Protein AF-0000000081019440 (afdb_homodimer)

pLDDT: mean 84.71, std 14.42, range [28.72, 98.19]

Organism: Petromyzon marinus (NCBI:txid7757)

Structure (mmCIF, N/CA/C/O backbone):
data_AF-0000000081019440-model_v1
#
loop_
_entity.id
_entity.type
_entity.pdbx_description
1 polymer 'Alkaline ceramidase'
#
loop_
_atom_site.group_PDB
_atom_site.id
_atom_site.type_symbol
_atom_site.label_atom_id
_atom_site.label_alt_id
_atom_site.label_comp_id
_atom_site.label_asym_id
_atom_site.label_entity_id
_atom_site.label_seq_id
_atom_site.pdbx_PDB_ins_code
_atom_site.Cartn_x
_atom_site.Cartn_y
_atom_site.Cartn_z
_atom_site.occupancy
_atom_site.B_iso_or_equiv
_atom_site.auth_seq_id
_atom_site.auth_comp_id
_atom_site.auth_asym_id
_atom_site.auth_atom_id
_atom_site.pdbx_PDB_model_num
ATOM 1 N N . MET A 1 1 ? 31.969 19.234 5.09 1 40.19 1 MET A N 1
ATOM 2 C CA . MET A 1 1 ? 30.984 20.172 5.625 1 40.19 1 MET A CA 1
ATOM 3 C C . MET A 1 1 ? 29.719 20.172 4.777 1 40.19 1 MET A C 1
ATOM 5 O O . MET A 1 1 ? 29.797 20.078 3.551 1 40.19 1 MET A O 1
ATOM 9 N N . ALA A 1 2 ? 28.625 19.734 5.309 1 53.28 2 ALA A N 1
ATOM 10 C CA . ALA A 1 2 ? 27.422 19.766 4.477 1 53.28 2 ALA A CA 1
ATOM 11 C C . ALA A 1 2 ? 27.312 21.078 3.711 1 53.28 2 ALA A C 1
ATOM 13 O O . ALA A 1 2 ? 27.656 22.141 4.242 1 53.28 2 ALA A O 1
ATOM 14 N N . PRO A 1 3 ? 27.281 21.047 2.369 1 61.84 3 PRO A N 1
ATOM 15 C CA . PRO A 1 3 ? 27.266 22.312 1.632 1 61.84 3 PRO A CA 1
ATOM 16 C C . PRO A 1 3 ? 26.234 23.297 2.182 1 61.84 3 PRO A C 1
ATOM 18 O O . PRO A 1 3 ? 25.188 22.875 2.688 1 61.84 3 PRO A O 1
ATOM 21 N N . LEU A 1 4 ? 26.703 24.5 2.568 1 73.56 4 LEU A N 1
ATOM 22 C CA . LEU A 1 4 ? 25.844 25.578 3.043 1 73.56 4 LEU A CA 1
ATOM 23 C C . LEU A 1 4 ? 24.938 26.078 1.932 1 73.56 4 LEU A C 1
ATOM 25 O O . LEU A 1 4 ? 25.391 26.422 0.845 1 73.56 4 LEU A O 1
ATOM 29 N N . GLY A 1 5 ? 23.688 25.75 1.957 1 80.69 5 GLY A N 1
ATOM 30 C CA . GLY A 1 5 ? 22.703 26.156 0.969 1 80.69 5 GLY A CA 1
ATOM 31 C C . GLY A 1 5 ? 22.281 27.609 1.109 1 80.69 5 GLY A C 1
ATOM 32 O O . GLY A 1 5 ? 22.859 28.359 1.9 1 80.69 5 GLY A O 1
ATOM 33 N N . TYR A 1 6 ? 21.422 28.047 0.321 1 89.69 6 TYR A N 1
ATOM 34 C CA . TYR A 1 6 ? 20.906 29.406 0.226 1 89.69 6 TYR A CA 1
ATOM 35 C C . TYR A 1 6 ? 20.297 29.844 1.552 1 89.69 6 TYR A C 1
ATOM 37 O O . TYR A 1 6 ? 20.375 31.031 1.91 1 89.69 6 TYR A O 1
ATOM 45 N N . TRP A 1 7 ? 19.844 28.906 2.357 1 91.5 7 TRP A N 1
ATOM 46 C CA . TRP A 1 7 ? 19.078 29.25 3.549 1 91.5 7 TRP A CA 1
ATOM 47 C C . TRP A 1 7 ? 19.953 29.234 4.793 1 91.5 7 TRP A C 1
ATOM 49 O O . TRP A 1 7 ? 19.469 29.422 5.91 1 91.5 7 TRP A O 1
ATOM 59 N N . GLY A 1 8 ? 21.25 29.016 4.625 1 89 8 GLY A N 1
ATOM 60 C CA . GLY A 1 8 ? 22.156 28.984 5.77 1 89 8 GLY A CA 1
ATOM 61 C C . GLY A 1 8 ? 22.25 27.625 6.422 1 89 8 GLY A C 1
ATOM 62 O O . GLY A 1 8 ? 21.719 26.641 5.887 1 89 8 GLY A O 1
ATOM 63 N N . PRO A 1 9 ? 22.906 27.562 7.551 1 89.38 9 PRO A N 1
ATOM 64 C CA . PRO A 1 9 ? 23.062 26.281 8.234 1 89.38 9 PRO A CA 1
ATOM 65 C C . PRO A 1 9 ? 21.734 25.734 8.766 1 89.38 9 PRO A C 1
ATOM 67 O O . PRO A 1 9 ? 20.891 26.516 9.227 1 89.38 9 PRO A O 1
ATOM 70 N N . PRO A 1 10 ? 21.516 24.438 8.648 1 90.44 10 PRO A N 1
ATOM 71 C CA . PRO A 1 10 ? 20.297 23.844 9.188 1 90.44 10 PRO A CA 1
ATOM 72 C C . PRO A 1 10 ? 20.141 24.062 10.688 1 90.44 10 PRO A C 1
ATOM 74 O O . PRO A 1 10 ? 21.109 23.953 11.438 1 90.44 10 PRO A O 1
ATOM 77 N N . THR A 1 11 ? 18.938 24.547 11.047 1 91.88 11 THR A N 1
ATOM 78 C CA . THR A 1 11 ? 18.641 24.734 12.469 1 91.88 11 THR A CA 1
ATOM 79 C C . THR A 1 11 ? 17.609 23.719 12.945 1 91.88 11 THR A C 1
ATOM 81 O O . THR A 1 11 ? 17.312 23.656 14.141 1 91.88 11 THR A O 1
ATOM 84 N N . ALA A 1 12 ? 17.156 22.906 12 1 91.88 12 ALA A N 1
ATOM 85 C CA . ALA A 1 12 ? 16.172 21.891 12.336 1 91.88 12 ALA A CA 1
ATOM 86 C C . ALA A 1 12 ? 16.766 20.781 13.188 1 91.88 12 ALA A C 1
ATOM 88 O O . ALA A 1 12 ? 17.984 20.594 13.18 1 91.88 12 ALA A O 1
ATOM 89 N N . THR A 1 13 ? 15.953 20.203 13.922 1 88.5 13 THR A N 1
ATOM 90 C CA . THR A 1 13 ? 16.406 19.125 14.789 1 88.5 13 THR A CA 1
ATOM 91 C C . THR A 1 13 ? 16.406 17.797 14.039 1 88.5 13 THR A C 1
ATOM 93 O O . THR A 1 13 ? 16.953 16.797 14.539 1 88.5 13 THR A O 1
ATOM 96 N N . LEU A 1 14 ? 15.812 17.781 12.922 1 83.44 14 LEU A N 1
ATOM 97 C CA . LEU A 1 14 ? 15.734 16.578 12.102 1 83.44 14 LEU A CA 1
ATOM 98 C C . LEU A 1 14 ? 16.359 16.797 10.734 1 83.44 14 LEU A C 1
ATOM 100 O O . LEU A 1 14 ? 16.234 17.875 10.148 1 83.44 14 LEU A O 1
ATOM 104 N N . ASP A 1 15 ? 17.25 15.922 10.344 1 75.5 15 ASP A N 1
ATOM 105 C CA . ASP A 1 15 ? 17.844 15.859 9.008 1 75.5 15 ASP A CA 1
ATOM 106 C C . ASP A 1 15 ? 17.688 14.461 8.414 1 75.5 15 ASP A C 1
ATOM 108 O O . ASP A 1 15 ? 18.266 13.492 8.93 1 75.5 15 ASP A O 1
ATOM 112 N N . TRP A 1 16 ? 16.984 14.43 7.414 1 70.5 16 TRP A N 1
ATOM 113 C CA . TRP A 1 16 ? 16.625 13.109 6.906 1 70.5 16 TRP A CA 1
ATOM 114 C C . TRP A 1 16 ? 17.656 12.609 5.902 1 70.5 16 TRP A C 1
ATOM 116 O O . TRP A 1 16 ? 18.641 13.305 5.617 1 70.5 16 TRP A O 1
ATOM 126 N N . CYS A 1 17 ? 17.734 11.398 5.473 1 64.06 17 CYS A N 1
ATOM 127 C CA . CYS A 1 17 ? 18.75 10.562 4.848 1 64.06 17 CYS A CA 1
ATOM 128 C C . CYS A 1 17 ? 19.141 11.109 3.48 1 64.06 17 CYS A C 1
ATOM 130 O O . CYS A 1 17 ? 20.031 10.562 2.82 1 64.06 17 CYS A O 1
ATOM 132 N N . GLU A 1 18 ? 18.609 12.266 3.145 1 75.69 18 GLU A N 1
ATOM 133 C CA . GLU A 1 18 ? 18.984 12.836 1.854 1 75.69 18 GLU A CA 1
ATOM 134 C C . GLU A 1 18 ? 20.156 13.805 1.995 1 75.69 18 GLU A C 1
ATOM 136 O O . GLU A 1 18 ? 20.234 14.555 2.969 1 75.69 18 GLU A O 1
ATOM 141 N N . ASP A 1 19 ? 21.078 13.734 1.028 1 76.69 19 ASP A N 1
ATOM 142 C CA . ASP A 1 19 ? 22.172 14.711 1.021 1 76.69 19 ASP A CA 1
ATOM 143 C C . ASP A 1 19 ? 21.641 16.125 0.756 1 76.69 19 ASP A C 1
ATOM 145 O O . ASP A 1 19 ? 20.891 16.344 -0.2 1 76.69 19 ASP A O 1
ATOM 149 N N . ASN A 1 20 ? 22.094 16.984 1.62 1 85.5 20 ASN A N 1
ATOM 150 C CA . ASN A 1 20 ? 21.594 18.344 1.537 1 85.5 20 ASN A CA 1
ATOM 151 C C . ASN A 1 20 ? 22.172 19.094 0.336 1 85.5 20 ASN A C 1
ATOM 153 O O . ASN A 1 20 ? 23.375 19 0.065 1 85.5 20 ASN A O 1
ATOM 157 N N . TYR A 1 21 ? 21.234 19.781 -0.43 1 86.69 21 TYR A N 1
ATOM 158 C CA . TYR A 1 21 ? 21.562 20.688 -1.529 1 86.69 21 TYR A CA 1
ATOM 159 C C . TYR A 1 21 ? 22.312 19.938 -2.629 1 86.69 21 TYR A C 1
ATOM 161 O O . TYR A 1 21 ? 23.234 20.5 -3.246 1 86.69 21 TYR A O 1
ATOM 169 N N . ASP A 1 22 ? 21.906 18.766 -2.762 1 79.31 22 ASP A N 1
ATOM 170 C CA . ASP A 1 22 ? 22.531 17.922 -3.777 1 79.31 22 ASP A CA 1
ATOM 171 C C . ASP A 1 22 ? 22.094 18.344 -5.18 1 79.31 22 ASP A C 1
ATOM 173 O O . ASP A 1 22 ? 22.891 18.297 -6.121 1 79.31 22 ASP A O 1
ATOM 177 N N . TYR A 1 23 ? 20.922 18.781 -5.348 1 80.25 23 TYR A N 1
ATOM 178 C CA . TYR A 1 23 ? 20.375 19.047 -6.672 1 80.25 23 TYR A CA 1
ATOM 179 C C . TYR A 1 23 ? 20.234 20.547 -6.906 1 80.25 23 TYR A C 1
ATOM 181 O O . TYR A 1 23 ? 20.25 21 -8.055 1 80.25 23 TYR A O 1
ATOM 189 N N . SER A 1 24 ? 20.016 21.266 -5.902 1 86.19 24 SER A N 1
ATOM 190 C CA . SER A 1 24 ? 19.781 22.703 -5.996 1 86.19 24 SER A CA 1
ATOM 191 C C . SER A 1 24 ? 20.25 23.422 -4.734 1 86.19 24 SER A C 1
ATOM 193 O O . SER A 1 24 ? 20.078 22.922 -3.625 1 86.19 24 SER A O 1
ATOM 195 N N . PRO A 1 25 ? 20.891 24.562 -4.918 1 90.12 25 PRO A N 1
ATOM 196 C CA . PRO A 1 25 ? 21.281 25.328 -3.729 1 90.12 25 PRO A CA 1
ATOM 197 C C . PRO A 1 25 ? 20.078 25.891 -2.977 1 90.12 25 PRO A C 1
ATOM 199 O O . PRO A 1 25 ? 20.219 26.359 -1.841 1 90.12 25 PRO A O 1
ATOM 202 N N . PHE A 1 26 ? 18.906 25.812 -3.611 1 92.31 26 PHE A N 1
ATOM 203 C CA . PHE A 1 26 ? 17.719 26.406 -3.006 1 92.31 26 PHE A CA 1
ATOM 204 C C . PHE A 1 26 ? 16.891 25.359 -2.291 1 92.31 26 PHE A C 1
ATOM 206 O O . PHE A 1 26 ? 15.961 25.688 -1.554 1 92.31 26 PHE A O 1
ATOM 213 N N . VAL A 1 27 ? 17.156 24.094 -2.553 1 92.88 27 VAL A N 1
ATOM 214 C CA . VAL A 1 27 ? 16.391 23 -1.975 1 92.88 27 VAL A CA 1
ATOM 215 C C . VAL A 1 27 ? 17.312 22.031 -1.233 1 92.88 27 VAL A C 1
ATOM 217 O O . VAL A 1 27 ? 18.125 21.359 -1.853 1 92.88 27 VAL A O 1
ATOM 220 N N . ALA A 1 28 ? 17.172 22 0.069 1 91.62 28 ALA A N 1
ATOM 221 C CA . ALA A 1 28 ? 18.047 21.188 0.902 1 91.62 28 ALA A CA 1
ATOM 222 C C . ALA A 1 28 ? 17.859 19.703 0.633 1 91.62 28 ALA A C 1
ATOM 224 O O . ALA A 1 28 ? 18.812 18.984 0.35 1 91.62 28 ALA A O 1
ATOM 225 N N . GLU A 1 29 ? 16.625 19.281 0.697 1 90.12 29 GLU A N 1
ATOM 226 C CA . GLU A 1 29 ? 16.266 17.906 0.395 1 90.12 29 GLU A CA 1
ATOM 227 C C . GLU A 1 29 ? 15.32 17.828 -0.801 1 90.12 29 GLU A C 1
ATOM 229 O O . GLU A 1 29 ? 14.109 17.953 -0.648 1 90.12 29 GLU A O 1
ATOM 234 N N . PHE A 1 30 ? 15.875 17.578 -1.823 1 87.5 30 PHE A N 1
ATOM 235 C CA . PHE A 1 30 ? 15.172 17.719 -3.094 1 87.5 30 PHE A CA 1
ATOM 236 C C . PHE A 1 30 ? 14.016 16.75 -3.186 1 87.5 30 PHE A C 1
ATOM 238 O O . PHE A 1 30 ? 12.875 17.141 -3.434 1 87.5 30 PHE A O 1
ATOM 245 N N . TRP A 1 31 ? 14.188 15.5 -2.998 1 83.81 31 TRP A N 1
ATOM 246 C CA . TRP A 1 31 ? 13.148 14.484 -3.152 1 83.81 31 TRP A CA 1
ATOM 247 C C . TRP A 1 31 ? 12.109 14.594 -2.037 1 83.81 31 TRP A C 1
ATOM 249 O O . TRP A 1 31 ? 10.914 14.445 -2.279 1 83.81 31 TRP A O 1
ATOM 259 N N . ASN A 1 32 ? 12.523 14.883 -0.889 1 89.62 32 ASN A N 1
ATOM 260 C CA . ASN A 1 32 ? 11.594 15.07 0.221 1 89.62 32 ASN A CA 1
ATOM 261 C C . ASN A 1 32 ? 10.703 16.297 0.003 1 89.62 32 ASN A C 1
ATOM 263 O O . ASN A 1 32 ? 9.539 16.297 0.406 1 89.62 32 ASN A O 1
ATOM 267 N N . THR A 1 33 ? 11.281 17.25 -0.632 1 92 33 THR A N 1
ATOM 268 C CA . THR A 1 33 ? 10.5 18.438 -0.942 1 92 33 THR A CA 1
ATOM 269 C C . THR A 1 33 ? 9.469 18.156 -2.035 1 92 33 THR A C 1
ATOM 271 O O . THR A 1 33 ? 8.273 18.391 -1.854 1 92 33 THR A O 1
ATOM 274 N N . LEU A 1 34 ? 9.922 17.484 -3.023 1 88.44 34 LEU A N 1
ATOM 275 C CA . LEU A 1 34 ? 9.078 17.25 -4.191 1 88.44 34 LEU A CA 1
ATOM 276 C C . LEU A 1 34 ? 7.973 16.25 -3.869 1 88.44 34 LEU A C 1
ATOM 278 O O . LEU A 1 34 ? 6.867 16.344 -4.402 1 88.44 34 LEU A O 1
ATOM 282 N N . SER A 1 35 ? 8.266 15.32 -3.025 1 88.44 35 SER A N 1
ATOM 283 C CA . SER A 1 35 ? 7.312 14.258 -2.719 1 88.44 35 SER A CA 1
ATOM 284 C C . SER A 1 35 ? 6.098 14.805 -1.971 1 88.44 35 SER A C 1
ATOM 286 O O . SER A 1 35 ? 5.09 14.109 -1.824 1 88.44 35 SER A O 1
ATOM 288 N N . ASN A 1 36 ? 6.117 16.078 -1.563 1 92.44 36 ASN A N 1
ATOM 289 C CA . ASN A 1 36 ? 4.996 16.703 -0.862 1 92.44 36 ASN A CA 1
ATOM 290 C C . ASN A 1 36 ? 3.945 17.219 -1.836 1 92.44 36 ASN A C 1
ATOM 292 O O . ASN A 1 36 ? 2.848 17.609 -1.426 1 92.44 36 ASN A O 1
ATOM 296 N N . LEU A 1 37 ? 4.164 17.188 -3.066 1 87.38 37 LEU A N 1
ATOM 297 C CA . LEU A 1 37 ? 3.293 17.797 -4.062 1 87.38 37 LEU A CA 1
ATOM 298 C C . LEU A 1 37 ? 1.904 17.172 -4.035 1 87.38 37 LEU A C 1
ATOM 300 O O . LEU A 1 37 ? 0.897 17.891 -4.023 1 87.38 37 LEU A O 1
ATOM 304 N N . PRO A 1 38 ? 1.784 15.859 -3.996 1 83.38 38 PRO A N 1
ATOM 305 C CA . PRO A 1 38 ? 0.435 15.289 -3.947 1 83.38 38 PRO A CA 1
ATOM 306 C C . PRO A 1 38 ? -0.332 15.695 -2.691 1 83.38 38 PRO A C 1
ATOM 308 O O . PRO A 1 38 ? -1.548 15.898 -2.746 1 83.38 38 PRO A O 1
ATOM 311 N N . MET A 1 39 ? 0.38 15.852 -1.674 1 89.56 39 MET A N 1
ATOM 312 C CA . MET A 1 39 ? -0.266 16.25 -0.425 1 89.56 39 MET A CA 1
ATOM 313 C C . MET A 1 39 ? -0.847 17.656 -0.535 1 89.56 39 MET A C 1
ATOM 315 O O . MET A 1 39 ? -1.859 17.969 0.096 1 89.56 39 MET A O 1
ATOM 319 N N . VAL A 1 40 ? -0.251 18.469 -1.327 1 90.25 40 VAL A N 1
ATOM 320 C CA . VAL A 1 40 ? -0.7 19.844 -1.495 1 90.25 40 VAL A CA 1
ATOM 321 C C . VAL A 1 40 ? -1.776 19.906 -2.574 1 90.25 40 VAL A C 1
ATOM 323 O O . VAL A 1 40 ? -2.852 20.469 -2.355 1 90.25 40 VAL A O 1
ATOM 326 N N . ALA A 1 41 ? -1.629 19.234 -3.65 1 85.44 41 ALA A N 1
ATOM 327 C CA . ALA A 1 41 ? -2.453 19.391 -4.848 1 85.44 41 ALA A CA 1
ATOM 328 C C . ALA A 1 41 ? -3.738 18.578 -4.734 1 85.44 41 ALA A C 1
ATOM 330 O O . ALA A 1 41 ? -4.812 19.047 -5.109 1 85.44 41 ALA A O 1
ATOM 331 N N . ALA A 1 42 ? -3.678 17.391 -4.195 1 82.94 42 ALA A N 1
ATOM 332 C CA . ALA A 1 42 ? -4.812 16.469 -4.211 1 82.94 42 ALA A CA 1
ATOM 333 C C . ALA A 1 42 ? -6 17.047 -3.449 1 82.94 42 ALA A C 1
ATOM 335 O O . ALA A 1 42 ? -7.105 17.141 -3.988 1 82.94 42 ALA A O 1
ATOM 336 N N . PRO A 1 43 ? -5.746 17.453 -2.268 1 85.81 43 PRO A N 1
ATOM 337 C CA . PRO A 1 43 ? -6.883 18.016 -1.536 1 85.81 43 PRO A CA 1
ATOM 338 C C . PRO A 1 43 ? -7.391 19.312 -2.148 1 85.81 43 PRO A C 1
ATOM 340 O O . PRO A 1 43 ? -8.594 19.594 -2.119 1 85.81 43 PRO A O 1
ATOM 343 N N . LEU A 1 44 ? -6.52 20.109 -2.689 1 82.69 44 LEU A N 1
ATOM 344 C CA . LEU A 1 44 ? -6.922 21.375 -3.289 1 82.69 44 LEU A CA 1
ATOM 345 C C . LEU A 1 44 ? -7.773 21.141 -4.531 1 82.69 44 LEU A C 1
ATOM 347 O O . LEU A 1 44 ? -8.703 21.906 -4.805 1 82.69 44 LEU A O 1
ATOM 351 N N . LEU A 1 45 ? -7.535 20.109 -5.211 1 79.31 45 LEU A N 1
ATOM 352 C CA . LEU A 1 45 ? -8.289 19.781 -6.414 1 79.31 45 LEU A CA 1
ATOM 353 C C . LEU A 1 45 ? -9.641 19.156 -6.055 1 79.31 45 LEU A C 1
ATOM 355 O O . LEU A 1 45 ? -10.609 19.312 -6.797 1 79.31 45 LEU A O 1
ATOM 359 N N . SER A 1 46 ? -9.68 18.562 -4.973 1 79.69 46 SER A N 1
ATOM 360 C CA . SER A 1 46 ? -10.898 17.859 -4.578 1 79.69 46 SER A CA 1
ATOM 361 C C . SER A 1 46 ? -11.828 18.766 -3.783 1 79.69 46 SER A C 1
ATOM 363 O O . SER A 1 46 ? -13.039 18.531 -3.742 1 79.69 46 SER A O 1
ATOM 365 N N . ALA A 1 47 ? -11.289 19.828 -3.199 1 80.12 47 ALA A N 1
ATOM 366 C CA . ALA A 1 47 ? -12.039 20.703 -2.289 1 80.12 47 ALA A CA 1
ATOM 367 C C . ALA A 1 47 ? -13.219 21.344 -2.998 1 80.12 47 ALA A C 1
ATOM 369 O O . ALA A 1 47 ? -14.32 21.406 -2.451 1 80.12 47 ALA A O 1
ATOM 370 N N . PRO A 1 48 ? -13.125 21.734 -4.219 1 77.38 48 PRO A N 1
ATOM 371 C CA . PRO A 1 48 ? -14.266 22.344 -4.895 1 77.38 48 PRO A CA 1
ATOM 372 C C . PRO A 1 48 ? -15.422 21.375 -5.109 1 77.38 48 PRO A C 1
ATOM 374 O O . PRO A 1 48 ? -16.594 21.766 -5.059 1 77.38 48 PRO A O 1
ATOM 377 N N . PHE A 1 49 ? -15.133 20.156 -5.32 1 75.56 49 PHE A N 1
ATOM 378 C CA . PHE A 1 49 ? -16.172 19.141 -5.492 1 75.56 49 PHE A CA 1
ATOM 379 C C . PHE A 1 49 ? -16.922 18.906 -4.184 1 75.56 49 PHE A C 1
ATOM 381 O O . PHE A 1 49 ? -18.141 18.719 -4.184 1 75.56 49 PHE A O 1
ATOM 388 N N . CYS A 1 50 ? -16.156 18.938 -3.143 1 74.69 50 CYS A N 1
ATOM 389 C CA . CYS A 1 50 ? -16.766 18.797 -1.828 1 74.69 50 CYS A CA 1
ATOM 390 C C . CYS A 1 50 ? -17.656 20 -1.519 1 74.69 50 CYS A C 1
ATOM 392 O O . CYS A 1 50 ? -18.766 19.828 -0.994 1 74.69 50 CYS A O 1
ATOM 394 N N . ALA A 1 51 ? -17.188 21.156 -1.884 1 75.75 51 ALA A N 1
ATOM 395 C CA . ALA A 1 51 ? -17.953 22.375 -1.638 1 75.75 51 ALA A CA 1
ATOM 396 C C . ALA A 1 51 ? -19.219 22.406 -2.482 1 75.75 51 ALA A C 1
ATOM 398 O O . ALA A 1 51 ? -20.281 22.797 -1.998 1 75.75 51 ALA A O 1
ATOM 399 N N . ARG A 1 52 ? -19.125 21.922 -3.688 1 73.44 52 ARG A N 1
ATOM 400 C CA . ARG A 1 52 ? -20.25 21.938 -4.609 1 73.44 52 ARG A CA 1
ATOM 401 C C . ARG A 1 52 ? -21.297 20.906 -4.207 1 73.44 52 ARG A C 1
ATOM 403 O O . ARG A 1 52 ? -22.5 21.094 -4.438 1 73.44 52 ARG A O 1
ATOM 410 N N . ALA A 1 53 ? -20.797 19.906 -3.621 1 71.75 53 ALA A N 1
ATOM 411 C CA . ALA A 1 53 ? -21.703 18.844 -3.203 1 71.75 53 ALA A CA 1
ATOM 412 C C . ALA A 1 53 ? -22.328 19.141 -1.851 1 71.75 53 ALA A C 1
ATOM 414 O O . ALA A 1 53 ? -23.047 18.312 -1.288 1 71.75 53 ALA A O 1
ATOM 415 N N . HIS A 1 54 ? -22.109 20.391 -1.384 1 73.94 54 HIS A N 1
ATOM 416 C CA . HIS A 1 54 ? -22.672 20.859 -0.118 1 73.94 54 HIS A CA 1
ATOM 417 C C . HIS A 1 54 ? -22.359 19.875 1.013 1 73.94 54 HIS A C 1
ATOM 419 O O . HIS A 1 54 ? -23.25 19.531 1.796 1 73.94 54 HIS A O 1
ATOM 425 N N . MET A 1 55 ? -21.172 19.484 0.918 1 77.69 55 MET A N 1
ATOM 426 C CA . MET A 1 55 ? -20.703 18.609 1.985 1 77.69 55 MET A CA 1
ATOM 427 C C . MET A 1 55 ? -20.469 19.391 3.271 1 77.69 55 MET A C 1
ATOM 429 O O . MET A 1 55 ? -20.375 20.609 3.248 1 77.69 55 MET A O 1
ATOM 433 N N . GLU A 1 56 ? -20.531 18.766 4.379 1 88.5 56 GLU A N 1
ATOM 434 C CA . GLU A 1 56 ? -20.328 19.391 5.684 1 88.5 56 GLU A CA 1
ATOM 435 C C . GLU A 1 56 ? -18.953 20.062 5.758 1 88.5 56 GLU A C 1
ATOM 437 O O . GLU A 1 56 ? -17.984 19.578 5.184 1 88.5 56 GLU A O 1
ATOM 442 N N . TRP A 1 57 ? -18.844 21.156 6.406 1 88.94 57 TRP A N 1
ATOM 443 C CA . TRP A 1 57 ? -17.656 22.016 6.434 1 88.94 57 TRP A CA 1
ATOM 444 C C . TRP A 1 57 ? -16.469 21.297 7.031 1 88.94 57 TRP A C 1
ATOM 446 O O . TRP A 1 57 ? -15.312 21.609 6.711 1 88.94 57 TRP A O 1
ATOM 456 N N . ARG A 1 58 ? -16.719 20.328 7.875 1 91.56 58 ARG A N 1
ATOM 457 C CA . ARG A 1 58 ? -15.617 19.609 8.516 1 91.56 58 ARG A CA 1
ATOM 458 C C . ARG A 1 58 ? -14.742 18.906 7.477 1 91.56 58 ARG A C 1
ATOM 460 O O . ARG A 1 58 ? -13.523 18.812 7.648 1 91.56 58 ARG A O 1
ATOM 467 N N . TYR A 1 59 ? -15.32 18.5 6.352 1 91.94 59 TYR A N 1
ATOM 468 C CA . TYR A 1 59 ? -14.555 17.812 5.32 1 91.94 59 TYR A CA 1
ATOM 469 C C . TYR A 1 59 ? -13.742 18.797 4.492 1 91.94 59 TYR A C 1
ATOM 471 O O . TYR A 1 59 ? -12.672 18.469 3.986 1 91.94 59 TYR A O 1
ATOM 479 N N . LEU A 1 60 ? -14.219 20.047 4.363 1 89.81 60 LEU A N 1
ATOM 480 C CA . LEU A 1 60 ? -13.438 21.094 3.723 1 89.81 60 LEU A CA 1
ATOM 481 C C . LEU A 1 60 ? -12.219 21.469 4.57 1 89.81 60 LEU A C 1
ATOM 483 O O . LEU A 1 60 ? -11.117 21.625 4.047 1 89.81 60 LEU A O 1
ATOM 487 N N . VAL A 1 61 ? -12.469 21.562 5.84 1 93.81 61 VAL A N 1
ATOM 488 C CA . VAL A 1 61 ? -11.383 21.859 6.766 1 93.81 61 VAL A CA 1
ATOM 489 C C . VAL A 1 61 ? -10.336 20.75 6.715 1 93.81 61 VAL A C 1
ATOM 491 O O . VAL A 1 61 ? -9.133 21.016 6.758 1 93.81 61 VAL A O 1
ATOM 494 N N . ALA A 1 62 ? -10.805 19.516 6.605 1 94.88 62 ALA A N 1
ATOM 495 C CA . ALA A 1 62 ? -9.898 18.375 6.508 1 94.88 62 ALA A CA 1
ATOM 496 C C . ALA A 1 62 ? -9.039 18.453 5.246 1 94.88 62 ALA A C 1
ATOM 498 O O . ALA A 1 62 ? -7.832 18.234 5.293 1 94.88 62 ALA A O 1
ATOM 499 N N . HIS A 1 63 ? -9.641 18.812 4.102 1 93.06 63 HIS A N 1
ATOM 500 C CA . HIS A 1 63 ? -8.922 18.953 2.84 1 93.06 63 HIS A CA 1
ATOM 501 C C . HIS A 1 63 ? -7.867 20.047 2.93 1 93.06 63 HIS A C 1
ATOM 503 O O . HIS A 1 63 ? -6.711 19.844 2.557 1 93.06 63 HIS A O 1
ATOM 509 N N . VAL A 1 64 ? -8.25 21.156 3.484 1 92.56 64 VAL A N 1
ATOM 510 C CA . VAL A 1 64 ? -7.336 22.297 3.615 1 92.56 64 VAL A CA 1
ATOM 511 C C . VAL A 1 64 ? -6.207 21.922 4.578 1 92.56 64 VAL A C 1
ATOM 513 O O . VAL A 1 64 ? -5.051 22.297 4.359 1 92.56 64 VAL A O 1
ATOM 516 N N . GLY A 1 65 ? -6.582 21.203 5.578 1 95.69 65 GLY A N 1
ATOM 517 C CA . GLY A 1 65 ? -5.582 20.766 6.543 1 95.69 65 GLY A CA 1
ATOM 518 C C . GLY A 1 65 ? -4.453 19.969 5.922 1 95.69 65 GLY A C 1
ATOM 519 O O . GLY A 1 65 ? -3.279 20.219 6.223 1 95.69 65 GLY A O 1
ATOM 520 N N . ILE A 1 66 ? -4.754 19.031 5.059 1 95.38 66 ILE A N 1
ATOM 521 C CA . ILE A 1 66 ? -3.742 18.219 4.398 1 95.38 66 ILE A CA 1
ATOM 522 C C . ILE A 1 66 ? -2.82 19.109 3.57 1 95.38 66 ILE A C 1
ATOM 524 O O . ILE A 1 66 ? -1.598 18.938 3.596 1 95.38 66 ILE A O 1
ATOM 528 N N . SER A 1 67 ? -3.371 20.062 2.877 1 94.5 67 SER A N 1
ATOM 529 C CA . SER A 1 67 ? -2.58 20.969 2.045 1 94.5 67 SER A CA 1
ATOM 530 C C . SER A 1 67 ? -1.638 21.812 2.891 1 94.5 67 SER A C 1
ATOM 532 O O . SER A 1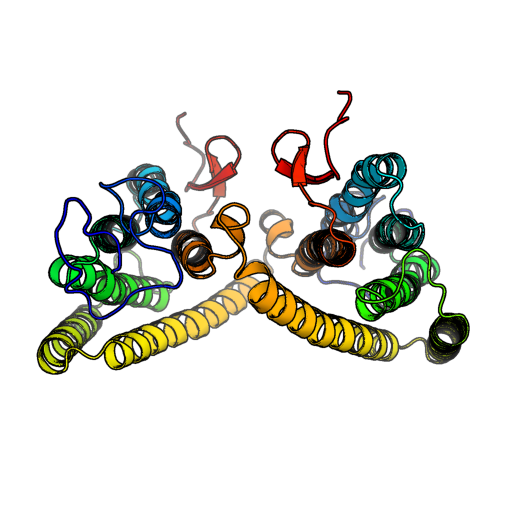 67 ? -0.492 22.062 2.504 1 94.5 67 SER A O 1
ATOM 534 N N . VAL A 1 68 ? -2.168 22.281 3.998 1 96.38 68 VAL A N 1
ATOM 535 C CA . VAL A 1 68 ? -1.352 23.094 4.902 1 96.38 68 VAL A CA 1
ATOM 536 C C . VAL A 1 68 ? -0.167 22.266 5.398 1 96.38 68 VAL A C 1
ATOM 538 O O . VAL A 1 68 ? 0.961 22.766 5.457 1 96.38 68 VAL A O 1
ATOM 541 N N . VAL A 1 69 ? -0.395 20.984 5.703 1 96.75 69 VAL A N 1
ATOM 542 C CA . VAL A 1 69 ? 0.678 20.078 6.129 1 96.75 69 VAL A CA 1
ATOM 543 C C . VAL A 1 69 ? 1.691 19.922 4.996 1 96.75 69 VAL A C 1
ATOM 545 O O . VAL A 1 69 ? 2.9 20.016 5.223 1 96.75 69 VAL A O 1
ATOM 548 N N . GLY A 1 70 ? 1.189 19.688 3.828 1 96.56 70 GLY A N 1
ATOM 549 C CA . GLY A 1 70 ? 2.061 19.531 2.674 1 96.56 70 GLY A CA 1
ATOM 550 C C . GLY A 1 70 ? 2.918 20.75 2.396 1 96.56 70 GLY A C 1
ATOM 551 O O . GLY A 1 70 ? 4.105 20.625 2.092 1 96.56 70 GLY A O 1
ATOM 552 N N . ILE A 1 71 ? 2.311 21.953 2.488 1 95.81 71 ILE A N 1
ATOM 553 C CA . ILE A 1 71 ? 3.029 23.203 2.258 1 95.81 71 ILE A CA 1
ATOM 554 C C . ILE A 1 71 ? 4.098 23.391 3.332 1 95.81 71 ILE A C 1
ATOM 556 O O . ILE A 1 71 ? 5.242 23.734 3.025 1 95.81 71 ILE A O 1
ATOM 560 N N . GLY A 1 72 ? 3.723 23.203 4.508 1 97.06 72 GLY A N 1
ATOM 561 C CA . GLY A 1 72 ? 4.699 23.266 5.582 1 97.06 72 GLY A CA 1
ATOM 562 C C . GLY A 1 72 ? 5.848 22.297 5.402 1 97.06 72 GLY A C 1
ATOM 563 O O . GLY A 1 72 ? 7.012 22.656 5.59 1 97.06 72 GLY A O 1
ATOM 564 N N . SER A 1 73 ? 5.508 21.062 5.062 1 96.81 73 SER A N 1
ATOM 565 C CA . SER A 1 73 ? 6.531 20.047 4.828 1 96.81 73 SER A CA 1
ATOM 566 C C . SER A 1 73 ? 7.434 20.422 3.662 1 96.81 73 SER A C 1
ATOM 568 O O . SER A 1 73 ? 8.648 20.219 3.715 1 96.81 73 SER A O 1
ATOM 570 N N . TRP A 1 74 ? 6.832 21 2.686 1 95.88 74 TRP A N 1
ATOM 571 C CA . TRP A 1 74 ? 7.613 21.484 1.552 1 95.88 74 TRP A CA 1
ATOM 572 C C . TRP A 1 74 ? 8.68 22.469 2.006 1 95.88 74 TRP A C 1
ATOM 574 O O . TRP A 1 74 ? 9.859 22.297 1.709 1 95.88 74 TRP A O 1
ATOM 584 N N . PHE A 1 75 ? 8.312 23.422 2.777 1 96.38 75 PHE A N 1
ATOM 585 C CA . PHE A 1 75 ? 9.242 24.453 3.219 1 96.38 75 PHE A CA 1
ATOM 586 C C . PHE A 1 75 ? 10.25 23.891 4.211 1 96.38 75 PHE A C 1
ATOM 588 O O . PHE A 1 75 ? 11.406 24.297 4.23 1 96.38 75 PHE A O 1
ATOM 595 N N . PHE A 1 76 ? 9.852 22.953 4.969 1 96.31 76 PHE A N 1
ATOM 596 C CA . PHE A 1 76 ? 10.758 22.328 5.922 1 96.31 76 PHE A CA 1
ATOM 597 C C . PHE A 1 76 ? 11.891 21.609 5.191 1 96.31 76 PHE A C 1
ATOM 599 O O . PHE A 1 76 ? 13.07 21.891 5.43 1 96.31 76 PHE A O 1
ATOM 606 N N . HIS A 1 77 ? 11.578 20.812 4.242 1 94.44 77 HIS A N 1
ATOM 607 C CA . HIS A 1 77 ? 12.578 20.016 3.551 1 94.44 77 HIS A CA 1
ATOM 608 C C . HIS A 1 77 ? 13.383 20.859 2.576 1 94.44 77 HIS A C 1
ATOM 610 O O . HIS A 1 77 ? 14.539 20.547 2.273 1 94.44 77 HIS A O 1
ATOM 616 N N . MET A 1 78 ? 12.773 21.984 2.199 1 94.81 78 MET A N 1
ATOM 617 C CA . MET A 1 78 ? 13.469 22.922 1.321 1 94.81 78 MET A CA 1
ATOM 618 C C . MET A 1 78 ? 14.523 23.719 2.088 1 94.81 78 MET A C 1
ATOM 620 O O . MET A 1 78 ? 15.609 23.969 1.567 1 94.81 78 MET A O 1
ATOM 624 N N . THR A 1 79 ? 14.297 24 3.367 1 94.31 79 THR A N 1
ATOM 625 C CA . THR A 1 79 ? 15.148 24.969 4.059 1 94.31 79 THR A CA 1
ATOM 626 C C . THR A 1 79 ? 15.891 24.297 5.219 1 94.31 79 THR A C 1
ATOM 628 O O . THR A 1 79 ? 16.969 24.75 5.621 1 94.31 79 THR A O 1
ATOM 631 N N . LEU A 1 80 ? 15.281 23.328 5.883 1 94.5 80 LEU A N 1
ATOM 632 C CA . LEU A 1 80 ? 15.773 22.641 7.074 1 94.5 80 LEU A CA 1
ATOM 633 C C . LEU A 1 80 ? 15.961 23.625 8.227 1 94.5 80 LEU A C 1
ATOM 635 O O . LEU A 1 80 ? 16.922 23.516 8.992 1 94.5 80 LEU A O 1
ATOM 639 N N . LEU A 1 81 ? 15.055 24.609 8.344 1 94.62 81 LEU A N 1
ATOM 640 C CA . LEU A 1 81 ? 14.992 25.547 9.453 1 94.62 81 LEU A CA 1
ATOM 641 C C . LEU A 1 81 ? 14.031 25.062 10.531 1 94.62 81 LEU A C 1
ATOM 643 O O . LEU A 1 81 ? 13.008 24.453 10.227 1 94.62 81 LEU A O 1
ATOM 647 N N . TYR A 1 82 ? 14.32 25.406 11.688 1 94.81 82 TYR A N 1
ATOM 648 C CA . TYR A 1 82 ? 13.516 24.938 12.805 1 94.81 82 TYR A CA 1
ATOM 649 C C . TYR A 1 82 ? 12.094 25.5 12.719 1 94.81 82 TYR A C 1
ATOM 651 O O . TYR A 1 82 ? 11.125 24.781 12.992 1 94.81 82 TYR A O 1
ATOM 659 N N . GLU A 1 83 ? 11.953 26.766 12.375 1 95 83 GLU A N 1
ATOM 660 C CA . GLU A 1 83 ? 10.633 27.359 12.234 1 95 83 GLU A CA 1
ATOM 661 C C . GLU A 1 83 ? 9.797 26.625 11.195 1 95 83 GLU A C 1
ATOM 663 O O . GLU A 1 83 ? 8.586 26.484 11.359 1 95 83 GLU A O 1
ATOM 668 N N . MET A 1 84 ? 10.445 26.188 10.156 1 96.06 84 MET A N 1
ATOM 669 C CA . MET A 1 84 ? 9.734 25.469 9.102 1 96.06 84 MET A CA 1
ATOM 670 C C . MET A 1 84 ? 9.43 24.047 9.531 1 96.06 84 MET A C 1
ATOM 672 O O . MET A 1 84 ? 8.43 23.469 9.109 1 96.06 84 MET A O 1
ATOM 676 N N . GLN A 1 85 ? 10.297 23.469 10.328 1 95.5 85 GLN A N 1
ATOM 677 C CA . GLN A 1 85 ? 10.008 22.172 10.914 1 95.5 85 GLN A CA 1
ATOM 678 C C . GLN A 1 85 ? 8.719 22.203 11.727 1 95.5 85 GLN A C 1
ATOM 680 O O . GLN A 1 85 ? 7.898 21.297 11.648 1 95.5 85 GLN A O 1
ATOM 685 N N . LEU A 1 86 ? 8.594 23.281 12.484 1 95.81 86 LEU A N 1
ATOM 686 C CA . LEU A 1 86 ? 7.379 23.469 13.273 1 95.81 86 LEU A CA 1
ATOM 687 C C . LEU A 1 86 ? 6.16 23.609 12.367 1 95.81 86 LEU A C 1
ATOM 689 O O . LEU A 1 86 ? 5.086 23.094 12.672 1 95.81 86 LEU A O 1
ATOM 693 N N . LEU A 1 87 ? 6.328 24.281 11.281 1 96.12 87 LEU A N 1
ATOM 694 C CA . LEU A 1 87 ? 5.262 24.469 10.305 1 96.12 87 LEU A CA 1
ATOM 695 C C . LEU A 1 87 ? 4.879 23.141 9.656 1 96.12 87 LEU A C 1
ATOM 697 O O . LEU A 1 87 ? 3.783 23 9.109 1 96.12 87 LEU A O 1
ATOM 701 N N . ASP A 1 88 ? 5.703 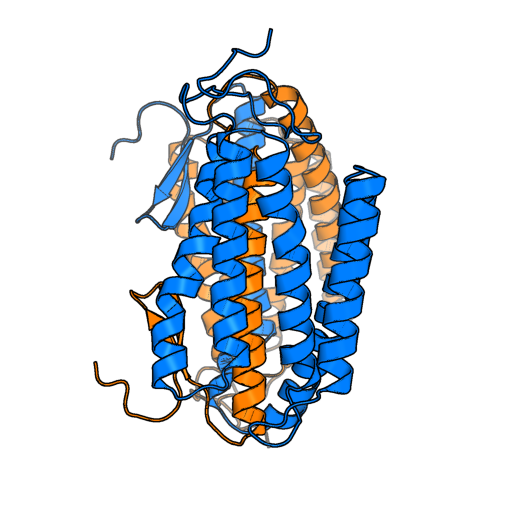22.156 9.68 1 95.81 88 ASP A N 1
ATOM 702 C CA . ASP A 1 88 ? 5.453 20.812 9.18 1 95.81 88 ASP A CA 1
ATOM 703 C C . ASP A 1 88 ? 4.773 19.953 10.242 1 95.81 88 ASP A C 1
ATOM 705 O O . ASP A 1 88 ? 3.713 19.375 9.992 1 95.81 88 ASP A O 1
ATOM 709 N N . GLU A 1 89 ? 5.281 19.969 11.43 1 96.19 89 GLU A N 1
ATOM 710 C CA . GLU A 1 89 ? 4.918 18.984 12.445 1 96.19 89 GLU A CA 1
ATOM 711 C C . GLU A 1 89 ? 3.627 19.375 13.156 1 96.19 89 GLU A C 1
ATOM 713 O O . GLU A 1 89 ? 2.764 18.516 13.391 1 96.19 89 GLU A O 1
ATOM 718 N N . LEU A 1 90 ? 3.459 20.625 13.453 1 97.25 90 LEU A N 1
ATOM 719 C CA . LEU A 1 90 ? 2.314 21.031 14.258 1 97.25 90 LEU A CA 1
ATOM 720 C C . LEU A 1 90 ? 1.014 20.875 13.477 1 97.25 90 LEU A C 1
ATOM 722 O O . LEU A 1 90 ? 0.048 20.297 13.977 1 97.25 90 LEU A O 1
ATOM 726 N N . PRO A 1 91 ? 0.958 21.312 12.258 1 97.38 91 PRO A N 1
ATOM 727 C CA . PRO A 1 91 ? -0.278 21.109 11.5 1 97.38 91 PRO A CA 1
ATOM 728 C C . PRO A 1 91 ? -0.64 19.641 11.352 1 97.38 91 PRO A C 1
ATOM 730 O O . PRO A 1 91 ? -1.814 19.297 11.188 1 97.38 91 PRO A O 1
ATOM 733 N N . MET A 1 92 ? 0.321 18.734 11.375 1 96.88 92 MET A N 1
ATOM 734 C CA . MET A 1 92 ? 0.027 17.312 11.336 1 96.88 92 MET A CA 1
ATOM 735 C C . MET A 1 92 ? -0.891 16.906 12.492 1 96.88 92 MET A C 1
ATOM 737 O O . MET A 1 92 ? -1.852 16.156 12.297 1 96.88 92 MET A O 1
ATOM 741 N N . ILE A 1 93 ? -0.583 17.453 13.602 1 97.62 93 ILE A N 1
ATOM 742 C CA . ILE A 1 93 ? -1.382 17.172 14.789 1 97.62 93 ILE A CA 1
ATOM 743 C C . ILE A 1 93 ? -2.771 17.797 14.633 1 97.62 93 ILE A C 1
ATOM 745 O O . ILE A 1 93 ? -3.781 17.125 14.875 1 97.62 93 ILE A O 1
ATOM 749 N N . TYR A 1 94 ? -2.818 19.031 14.219 1 98.19 94 TYR A N 1
ATOM 750 C CA . TYR A 1 94 ? -4.078 19.766 14.094 1 98.19 94 TYR A CA 1
ATOM 751 C C . TYR A 1 94 ? -4.992 19.094 13.07 1 98.19 94 TYR A C 1
ATOM 753 O O . TYR A 1 94 ? -6.18 18.891 13.336 1 98.19 94 TYR A O 1
ATOM 761 N N . THR A 1 95 ? -4.414 18.781 11.977 1 97.38 95 THR A N 1
ATOM 762 C CA . THR A 1 95 ? -5.199 18.172 10.914 1 97.38 95 THR A CA 1
ATOM 763 C C . THR A 1 95 ? -5.688 16.781 11.336 1 97.38 95 THR A C 1
ATOM 765 O O . THR A 1 95 ? -6.824 16.406 11.055 1 97.38 95 THR A O 1
ATOM 768 N N . CYS A 1 96 ? -4.867 16.062 11.992 1 97.75 96 CYS A N 1
ATOM 769 C CA . CYS A 1 96 ? -5.27 14.734 12.453 1 97.75 96 CYS A CA 1
ATOM 770 C C . CYS A 1 96 ? -6.43 14.828 13.438 1 97.75 96 CYS A C 1
ATOM 772 O O . CYS A 1 96 ? -7.301 13.961 13.469 1 97.75 96 CYS A O 1
ATOM 774 N N . CYS A 1 97 ? -6.402 15.82 14.242 1 97.94 97 CYS A N 1
ATOM 775 C CA . CYS A 1 97 ? -7.523 16.047 15.156 1 97.94 97 CYS A CA 1
ATOM 776 C C . CYS A 1 97 ? -8.812 16.281 14.383 1 97.94 97 CYS A C 1
ATOM 778 O O . CYS A 1 97 ? -9.875 15.797 14.781 1 97.94 97 CYS A O 1
ATOM 780 N N . VAL A 1 98 ? -8.742 17.047 13.328 1 97.25 98 VAL A N 1
ATOM 781 C CA . VAL A 1 98 ? -9.906 17.25 12.469 1 97.25 98 VAL A CA 1
ATOM 782 C C . VAL A 1 98 ? -10.383 15.914 11.906 1 97.25 98 VAL A C 1
ATOM 784 O O . VAL A 1 98 ? -11.586 15.648 11.875 1 97.25 98 VAL A O 1
ATOM 787 N N . PHE A 1 99 ? -9.422 15.062 11.5 1 97.44 99 PHE A N 1
ATOM 788 C CA . PHE A 1 99 ? -9.758 13.734 10.992 1 97.44 99 PHE A CA 1
ATOM 789 C C . PHE A 1 99 ? -10.508 12.93 12.047 1 97.44 99 PHE A C 1
ATOM 791 O O . PHE A 1 99 ? -11.5 12.273 11.75 1 97.44 99 PHE A O 1
ATOM 798 N N . VAL A 1 100 ? -9.984 12.992 13.242 1 97.38 100 VAL A N 1
ATOM 799 C CA . VAL A 1 100 ? -10.609 12.258 14.336 1 97.38 100 VAL A CA 1
ATOM 800 C C . VAL A 1 100 ? -12.047 12.734 14.531 1 97.38 100 VAL A C 1
ATOM 802 O O . VAL A 1 100 ? -12.961 11.922 14.664 1 97.38 100 VAL A O 1
ATOM 805 N N . TYR A 1 101 ? -12.273 13.984 14.477 1 97.19 101 TYR A N 1
ATOM 806 C CA . TYR A 1 101 ? -13.609 14.547 14.633 1 97.19 101 TYR A CA 1
ATOM 807 C C . TYR A 1 101 ? -14.539 14.062 13.531 1 97.19 101 TYR A C 1
ATOM 809 O O . TYR A 1 101 ? -15.656 13.609 13.797 1 97.19 101 TYR A O 1
ATOM 817 N N . CYS A 1 102 ? -14.055 14.156 12.305 1 94.69 102 CYS A N 1
ATOM 818 C CA . CYS A 1 102 ? -14.867 13.75 11.164 1 94.69 102 CYS A CA 1
ATOM 819 C C . CYS A 1 102 ? -15.25 12.281 11.266 1 94.69 102 CYS A C 1
ATOM 821 O O . CYS A 1 102 ? -16.406 11.922 11.078 1 94.69 102 CYS A O 1
ATOM 823 N N . LEU A 1 103 ? -14.281 11.5 11.602 1 95.44 103 LEU A N 1
ATOM 824 C CA . LEU A 1 103 ? -14.484 10.055 11.609 1 95.44 103 LEU A CA 1
ATOM 825 C C . LEU A 1 103 ? -15.398 9.641 12.758 1 95.44 103 LEU A C 1
ATOM 827 O O . LEU A 1 103 ? -16.281 8.797 12.586 1 95.44 103 LEU A O 1
ATOM 831 N N . PHE A 1 104 ? -15.273 10.219 13.93 1 95.69 104 PHE A N 1
ATOM 832 C CA . PHE A 1 104 ? -16.031 9.82 15.109 1 95.69 104 PHE A CA 1
ATOM 833 C C . PHE A 1 104 ? -17.453 10.352 15.039 1 95.69 104 PHE A C 1
ATOM 835 O O . PHE A 1 104 ? -18.344 9.828 15.711 1 95.69 104 PHE A O 1
ATOM 842 N N . LEU A 1 105 ? -17.703 11.328 14.203 1 94.69 105 LEU A N 1
ATOM 843 C CA . LEU A 1 105 ? -19.047 11.883 14.094 1 94.69 105 LEU A CA 1
ATOM 844 C C . LEU A 1 105 ? -19.719 11.438 12.797 1 94.69 105 LEU A C 1
ATOM 846 O O . LEU A 1 105 ? -20.703 12.031 12.367 1 94.69 105 LEU A O 1
ATOM 850 N N . SER A 1 106 ? -19.25 10.375 12.195 1 92.38 106 SER A N 1
ATOM 851 C CA . SER A 1 106 ? -19.75 9.883 10.922 1 92.38 106 SER A CA 1
ATOM 852 C C . SER A 1 106 ? -21.203 9.422 11.055 1 92.38 106 SER A C 1
ATOM 854 O O . SER A 1 106 ? -21.953 9.453 10.078 1 92.38 106 SER A O 1
ATOM 856 N N . PHE A 1 107 ? -21.641 9.008 12.273 1 93.12 107 PHE A N 1
ATOM 857 C CA . PHE A 1 107 ? -22.969 8.43 12.445 1 93.12 107 PHE A CA 1
ATOM 858 C C . PHE A 1 107 ? -23.859 9.352 13.266 1 93.12 107 PHE A C 1
ATOM 860 O O . PHE A 1 107 ? -24.797 8.891 13.938 1 93.12 107 PHE A O 1
ATOM 867 N N . GLU A 1 108 ? -23.609 10.594 13.211 1 93.75 108 GLU A N 1
ATOM 868 C CA . GLU A 1 108 ? -24.422 11.586 13.914 1 93.75 108 GLU A CA 1
ATOM 869 C C . GLU A 1 108 ? -25.406 12.266 12.961 1 93.75 108 GLU A C 1
ATOM 871 O O . GLU A 1 108 ? -25.344 12.055 11.75 1 93.75 108 GLU A O 1
ATOM 876 N N . LYS A 1 109 ? -26.406 12.945 13.43 1 92.06 109 LYS A N 1
ATOM 877 C CA . LYS A 1 109 ? -27.391 13.68 12.633 1 92.06 109 LYS A CA 1
ATOM 878 C C . LYS A 1 109 ? -26.719 14.734 11.758 1 92.06 109 LYS A C 1
ATOM 880 O O . LYS A 1 109 ? -25.578 15.141 12.031 1 92.06 109 LYS A O 1
ATOM 885 N N . PRO A 1 110 ? -27.328 15.078 10.703 1 88.94 110 PRO A N 1
ATOM 886 C CA . PRO A 1 110 ? -26.734 16.047 9.781 1 88.94 110 PRO A CA 1
ATOM 887 C C . PRO A 1 110 ? -26.375 17.359 10.477 1 88.94 110 PRO A C 1
ATOM 889 O O . PRO A 1 110 ? -27.125 17.859 11.312 1 88.94 110 PRO A O 1
ATOM 892 N N . ASN A 1 111 ? -25.203 17.922 10.242 1 85.88 111 ASN A N 1
ATOM 893 C CA . ASN A 1 111 ? -24.703 19.203 10.711 1 85.88 111 ASN A CA 1
ATOM 894 C C . ASN A 1 111 ? -24.625 19.25 12.234 1 85.88 111 ASN A C 1
ATOM 896 O O . ASN A 1 111 ? -24.766 20.328 12.828 1 85.88 111 ASN A O 1
ATOM 900 N N . PHE A 1 112 ? -24.594 18.062 12.758 1 90.19 112 PHE A N 1
ATOM 901 C CA . PHE A 1 112 ? -24.391 18 14.203 1 90.19 112 PHE A CA 1
ATOM 902 C C . PHE A 1 112 ? -23 18.469 14.586 1 90.19 112 PHE A C 1
ATOM 904 O O . PHE A 1 112 ? -22.016 18.094 13.961 1 90.19 112 PHE A O 1
ATOM 911 N N . MET A 1 113 ? -22.969 19.422 15.539 1 91.19 113 MET A N 1
ATOM 912 C CA . MET A 1 113 ? -21.688 19.906 16.062 1 91.19 113 MET A CA 1
ATOM 913 C C . MET A 1 113 ? -21.5 19.484 17.516 1 91.19 113 MET A C 1
ATOM 915 O O . MET A 1 113 ? -22.266 19.875 18.391 1 91.19 113 MET A O 1
ATOM 919 N N . ASN A 1 114 ? -20.516 18.672 17.75 1 95.44 114 ASN A N 1
ATOM 920 C CA . ASN A 1 114 ? -20.172 18.266 19.109 1 95.44 114 ASN A CA 1
ATOM 921 C C . ASN A 1 114 ? -19.125 19.203 19.719 1 95.44 114 ASN A C 1
ATOM 923 O O . ASN A 1 114 ? -17.938 18.906 19.672 1 95.44 114 ASN A O 1
ATOM 927 N N . VAL A 1 115 ? -19.594 20.266 20.375 1 96 115 VAL A N 1
ATOM 928 C CA . VAL A 1 115 ? -18.75 21.344 20.859 1 96 115 VAL A CA 1
ATOM 929 C C . VAL A 1 115 ? -17.781 20.812 21.906 1 96 115 VAL A C 1
ATOM 931 O O . VAL A 1 115 ? -16.594 21.125 21.875 1 96 115 VAL A O 1
ATOM 934 N N . PRO A 1 116 ? -18.266 20 22.922 1 97.12 116 PRO A N 1
ATOM 935 C CA . PRO A 1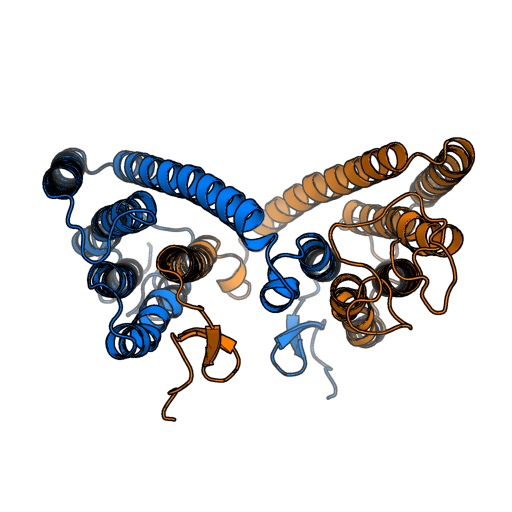 116 ? -17.312 19.469 23.891 1 97.12 116 PRO A CA 1
ATOM 936 C C . PRO A 1 116 ? -16.172 18.672 23.234 1 97.12 116 PRO A C 1
ATOM 938 O O . PRO A 1 116 ? -15.023 18.75 23.672 1 97.12 116 PRO A O 1
ATOM 941 N N . PHE A 1 117 ? -16.484 17.922 22.203 1 97.25 117 PHE A N 1
ATOM 942 C CA . PHE A 1 117 ? -15.469 17.141 21.5 1 97.25 117 PHE A CA 1
ATOM 943 C C . PHE A 1 117 ? -14.492 18.062 20.766 1 97.25 117 PHE A C 1
ATOM 945 O O . PHE A 1 117 ? -13.281 17.828 20.812 1 97.25 117 PHE A O 1
ATOM 952 N N . ILE A 1 118 ? -14.992 19.094 20.156 1 97 118 ILE A N 1
ATOM 953 C CA . ILE A 1 118 ? -14.148 20.062 19.484 1 97 118 ILE A CA 1
ATOM 954 C C . ILE A 1 118 ? -13.203 20.719 20.5 1 97 118 ILE A C 1
ATOM 956 O O . ILE A 1 118 ? -12 20.828 20.25 1 97 118 ILE A O 1
ATOM 960 N N . LEU A 1 119 ? -13.75 21.078 21.656 1 97.69 119 LEU A N 1
ATOM 961 C CA . LEU A 1 119 ? -12.953 21.734 22.688 1 97.69 119 LEU A CA 1
ATOM 962 C C . LEU A 1 119 ? -11.875 20.797 23.219 1 97.69 119 LEU A C 1
ATOM 964 O O . LEU A 1 119 ? -10.758 21.234 23.516 1 97.69 119 LEU A O 1
ATOM 968 N N . THR A 1 120 ? -12.195 19.562 23.359 1 98 120 THR A N 1
ATOM 969 C CA . THR A 1 120 ? -11.219 18.578 23.828 1 98 120 THR A CA 1
ATOM 970 C C . THR A 1 120 ? -10.07 18.438 22.828 1 98 120 THR A C 1
ATOM 972 O O . THR A 1 120 ? -8.906 18.422 23.219 1 98 120 THR A O 1
ATOM 975 N N . LEU A 1 121 ? -10.375 18.375 21.562 1 97.94 121 LEU A N 1
ATOM 976 C CA . LEU A 1 121 ? -9.352 18.234 20.531 1 97.94 121 LEU A CA 1
ATOM 977 C C . LEU A 1 121 ? -8.508 19.5 20.422 1 97.94 121 LEU A C 1
ATOM 979 O O . LEU A 1 121 ? -7.293 19.422 20.203 1 97.94 121 LEU A O 1
ATOM 983 N N . VAL A 1 122 ? -9.133 20.641 20.609 1 97.75 122 VAL A N 1
ATOM 984 C CA . VAL A 1 122 ? -8.406 21.906 20.594 1 97.75 122 VAL A CA 1
ATOM 985 C C . VAL A 1 122 ? -7.48 21.984 21.812 1 97.75 122 VAL A C 1
ATOM 987 O O . VAL A 1 122 ? -6.32 22.375 21.688 1 97.75 122 VAL A O 1
ATOM 990 N N . ALA A 1 123 ? -8.008 21.594 22.938 1 98.19 123 ALA A N 1
ATOM 991 C CA . ALA A 1 123 ? -7.188 21.578 24.141 1 98.19 123 ALA A CA 1
ATOM 992 C C . ALA A 1 123 ? -6 20.625 23.984 1 98.19 123 ALA A C 1
ATOM 994 O O . ALA A 1 123 ? -4.879 20.953 24.359 1 98.19 123 ALA A O 1
ATOM 995 N N . PHE A 1 124 ? -6.254 19.484 23.453 1 98 124 PHE A N 1
ATOM 996 C CA . PHE A 1 124 ? -5.195 18.516 23.188 1 98 124 PHE A CA 1
ATOM 997 C C . PHE A 1 124 ? -4.141 19.109 22.266 1 98 124 PHE A C 1
ATOM 999 O O . PHE A 1 124 ? -2.943 19.031 22.547 1 98 124 PHE A O 1
ATOM 1006 N N . SER A 1 125 ? -4.582 19.734 21.172 1 98.06 125 SER A N 1
ATOM 1007 C CA . SER A 1 125 ? -3.67 20.359 20.203 1 98.06 125 SER A CA 1
ATOM 1008 C C . SER A 1 125 ? -2.822 21.438 20.875 1 98.06 125 SER A C 1
ATOM 1010 O O . SER A 1 125 ? -1.614 21.516 20.641 1 98.06 125 SER A O 1
ATOM 1012 N N . CYS A 1 126 ? -3.398 22.219 21.75 1 97.88 126 CYS A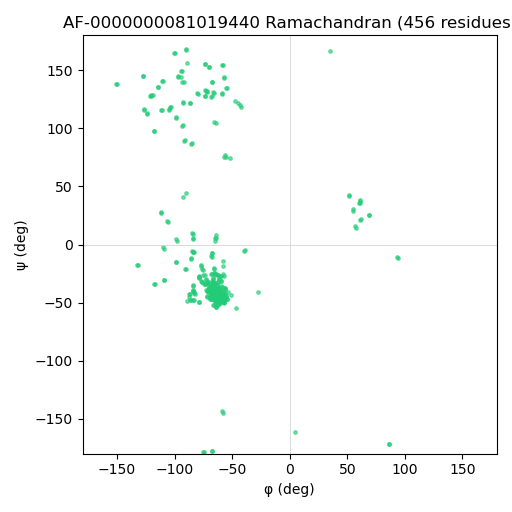 N 1
ATOM 1013 C CA . CYS A 1 126 ? -2.693 23.281 22.453 1 97.88 126 CYS A CA 1
ATOM 1014 C C . CYS A 1 126 ? -1.685 22.703 23.438 1 97.88 126 CYS A C 1
ATOM 1016 O O . CYS A 1 126 ? -0.555 23.188 23.531 1 97.88 126 CYS A O 1
ATOM 1018 N N . LEU A 1 127 ? -2.107 21.75 24.125 1 97.88 127 LEU A N 1
ATOM 1019 C CA . LEU A 1 127 ? -1.228 21.109 25.094 1 97.88 127 LEU A CA 1
ATOM 1020 C C . LEU A 1 127 ? -0.018 20.484 24.422 1 97.88 127 LEU A C 1
ATOM 1022 O O . LEU A 1 127 ? 1.119 20.688 24.844 1 97.88 127 LEU A O 1
ATOM 1026 N N . VAL A 1 128 ? -0.259 19.75 23.344 1 97.38 128 VAL A N 1
ATOM 1027 C CA . VAL A 1 128 ? 0.832 19.125 22.625 1 97.38 128 VAL A CA 1
ATOM 1028 C C . VAL A 1 128 ? 1.769 20.188 22.047 1 97.38 128 VAL A C 1
ATOM 1030 O O . VAL A 1 128 ? 2.992 20.031 22.109 1 97.38 128 VAL A O 1
ATOM 1033 N N . THR A 1 129 ? 1.183 21.266 21.516 1 97.56 129 THR A N 1
ATOM 1034 C CA . THR A 1 129 ? 1.985 22.359 20.984 1 97.56 129 THR A CA 1
ATOM 1035 C C . THR A 1 129 ? 2.873 22.953 22.062 1 97.56 129 THR A C 1
ATOM 1037 O O . THR A 1 129 ? 4.078 23.125 21.859 1 97.56 129 THR A O 1
ATOM 1040 N N . GLY A 1 130 ? 2.32 23.234 23.203 1 97.25 130 GLY A N 1
ATOM 1041 C CA . GLY A 1 130 ? 3.07 23.812 24.312 1 97.25 130 GLY A CA 1
ATOM 1042 C C . GLY A 1 130 ? 4.195 22.922 24.812 1 97.25 130 GLY A C 1
ATOM 1043 O O . GLY A 1 130 ? 5.336 23.375 24.938 1 97.25 130 GLY A O 1
ATOM 1044 N N . ILE A 1 131 ? 3.898 21.688 25.016 1 96.94 131 ILE A N 1
ATOM 1045 C CA . ILE A 1 131 ? 4.887 20.75 25.531 1 96.94 131 ILE A CA 1
ATOM 1046 C C . ILE A 1 131 ? 5.996 20.547 24.484 1 96.94 131 ILE A C 1
ATOM 1048 O O . ILE A 1 131 ? 7.176 20.484 24.844 1 96.94 131 ILE A O 1
ATOM 1052 N N . TYR A 1 132 ? 5.586 20.469 23.234 1 95.38 132 TYR A N 1
ATOM 1053 C CA . TYR A 1 132 ? 6.559 20.25 22.156 1 95.38 132 TYR A CA 1
ATOM 1054 C C . TYR A 1 132 ? 7.516 21.422 22.047 1 95.38 132 TYR A C 1
ATOM 1056 O O . TYR A 1 132 ? 8.719 21.234 21.859 1 95.38 132 TYR A O 1
ATOM 1064 N N . LEU A 1 133 ? 7.023 22.703 22.188 1 94.69 133 LEU A N 1
ATOM 1065 C CA . LEU A 1 133 ? 7.863 23.891 22.109 1 94.69 133 LEU A CA 1
ATOM 1066 C C . LEU A 1 133 ? 8.82 23.969 23.297 1 94.69 133 LEU A C 1
ATOM 1068 O O . LEU A 1 133 ? 9.922 24.5 23.172 1 94.69 133 LEU A O 1
ATOM 1072 N N . LEU A 1 134 ? 8.43 23.344 24.391 1 94.88 134 LEU A N 1
ATOM 1073 C CA . LEU A 1 134 ? 9.266 23.344 25.594 1 94.88 134 LEU A CA 1
ATOM 1074 C C . LEU A 1 134 ? 10.336 22.25 25.5 1 94.88 134 LEU A C 1
ATOM 1076 O O . LEU A 1 134 ? 11.5 22.5 25.844 1 94.88 134 LEU A O 1
ATOM 1080 N N . LEU A 1 135 ? 9.977 21.094 25.031 1 93.25 135 LEU A N 1
ATOM 1081 C CA . LEU A 1 135 ? 10.883 19.938 25.016 1 93.25 135 LEU A CA 1
ATOM 1082 C C . LEU A 1 135 ? 11.773 19.984 23.781 1 93.25 135 LEU A C 1
ATOM 1084 O O . LEU A 1 135 ? 12.922 19.531 23.828 1 93.25 135 LEU A O 1
ATOM 1088 N N . LYS A 1 136 ? 11.273 20.438 22.672 1 91 136 LYS A N 1
ATOM 1089 C CA . LYS A 1 136 ? 11.953 20.469 21.375 1 91 136 LYS A CA 1
ATOM 1090 C C . LYS A 1 136 ? 12.453 19.078 20.969 1 91 136 LYS A C 1
ATOM 1092 O O . LYS A 1 136 ? 13.555 18.938 20.438 1 91 136 LYS A O 1
ATOM 1097 N N . ASP A 1 137 ? 11.758 18.031 21.422 1 91.12 137 ASP A N 1
ATOM 1098 C CA . ASP A 1 137 ? 12.07 16.641 21.109 1 91.12 137 ASP A CA 1
ATOM 1099 C C . ASP A 1 137 ? 11.086 16.078 20.078 1 91.12 137 ASP A C 1
ATOM 1101 O O . ASP A 1 137 ? 9.898 15.922 20.375 1 91.12 137 ASP A O 1
ATOM 1105 N N . PRO A 1 138 ? 11.586 15.734 18.984 1 90.56 138 PRO A N 1
ATOM 1106 C CA . PRO A 1 138 ? 10.711 15.25 17.922 1 90.56 138 PRO A CA 1
ATOM 1107 C C . PRO A 1 138 ? 10.023 13.93 18.281 1 90.56 138 PRO A C 1
ATOM 1109 O O . PRO A 1 138 ? 8.961 13.609 17.734 1 90.56 138 PRO A O 1
ATOM 1112 N N . VAL A 1 139 ? 10.633 13.18 19.172 1 91.69 139 VAL A N 1
ATOM 1113 C CA . VAL A 1 139 ? 10.047 11.898 19.562 1 91.69 139 VAL A CA 1
ATOM 1114 C C . VAL A 1 139 ? 8.695 12.125 20.234 1 91.69 139 VAL A C 1
ATOM 1116 O O . VAL A 1 139 ? 7.758 11.352 20.047 1 91.69 139 VAL A O 1
ATOM 1119 N N . PHE A 1 140 ? 8.641 13.18 21.047 1 93.94 140 PHE A N 1
ATOM 1120 C CA . PHE A 1 140 ? 7.375 13.523 21.688 1 93.94 140 PHE A CA 1
ATOM 1121 C C . PHE A 1 140 ? 6.293 13.75 20.641 1 93.94 140 PHE A C 1
ATOM 1123 O O . PHE A 1 140 ? 5.195 13.195 20.734 1 93.94 140 PHE A O 1
ATOM 1130 N N . HIS A 1 141 ? 6.555 14.531 19.672 1 93.25 141 HIS A N 1
ATOM 1131 C CA . HIS A 1 141 ? 5.625 14.805 18.578 1 93.25 141 HIS A CA 1
ATOM 1132 C C . HIS A 1 141 ? 5.227 13.523 17.859 1 93.25 141 HIS A C 1
ATOM 1134 O O . HIS A 1 141 ? 4.047 13.305 17.578 1 93.25 141 HIS A O 1
ATOM 1140 N N . GLN A 1 142 ? 6.176 12.695 17.609 1 92.25 142 GLN A N 1
ATOM 1141 C CA . GLN A 1 142 ? 5.938 11.453 16.891 1 92.25 142 GLN A CA 1
ATOM 1142 C C . GLN A 1 142 ? 5.004 10.531 17.656 1 92.25 142 GLN A C 1
ATOM 1144 O O . GLN A 1 142 ? 4.109 9.914 17.078 1 92.25 142 GLN A O 1
ATOM 1149 N N . VAL A 1 143 ? 5.18 10.469 18.891 1 93.94 143 VAL A N 1
ATOM 1150 C CA . VAL A 1 143 ? 4.355 9.609 19.734 1 93.94 143 VAL A CA 1
ATOM 1151 C C . VAL A 1 143 ? 2.926 10.133 19.766 1 93.94 143 VAL A C 1
ATOM 1153 O O . VAL A 1 143 ? 1.97 9.367 19.625 1 93.94 143 VAL A O 1
ATOM 1156 N N . MET A 1 144 ? 2.764 11.422 19.969 1 96.25 144 MET A N 1
ATOM 1157 C CA . MET A 1 144 ? 1.433 12.023 20.031 1 96.25 144 MET A CA 1
ATOM 1158 C C . MET A 1 144 ? 0.707 11.852 18.703 1 96.25 144 MET A C 1
ATOM 1160 O O . MET A 1 144 ? -0.475 11.5 18.672 1 96.25 144 MET A O 1
ATOM 1164 N N . TYR A 1 145 ? 1.415 12.078 17.656 1 96.31 145 TYR A N 1
ATOM 1165 C CA . TYR A 1 145 ? 0.85 11.883 16.328 1 96.31 145 TYR A CA 1
ATOM 1166 C C . TYR A 1 145 ? 0.469 10.43 16.094 1 96.31 145 TYR A C 1
ATOM 1168 O O . TYR A 1 145 ? -0.614 10.133 15.594 1 96.31 145 TYR A O 1
ATOM 1176 N N . GLY A 1 146 ? 1.36 9.562 16.484 1 94.94 146 GLY A N 1
ATOM 1177 C CA . GLY A 1 146 ? 1.095 8.141 16.359 1 94.94 146 GLY A CA 1
ATOM 1178 C C . GLY A 1 146 ? -0.15 7.699 17.109 1 94.94 146 GLY A C 1
ATOM 1179 O O . GLY A 1 146 ? -0.904 6.852 16.625 1 94.94 146 GLY A O 1
ATOM 1180 N N . MET A 1 147 ? -0.324 8.195 18.234 1 95.31 147 MET A N 1
ATOM 1181 C CA . MET A 1 147 ? -1.517 7.887 19.016 1 95.31 147 MET A CA 1
ATOM 1182 C C . MET A 1 147 ? -2.779 8.312 18.281 1 95.31 147 MET A C 1
ATOM 1184 O O . MET A 1 147 ? -3.756 7.559 18.234 1 95.31 147 MET A O 1
ATOM 1188 N N . LEU A 1 148 ? -2.783 9.5 17.766 1 96.44 148 LEU A N 1
ATOM 1189 C CA . LEU A 1 148 ? -3.93 9.977 17 1 96.44 148 LEU A CA 1
ATOM 1190 C C . LEU A 1 148 ? -4.203 9.07 15.797 1 96.44 148 LEU A C 1
ATOM 1192 O O . LEU A 1 148 ? -5.355 8.719 15.531 1 96.44 148 LEU A O 1
ATOM 1196 N N . VAL A 1 149 ? -3.164 8.68 15.141 1 95.12 149 VAL A N 1
ATOM 1197 C CA . VAL A 1 149 ? -3.299 7.816 13.969 1 95.12 149 VAL A CA 1
ATOM 1198 C C . VAL A 1 149 ? -3.887 6.473 14.391 1 95.12 149 VAL A C 1
ATOM 1200 O O . VAL A 1 149 ? -4.723 5.906 13.688 1 95.12 149 VAL A O 1
ATOM 1203 N N . CYS A 1 150 ? -3.486 5.977 15.555 1 94.19 150 CYS A N 1
ATOM 1204 C CA . CYS A 1 150 ? -4.039 4.727 16.062 1 94.19 150 CYS A CA 1
ATOM 1205 C C . CYS A 1 150 ? -5.543 4.836 16.266 1 94.19 150 CYS A C 1
ATOM 1207 O O . CYS A 1 150 ? -6.293 3.928 15.898 1 94.19 150 CYS A O 1
ATOM 1209 N N . PHE A 1 151 ? -6.027 5.918 16.797 1 94.94 151 PHE A N 1
ATOM 1210 C CA . PHE A 1 151 ? -7.457 6.156 16.953 1 94.94 151 PHE A CA 1
ATOM 1211 C C . PHE A 1 151 ? -8.164 6.145 15.602 1 94.94 151 PHE A C 1
ATOM 1213 O O . PHE A 1 151 ? -9.25 5.582 15.469 1 94.94 151 PHE A O 1
ATOM 1220 N N . LEU A 1 152 ? -7.547 6.758 14.672 1 96.06 152 LEU A N 1
ATOM 1221 C CA . LEU A 1 152 ? -8.141 6.836 13.344 1 96.06 152 LEU A CA 1
ATOM 1222 C C . LEU A 1 152 ? -8.25 5.449 12.719 1 96.06 152 LEU A C 1
ATOM 1224 O O . LEU A 1 152 ? -9.273 5.117 12.109 1 96.06 152 LEU A O 1
ATOM 1228 N N . VAL A 1 153 ? -7.184 4.691 12.891 1 92 153 VAL A N 1
ATOM 1229 C CA . VAL A 1 153 ? -7.172 3.357 12.297 1 92 153 VAL A CA 1
ATOM 1230 C C . VAL A 1 153 ? -8.242 2.486 12.953 1 92 153 VAL A C 1
ATOM 1232 O O . VAL A 1 153 ? -9.016 1.821 12.266 1 92 153 VAL A O 1
ATOM 1235 N N . VAL A 1 154 ? -8.344 2.484 14.289 1 93.12 154 VAL A N 1
ATOM 1236 C CA . VAL A 1 154 ? -9.312 1.678 15.016 1 93.12 154 VAL A CA 1
ATOM 1237 C C . VAL A 1 154 ? -10.734 2.082 14.617 1 93.12 154 VAL A C 1
ATOM 1239 O O . VAL A 1 154 ? -11.562 1.226 14.297 1 93.12 154 VAL A O 1
ATOM 1242 N N . ARG A 1 155 ? -11.008 3.371 14.617 1 95.19 155 ARG A N 1
ATOM 1243 C CA . ARG A 1 155 ? -12.336 3.85 14.227 1 95.19 155 ARG A CA 1
ATOM 1244 C C . ARG A 1 155 ? -12.609 3.559 12.75 1 95.19 155 ARG A C 1
ATOM 1246 O O . ARG A 1 155 ? -13.742 3.246 12.383 1 95.19 155 ARG A O 1
ATOM 1253 N N . GLY A 1 156 ? -11.586 3.713 11.93 1 93.25 156 GLY A N 1
ATOM 1254 C CA . GLY A 1 156 ? -11.734 3.389 10.523 1 93.25 156 GLY A CA 1
ATOM 1255 C C . GLY A 1 156 ? -12.133 1.943 10.281 1 93.25 156 GLY A C 1
ATOM 1256 O O . GLY A 1 156 ? -12.984 1.66 9.438 1 93.25 156 GLY A O 1
ATOM 1257 N N . VAL A 1 157 ? -11.516 1.062 10.992 1 85.94 157 VAL A N 1
ATOM 1258 C CA . VAL A 1 157 ? -11.844 -0.356 10.883 1 85.94 157 VAL A CA 1
ATOM 1259 C C . VAL A 1 157 ? -13.289 -0.588 11.32 1 85.94 157 VAL A C 1
ATOM 1261 O O . VAL A 1 157 ? -14.031 -1.328 10.672 1 85.94 157 VAL A O 1
ATOM 1264 N N . TYR A 1 158 ? -13.711 0.022 12.414 1 90.75 158 TYR A N 1
ATOM 1265 C CA . TYR A 1 158 ? -15.094 -0.06 12.875 1 90.75 158 TYR A CA 1
ATOM 1266 C C . TYR A 1 158 ? -16.062 0.355 11.781 1 90.75 158 TYR A C 1
ATOM 1268 O O . TYR A 1 158 ? -17.062 -0.329 11.531 1 90.75 158 TYR A O 1
ATOM 1276 N N . ILE A 1 159 ? -15.789 1.418 11.164 1 90.19 159 ILE A N 1
ATOM 1277 C CA . ILE A 1 159 ? -16.656 1.948 10.117 1 90.19 159 ILE A CA 1
ATOM 1278 C C . ILE A 1 159 ? -16.641 1.015 8.914 1 90.19 159 ILE A C 1
ATOM 1280 O O . ILE A 1 159 ? -17.672 0.808 8.266 1 90.19 159 ILE A O 1
ATOM 1284 N N . ALA A 1 160 ? -15.484 0.497 8.594 1 82.81 160 ALA A N 1
ATOM 1285 C CA . ALA A 1 160 ? -15.391 -0.45 7.488 1 82.81 160 ALA A CA 1
ATOM 1286 C C . ALA A 1 160 ? -16.266 -1.671 7.73 1 82.81 160 ALA A C 1
ATOM 1288 O O . ALA A 1 160 ? -16.953 -2.139 6.82 1 82.81 160 ALA A O 1
ATOM 1289 N N . PHE A 1 161 ? -16.281 -2.162 8.914 1 78.38 161 PHE A N 1
ATOM 1290 C CA . PHE A 1 161 ? -17.141 -3.295 9.266 1 78.38 161 PHE A CA 1
ATOM 1291 C C . PHE A 1 161 ? -18.609 -2.912 9.188 1 78.38 161 PHE A C 1
ATOM 1293 O O . PHE A 1 161 ? -19.438 -3.703 8.727 1 78.38 161 PHE A O 1
ATOM 1300 N N . TRP A 1 162 ? -18.953 -1.772 9.703 1 82.62 162 TRP A N 1
ATOM 1301 C CA . TRP A 1 162 ? -20.328 -1.268 9.586 1 82.62 162 TRP A CA 1
ATOM 1302 C C . TRP A 1 162 ? -20.766 -1.21 8.125 1 82.62 162 TRP A C 1
ATOM 1304 O O . TRP A 1 162 ? -21.891 -1.596 7.797 1 82.62 162 TRP A O 1
ATOM 1314 N N . ARG A 1 163 ? -19.875 -0.716 7.312 1 77.44 163 ARG A N 1
ATOM 1315 C CA . ARG A 1 163 ? -20.172 -0.587 5.891 1 77.44 163 ARG A CA 1
ATOM 1316 C C . ARG A 1 163 ? -20.453 -1.949 5.262 1 77.44 163 ARG A C 1
ATOM 1318 O O . ARG A 1 163 ? -21.344 -2.088 4.43 1 77.44 163 ARG A O 1
ATOM 1325 N N . VAL A 1 164 ? -19.656 -2.865 5.617 1 69.38 164 VAL A N 1
ATOM 1326 C CA . VAL A 1 164 ? -19.828 -4.223 5.105 1 69.38 164 VAL A CA 1
ATOM 1327 C C . VAL A 1 164 ? -21.172 -4.777 5.566 1 69.38 164 VAL A C 1
ATOM 1329 O O . VAL A 1 164 ? -21.875 -5.438 4.797 1 69.38 164 VAL A O 1
ATOM 1332 N N . ARG A 1 165 ? -21.547 -4.523 6.73 1 68.31 165 ARG A N 1
ATOM 1333 C CA . ARG A 1 165 ? -22.812 -5.004 7.293 1 68.31 165 ARG A CA 1
ATOM 1334 C C . ARG A 1 165 ? -24 -4.355 6.602 1 68.31 165 ARG A C 1
ATOM 1336 O O . ARG A 1 165 ? -25 -5.027 6.309 1 68.31 165 ARG A O 1
ATOM 1343 N N . VAL A 1 166 ? -23.844 -3.045 6.383 1 68.62 166 VAL A N 1
ATOM 1344 C CA . VAL A 1 166 ? -24.969 -2.34 5.789 1 68.62 166 VAL A CA 1
ATOM 1345 C C . VAL A 1 166 ? -25 -2.594 4.285 1 68.62 166 VAL A C 1
ATOM 1347 O O . VAL A 1 166 ? -26.062 -2.553 3.664 1 68.62 166 VAL A O 1
ATOM 1350 N N . SER A 1 167 ? -23.859 -2.404 3.648 1 55.94 167 SER A N 1
ATOM 1351 C CA . SER A 1 167 ? -23.812 -2.664 2.213 1 55.94 167 SER A CA 1
ATOM 1352 C C . SER A 1 167 ? -24.203 -4.098 1.896 1 55.94 167 SER A C 1
ATOM 1354 O O . SER A 1 167 ? -24.219 -4.5 0.73 1 55.94 167 SER A O 1
ATOM 1356 N N . MET A 1 168 ? -24.25 -5.004 2.902 1 48.88 168 MET A N 1
ATOM 1357 C CA . MET A 1 168 ? -24.938 -6.211 2.459 1 48.88 168 MET A CA 1
ATOM 1358 C C . MET A 1 168 ? -26.141 -5.859 1.591 1 48.88 168 MET A C 1
ATOM 1360 O O . MET A 1 168 ? -27 -6.707 1.345 1 48.88 168 MET A O 1
ATOM 1364 N N . LEU A 1 169 ? -26.406 -4.594 1.493 1 41.84 169 LEU A N 1
ATOM 1365 C CA . LEU A 1 169 ? -27.328 -4.211 0.426 1 41.84 169 LEU A CA 1
ATOM 1366 C C . LEU A 1 169 ? -26.703 -4.441 -0.943 1 41.84 169 LEU A C 1
ATOM 1368 O O . LEU A 1 169 ? -25.469 -4.477 -1.068 1 41.84 169 LEU A O 1
ATOM 1372 N N . PRO A 1 170 ? -27.516 -4.039 -2.215 1 41.97 170 PRO A N 1
ATOM 1373 C CA . PRO A 1 170 ? -27.219 -4.652 -3.514 1 41.97 170 PRO A CA 1
ATOM 1374 C C . PRO A 1 170 ? -25.781 -4.434 -3.963 1 41.97 170 PRO A C 1
ATOM 1376 O O . PRO A 1 170 ? -25.031 -3.699 -3.311 1 41.97 170 PRO A O 1
ATOM 1379 N N . THR A 1 171 ? -25.484 -4.203 -5.473 1 41.72 171 THR A N 1
ATOM 1380 C CA . THR A 1 171 ? -24.703 -4.578 -6.645 1 41.72 171 THR A CA 1
ATOM 1381 C C . THR A 1 171 ? -23.422 -3.75 -6.73 1 41.72 171 THR A C 1
ATOM 1383 O O . THR A 1 171 ? -22.391 -4.238 -7.191 1 41.72 171 THR A O 1
ATOM 1386 N N . SER A 1 172 ? -23.516 -2.391 -6.578 1 42.84 172 SER A N 1
ATOM 1387 C CA . SER A 1 172 ? -22.594 -1.49 -7.27 1 42.84 172 SER A CA 1
ATOM 1388 C C . SER A 1 172 ? -21.281 -1.337 -6.504 1 42.84 172 SER A C 1
ATOM 1390 O O . SER A 1 172 ? -20.234 -1.095 -7.102 1 42.84 172 SER A O 1
ATOM 1392 N N . LEU A 1 173 ? -21.438 -1.09 -5.219 1 50.59 173 LEU A N 1
ATOM 1393 C CA . LEU A 1 173 ? -20.156 -0.922 -4.535 1 50.59 173 LEU A CA 1
ATOM 1394 C C . LEU A 1 173 ? -19.359 -2.219 -4.559 1 50.59 173 LEU A C 1
ATOM 1396 O O . LEU A 1 173 ? -18.312 -2.318 -3.908 1 50.59 173 LEU A O 1
ATOM 1400 N N . GLY A 1 174 ? -19.922 -3.152 -5.281 1 51.84 174 GLY A N 1
ATOM 1401 C CA . GLY A 1 174 ? -19.641 -4.578 -5.355 1 51.84 174 GLY A CA 1
ATOM 1402 C C . GLY A 1 174 ? -18.188 -4.879 -5.645 1 51.84 174 GLY A C 1
ATOM 1403 O O . GLY A 1 174 ? -17.562 -5.695 -4.953 1 51.84 174 GLY A O 1
ATOM 1404 N N . ALA A 1 175 ? -17.781 -4.035 -6.531 1 60.5 175 ALA A N 1
ATOM 1405 C CA . ALA A 1 175 ? -16.406 -4.363 -6.883 1 60.5 175 ALA A CA 1
ATOM 1406 C C . ALA A 1 175 ? -15.445 -4.008 -5.75 1 60.5 175 ALA A C 1
ATOM 1408 O O . ALA A 1 175 ? -14.539 -4.777 -5.426 1 60.5 175 ALA A O 1
ATOM 1409 N N . VAL A 1 176 ? -15.711 -2.779 -5.074 1 61.59 176 VAL A N 1
ATOM 1410 C CA . VAL A 1 176 ? -14.773 -2.293 -4.066 1 61.59 176 VAL A CA 1
ATOM 1411 C C . VAL A 1 176 ? -14.898 -3.135 -2.797 1 61.59 176 VAL A C 1
ATOM 1413 O O . VAL A 1 176 ? -13.93 -3.307 -2.059 1 61.59 176 VAL A O 1
ATOM 1416 N N . SER A 1 177 ? -16.062 -3.654 -2.676 1 63 177 SER A N 1
ATOM 1417 C CA . SER A 1 177 ? -16.281 -4.422 -1.454 1 63 177 SER A CA 1
ATOM 1418 C C . SER A 1 177 ? -15.766 -5.852 -1.601 1 63 177 SER A C 1
ATOM 1420 O O . SER A 1 177 ? -15.703 -6.594 -0.621 1 63 177 SER A O 1
ATOM 1422 N N . GLN A 1 178 ? -15.383 -6.074 -2.811 1 73.81 178 GLN A N 1
ATOM 1423 C CA . GLN A 1 178 ? -14.883 -7.422 -3.037 1 73.81 178 GLN A CA 1
ATOM 1424 C C . GLN A 1 178 ? -13.406 -7.531 -2.662 1 73.81 178 GLN A C 1
ATOM 1426 O O . GLN A 1 178 ? -12.531 -7.391 -3.52 1 73.81 178 GLN A O 1
ATOM 1431 N N . LEU A 1 179 ? -13.195 -7.805 -1.419 1 73.94 179 LEU A N 1
ATOM 1432 C CA . LEU A 1 179 ? -11.852 -7.801 -0.851 1 73.94 179 LEU A CA 1
ATOM 1433 C C . LEU A 1 179 ? -10.953 -8.812 -1.562 1 73.94 179 LEU A C 1
ATOM 1435 O O . LEU A 1 179 ? -9.75 -8.586 -1.705 1 73.94 179 LEU A O 1
ATOM 1439 N N . HIS A 1 180 ? -11.594 -9.914 -2.029 1 84.31 180 HIS A N 1
ATOM 1440 C CA . HIS A 1 180 ? -10.805 -10.922 -2.729 1 84.31 180 HIS A CA 1
ATOM 1441 C C . HIS A 1 180 ? -10.305 -10.391 -4.07 1 84.31 180 HIS A C 1
ATOM 1443 O O . HIS A 1 180 ? -9.188 -10.703 -4.484 1 84.31 180 HIS A O 1
ATOM 1449 N N . ALA A 1 181 ? -11.102 -9.609 -4.656 1 84.75 181 ALA A N 1
ATOM 1450 C CA . ALA A 1 181 ? -10.664 -8.961 -5.891 1 84.75 181 ALA A CA 1
ATOM 1451 C C . ALA A 1 181 ? -9.461 -8.055 -5.637 1 84.75 181 ALA A C 1
ATOM 1453 O O . ALA A 1 181 ? -8.516 -8.031 -6.426 1 84.75 181 ALA A O 1
ATOM 1454 N N . TRP A 1 182 ? -9.5 -7.414 -4.547 1 81.12 182 TRP A N 1
ATOM 1455 C CA . TRP A 1 182 ? -8.359 -6.582 -4.176 1 81.12 182 TRP A CA 1
ATOM 1456 C C . TRP A 1 182 ? -7.133 -7.438 -3.9 1 81.12 182 TRP A C 1
ATOM 1458 O O . TRP A 1 182 ? -6.012 -7.051 -4.238 1 81.12 182 TRP A O 1
ATOM 1468 N N . TRP A 1 183 ? -7.32 -8.516 -3.273 1 86.38 183 TRP A N 1
ATOM 1469 C CA . TRP A 1 183 ? -6.223 -9.438 -3.021 1 86.38 183 TRP A CA 1
ATOM 1470 C C . TRP A 1 183 ? -5.551 -9.859 -4.324 1 86.38 183 TRP A C 1
ATOM 1472 O O . TRP A 1 183 ? -4.32 -9.93 -4.398 1 86.38 183 TRP A O 1
ATOM 1482 N N . HIS A 1 184 ? -6.371 -10.039 -5.375 1 90.31 184 HIS A N 1
ATOM 1483 C CA . HIS A 1 184 ? -5.812 -10.391 -6.68 1 90.31 184 HIS A CA 1
ATOM 1484 C C . HIS A 1 184 ? -4.945 -9.258 -7.227 1 90.31 184 HIS A C 1
ATOM 1486 O O . HIS A 1 184 ? -3.818 -9.492 -7.664 1 90.31 184 HIS A O 1
ATOM 1492 N N . LEU A 1 185 ? -5.426 -8.117 -7.113 1 85.19 185 LEU A N 1
ATOM 1493 C CA . LEU A 1 185 ? -4.727 -6.965 -7.672 1 85.19 185 LEU A CA 1
ATOM 1494 C C . LEU A 1 185 ? -3.416 -6.711 -6.934 1 85.19 185 LEU A C 1
ATOM 1496 O O . LEU A 1 185 ? -2.367 -6.543 -7.559 1 85.19 185 LEU A O 1
ATOM 1500 N N . LEU A 1 186 ? -3.49 -6.734 -5.66 1 85.56 186 LEU A N 1
ATOM 1501 C CA . LEU A 1 186 ? -2.316 -6.438 -4.848 1 85.56 186 LEU A CA 1
ATOM 1502 C C . LEU A 1 186 ? -1.296 -7.57 -4.934 1 85.56 186 LEU A C 1
ATOM 1504 O O . LEU A 1 186 ? -0.091 -7.32 -5.004 1 85.56 186 LEU A O 1
ATOM 1508 N N . SER A 1 187 ? -1.778 -8.789 -4.914 1 89.62 187 SER A N 1
ATOM 1509 C CA . SER A 1 187 ? -0.866 -9.93 -5.023 1 89.62 187 SER A CA 1
ATOM 1510 C C . SER A 1 187 ? -0.213 -9.984 -6.398 1 89.62 187 SER A C 1
ATOM 1512 O O . SER A 1 187 ? 0.967 -10.32 -6.52 1 89.62 187 SER A O 1
ATOM 1514 N N . GLY A 1 188 ? -1.052 -9.664 -7.367 1 88.5 188 GLY A N 1
ATOM 1515 C CA . GLY A 1 188 ? -0.482 -9.602 -8.703 1 88.5 188 GLY A CA 1
ATOM 1516 C C . GLY A 1 188 ? 0.59 -8.539 -8.852 1 88.5 188 GLY A C 1
ATOM 1517 O O . GLY A 1 188 ? 1.685 -8.82 -9.344 1 88.5 188 GLY A O 1
ATOM 1518 N N . LEU A 1 189 ? 0.327 -7.402 -8.445 1 83.5 189 LEU A N 1
ATOM 1519 C CA . LEU A 1 189 ? 1.288 -6.305 -8.492 1 83.5 189 LEU A CA 1
ATOM 1520 C C . LEU A 1 189 ? 2.494 -6.602 -7.605 1 83.5 189 LEU A C 1
ATOM 1522 O O . LEU A 1 189 ? 3.637 -6.379 -8.008 1 83.5 189 LEU A O 1
ATOM 1526 N N . GLY A 1 190 ? 2.154 -7.047 -6.445 1 86.81 190 GLY A N 1
ATOM 1527 C CA . GLY A 1 190 ? 3.223 -7.379 -5.516 1 86.81 190 GLY A CA 1
ATOM 1528 C C . GLY A 1 190 ? 4.184 -8.414 -6.066 1 86.81 190 GLY A C 1
ATOM 1529 O O . GLY A 1 190 ? 5.402 -8.281 -5.926 1 86.81 190 GLY A O 1
ATOM 1530 N N . SER A 1 191 ? 3.664 -9.43 -6.648 1 91.69 191 SER A N 1
ATOM 1531 C CA . SER A 1 191 ? 4.504 -10.477 -7.211 1 91.69 191 SER A CA 1
ATOM 1532 C C . SER A 1 191 ? 5.336 -9.953 -8.375 1 91.69 191 SER A C 1
ATOM 1534 O O . SER A 1 191 ? 6.512 -10.312 -8.516 1 91.69 191 SER A O 1
ATOM 1536 N N . TYR A 1 192 ? 4.777 -9.164 -9.172 1 89.06 192 TYR A N 1
ATOM 1537 C CA . TYR A 1 192 ? 5.496 -8.562 -10.289 1 89.06 192 TYR A CA 1
ATOM 1538 C C . TYR A 1 192 ? 6.641 -7.688 -9.797 1 89.06 192 TYR A C 1
ATOM 1540 O O . TYR A 1 192 ? 7.773 -7.812 -10.273 1 89.06 192 TYR A O 1
ATOM 1548 N N . LEU A 1 193 ? 6.398 -6.855 -8.844 1 85.5 193 LEU A N 1
ATOM 1549 C CA . LEU A 1 193 ? 7.426 -5.98 -8.281 1 85.5 193 LEU A CA 1
ATOM 1550 C C . LEU A 1 193 ? 8.5 -6.793 -7.57 1 85.5 193 LEU A C 1
ATOM 1552 O O . LEU A 1 193 ? 9.672 -6.402 -7.555 1 85.5 193 LEU A O 1
ATOM 1556 N N . HIS A 1 194 ? 7.992 -7.859 -7.004 1 90.81 194 HIS A N 1
ATOM 1557 C CA . HIS A 1 194 ? 8.953 -8.75 -6.371 1 90.81 194 HIS A CA 1
ATOM 1558 C C . HIS A 1 194 ? 9.984 -9.25 -7.379 1 90.81 194 HIS A C 1
ATOM 1560 O O . HIS A 1 194 ? 11.18 -9.312 -7.074 1 90.81 194 HIS A O 1
ATOM 1566 N N . ILE A 1 195 ? 9.57 -9.586 -8.531 1 90.31 195 ILE A N 1
ATOM 1567 C CA . ILE A 1 195 ? 10.484 -10.055 -9.562 1 90.31 195 ILE A CA 1
ATOM 1568 C C . ILE A 1 195 ? 11.445 -8.93 -9.953 1 90.31 195 ILE A C 1
ATOM 1570 O O . ILE A 1 195 ? 12.656 -9.148 -10.062 1 90.31 195 ILE A O 1
ATOM 1574 N N . LEU A 1 196 ? 10.922 -7.758 -10.125 1 85.12 196 LEU A N 1
ATOM 1575 C CA . LEU A 1 196 ? 11.75 -6.617 -10.5 1 85.12 196 LEU A CA 1
ATOM 1576 C C . LEU A 1 196 ? 12.773 -6.312 -9.414 1 85.12 196 LEU A C 1
ATOM 1578 O O . LEU A 1 196 ? 13.93 -5.996 -9.711 1 85.12 196 LEU A O 1
ATOM 1582 N N . PHE A 1 197 ? 12.273 -6.383 -8.219 1 89.38 197 PHE A N 1
ATOM 1583 C CA . PHE A 1 197 ? 13.148 -6.152 -7.078 1 89.38 197 PHE A CA 1
ATOM 1584 C C . PHE A 1 197 ? 14.281 -7.176 -7.047 1 89.38 197 PHE A C 1
ATOM 1586 O O . PHE A 1 197 ? 15.445 -6.816 -6.898 1 89.38 197 PHE A O 1
ATOM 1593 N N . SER A 1 198 ? 13.906 -8.43 -7.164 1 90.88 198 SER A N 1
ATOM 1594 C CA . SER A 1 198 ? 14.891 -9.516 -7.168 1 90.88 198 SER A CA 1
ATOM 1595 C C . SER A 1 198 ? 15.875 -9.359 -8.328 1 90.88 198 SER A C 1
ATOM 1597 O O . SER A 1 198 ? 17.078 -9.492 -8.141 1 90.88 198 SER A O 1
ATOM 1599 N N . LEU A 1 199 ? 15.367 -9.008 -9.445 1 88.38 199 LEU A N 1
ATOM 1600 C CA . LEU A 1 199 ? 16.203 -8.836 -10.633 1 88.38 199 LEU A CA 1
ATOM 1601 C C . LEU A 1 199 ? 17.125 -7.637 -10.477 1 88.38 199 LEU A C 1
ATOM 1603 O O . LEU A 1 199 ? 18.297 -7.699 -10.852 1 88.38 199 LEU A O 1
ATOM 1607 N N . SER A 1 200 ? 16.609 -6.582 -10.016 1 84.94 200 SER A N 1
ATOM 1608 C CA . SER A 1 200 ? 17.406 -5.383 -9.797 1 84.94 200 SER A CA 1
ATOM 1609 C C . SER A 1 200 ? 18.562 -5.652 -8.844 1 84.94 200 SER A C 1
ATOM 1611 O O . SER A 1 200 ? 19.688 -5.195 -9.062 1 84.94 200 SER A O 1
ATOM 1613 N N . ALA A 1 201 ? 18.297 -6.363 -7.781 1 87.06 201 ALA A N 1
ATOM 1614 C CA . ALA A 1 201 ? 19.328 -6.719 -6.816 1 87.06 201 ALA A CA 1
ATOM 1615 C C . ALA A 1 201 ? 20.391 -7.621 -7.453 1 87.06 201 ALA A C 1
ATOM 1617 O O . ALA A 1 201 ? 21.578 -7.461 -7.203 1 87.06 201 ALA A O 1
ATOM 1618 N N . ARG A 1 202 ? 19.891 -8.477 -8.258 1 90.25 202 ARG A N 1
ATOM 1619 C CA . ARG A 1 202 ? 20.797 -9.398 -8.953 1 90.25 202 ARG A CA 1
ATOM 1620 C C . ARG A 1 202 ? 21.719 -8.641 -9.906 1 90.25 202 ARG A C 1
ATOM 1622 O O . ARG A 1 202 ? 22.922 -8.883 -9.93 1 90.25 202 ARG A O 1
ATOM 1629 N N . LEU A 1 203 ? 21.156 -7.766 -10.625 1 84.94 203 LEU A N 1
ATOM 1630 C CA . LEU A 1 203 ? 21.938 -6.977 -11.578 1 84.94 203 LEU A CA 1
ATOM 1631 C C . LEU A 1 203 ? 22.938 -6.094 -10.852 1 84.94 203 LEU A C 1
ATOM 1633 O O . LEU A 1 203 ? 24.094 -5.977 -11.273 1 84.94 203 LEU A O 1
ATOM 1637 N N . LEU A 1 204 ? 22.484 -5.539 -9.812 1 83.31 204 LEU A N 1
ATOM 1638 C CA . LEU A 1 204 ? 23.391 -4.715 -9.008 1 83.31 204 LEU A CA 1
ATOM 1639 C C . LEU A 1 204 ? 24.547 -5.539 -8.469 1 83.31 204 LEU A C 1
ATOM 1641 O O . LEU A 1 204 ? 25.688 -5.082 -8.469 1 83.31 204 LEU A O 1
ATOM 1645 N N . TYR A 1 205 ? 24.234 -6.668 -8.031 1 88 205 TYR A N 1
ATOM 1646 C CA . TYR A 1 205 ? 25.266 -7.555 -7.52 1 88 205 TYR A CA 1
ATOM 1647 C C . TYR A 1 205 ? 26.25 -7.926 -8.617 1 88 205 TYR A C 1
ATOM 1649 O O . TYR A 1 205 ? 27.453 -8.062 -8.359 1 88 205 TYR A O 1
ATOM 1657 N N . LEU A 1 206 ? 25.766 -8.07 -9.836 1 87.81 206 LEU A N 1
ATOM 1658 C CA . LEU A 1 206 ? 26.609 -8.414 -10.977 1 87.81 206 LEU A CA 1
ATOM 1659 C C . LEU A 1 206 ? 27.266 -7.176 -11.57 1 87.81 206 LEU A C 1
ATOM 1661 O O . LEU A 1 206 ? 27.844 -7.23 -12.648 1 87.81 206 LEU A O 1
ATOM 1665 N N . LYS A 1 207 ? 27.062 -5.992 -10.891 1 83.88 207 LYS A N 1
ATOM 1666 C CA . LYS A 1 207 ? 27.672 -4.723 -11.266 1 83.88 207 LYS A CA 1
ATOM 1667 C C . LYS A 1 207 ? 27.109 -4.203 -12.586 1 83.88 207 LYS A C 1
ATOM 1669 O O . LYS A 1 207 ? 27.844 -3.65 -13.406 1 83.88 207 LYS A O 1
ATOM 1674 N N . LYS A 1 208 ? 25.906 -4.637 -12.844 1 80.94 208 LYS A N 1
ATOM 1675 C CA . LYS A 1 208 ? 25.141 -4.047 -13.938 1 80.94 208 LYS A CA 1
ATOM 1676 C C . LYS A 1 208 ? 24.188 -2.975 -13.422 1 80.94 208 LYS A C 1
ATOM 1678 O O . LYS A 1 208 ? 23.75 -3.027 -12.273 1 80.94 208 LYS A O 1
ATOM 1683 N N . ARG A 1 209 ? 23.984 -1.989 -14.133 1 73.69 209 ARG A N 1
ATOM 1684 C CA . ARG A 1 209 ? 23.141 -0.89 -13.688 1 73.69 209 ARG A CA 1
ATOM 1685 C C . ARG A 1 209 ? 21.703 -1.084 -14.164 1 73.69 209 ARG A C 1
ATOM 1687 O O . ARG A 1 209 ? 21.406 -0.929 -15.352 1 73.69 209 ARG A O 1
ATOM 1694 N N . PRO A 1 210 ? 20.906 -1.521 -13.211 1 75.81 210 PRO A N 1
ATOM 1695 C CA . PRO A 1 210 ? 19.5 -1.661 -13.594 1 75.81 210 PRO A CA 1
ATOM 1696 C C . PRO A 1 210 ? 18.797 -0.316 -13.773 1 75.81 210 PRO A C 1
ATOM 1698 O O . PRO A 1 210 ? 19.078 0.632 -13.031 1 75.81 210 PRO A O 1
ATOM 1701 N N . ARG A 1 211 ? 18.094 -0.16 -14.891 1 72.06 211 ARG A N 1
ATOM 1702 C CA . ARG A 1 211 ? 17.281 1.032 -15.133 1 72.06 211 ARG A CA 1
ATOM 1703 C C . ARG A 1 211 ? 15.812 0.674 -15.297 1 72.06 211 ARG A C 1
ATOM 1705 O O . ARG A 1 211 ? 15.477 -0.274 -16.016 1 72.06 211 ARG A O 1
ATOM 1712 N N . VAL A 1 212 ? 15.031 1.355 -14.555 1 72.81 212 VAL A N 1
ATOM 1713 C CA . VAL A 1 212 ? 13.594 1.137 -14.672 1 72.81 212 VAL A CA 1
ATOM 1714 C C . VAL A 1 212 ? 13.023 2.021 -15.781 1 72.81 212 VAL A C 1
ATOM 1716 O O . VAL A 1 212 ? 13.32 3.219 -15.836 1 72.81 212 VAL A O 1
ATOM 1719 N N . THR A 1 213 ? 12.43 1.401 -16.719 1 68.31 213 THR A N 1
ATOM 1720 C CA . THR A 1 213 ? 11.719 2.113 -17.766 1 68.31 213 THR A CA 1
ATOM 1721 C C . THR A 1 213 ? 10.211 1.894 -17.641 1 68.31 213 THR A C 1
ATOM 1723 O O . THR A 1 213 ? 9.766 0.819 -17.234 1 68.31 213 THR A O 1
ATOM 1726 N N . TRP A 1 214 ? 9.492 2.91 -17.875 1 68.44 214 TRP A N 1
ATOM 1727 C CA . TRP A 1 214 ? 8.047 2.857 -17.734 1 68.44 214 TRP A CA 1
ATOM 1728 C C . TRP A 1 214 ? 7.367 2.648 -19.078 1 68.44 214 TRP A C 1
ATOM 1730 O O . TRP A 1 214 ? 7.367 3.547 -19.938 1 68.44 214 TRP A O 1
ATOM 1740 N N . LEU A 1 215 ? 6.832 1.439 -19.219 1 66.5 215 LEU A N 1
ATOM 1741 C CA . LEU A 1 215 ? 6.098 1.118 -20.438 1 66.5 215 LEU A CA 1
ATOM 1742 C C . LEU A 1 215 ? 4.746 1.822 -20.453 1 66.5 215 LEU A C 1
ATOM 1744 O O . LEU A 1 215 ? 3.979 1.731 -19.484 1 66.5 215 LEU A O 1
ATOM 1748 N N . LEU A 1 216 ? 4.457 2.486 -21.438 1 61.53 216 LEU A N 1
ATOM 1749 C CA . LEU A 1 216 ? 3.225 3.248 -21.625 1 61.53 216 LEU A CA 1
ATOM 1750 C C . LEU A 1 216 ? 3.041 4.266 -20.516 1 61.53 216 LEU A C 1
ATOM 1752 O O . LEU A 1 216 ? 1.91 4.633 -20.172 1 61.53 216 LEU A O 1
ATOM 1756 N N . GLY A 1 217 ? 4.086 4.512 -19.781 1 56.47 217 GLY A N 1
ATOM 1757 C CA . GLY A 1 217 ? 4.074 5.559 -18.766 1 56.47 217 GLY A CA 1
ATOM 1758 C C . GLY A 1 217 ? 3.715 5.055 -17.391 1 56.47 217 GLY A C 1
ATOM 1759 O O . GLY A 1 217 ? 3.896 5.766 -16.391 1 56.47 217 GLY A O 1
ATOM 1760 N N . PHE A 1 218 ? 3.213 3.748 -17.297 1 60.66 218 PHE A N 1
ATOM 1761 C CA . PHE A 1 218 ? 2.73 3.393 -15.969 1 60.66 218 PHE A CA 1
ATOM 1762 C C . PHE A 1 218 ? 3.273 2.035 -15.539 1 60.66 218 PHE A C 1
ATOM 1764 O O . PHE A 1 218 ? 3.287 1.715 -14.352 1 60.66 218 PHE A O 1
ATOM 1771 N N . TRP A 1 219 ? 3.723 1.299 -16.484 1 70.38 219 TRP A N 1
ATOM 1772 C CA . TRP A 1 219 ? 4.152 -0.05 -16.125 1 70.38 219 TRP A CA 1
ATOM 1773 C C . TRP A 1 219 ? 5.672 -0.141 -16.062 1 70.38 219 TRP A C 1
ATOM 1775 O O . TRP A 1 219 ? 6.352 0.038 -17.078 1 70.38 219 TRP A O 1
ATOM 1785 N N . PRO A 1 220 ? 6.242 -0.466 -14.898 1 75 220 PRO A N 1
ATOM 1786 C CA . PRO A 1 220 ? 7.703 -0.489 -14.766 1 75 220 PRO A CA 1
ATOM 1787 C C . PRO A 1 220 ? 8.328 -1.766 -15.32 1 75 220 PRO A C 1
ATOM 1789 O O . PRO A 1 220 ? 7.785 -2.857 -15.133 1 75 220 PRO A O 1
ATOM 1792 N N . VAL A 1 221 ? 9.305 -1.605 -16.125 1 78.69 221 VAL A N 1
ATOM 1793 C CA . VAL A 1 221 ? 10.109 -2.717 -16.625 1 78.69 221 VAL A CA 1
ATOM 1794 C C . VAL A 1 221 ? 11.594 -2.436 -16.391 1 78.69 221 VAL A C 1
ATOM 1796 O O . VAL A 1 221 ? 12.008 -1.276 -16.328 1 78.69 221 VAL A O 1
ATOM 1799 N N . LEU A 1 222 ? 12.367 -3.453 -16.094 1 76.56 222 LEU A N 1
ATOM 1800 C CA . LEU A 1 222 ? 13.797 -3.301 -15.844 1 76.56 222 LEU A CA 1
ATOM 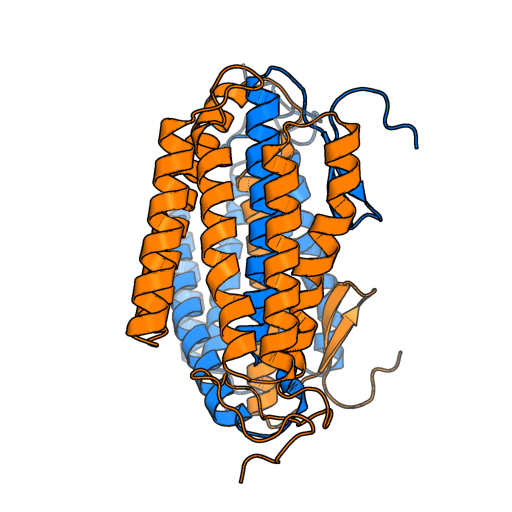1801 C C . LEU A 1 222 ? 14.594 -3.506 -17.125 1 76.56 222 LEU A C 1
ATOM 1803 O O . LEU A 1 222 ? 14.352 -4.457 -17.875 1 76.56 222 LEU A O 1
ATOM 1807 N N . CYS A 1 223 ? 15.336 -2.502 -17.469 1 70.81 223 CYS A N 1
ATOM 1808 C CA . CYS A 1 223 ? 16.25 -2.572 -18.609 1 70.81 223 CYS A CA 1
ATOM 1809 C C . CYS A 1 223 ? 17.703 -2.477 -18.141 1 70.81 223 CYS A C 1
ATOM 1811 O O . CYS A 1 223 ? 17.984 -1.964 -17.062 1 70.81 223 CYS A O 1
ATOM 1813 N N . VAL A 1 224 ? 18.484 -3.291 -18.672 1 67.94 224 VAL A N 1
ATOM 1814 C CA . VAL A 1 224 ? 19.922 -3.195 -18.391 1 67.94 224 VAL A CA 1
ATOM 1815 C C . VAL A 1 224 ? 20.578 -2.268 -19.406 1 67.94 224 VAL A C 1
ATOM 1817 O O . VAL A 1 224 ? 20.125 -2.141 -20.531 1 67.94 224 VAL A O 1
ATOM 1820 N N . ASP A 1 225 ? 21.734 -1.556 -19.281 1 58.69 225 ASP A N 1
ATOM 1821 C CA . ASP A 1 225 ? 22.547 -0.606 -20.047 1 58.69 225 ASP A CA 1
ATOM 1822 C C . ASP A 1 225 ? 21.859 -0.226 -21.359 1 58.69 225 ASP A C 1
ATOM 1824 O O . ASP A 1 225 ? 20.844 -0.833 -21.734 1 58.69 225 ASP A O 1
ATOM 1828 N N . GLY A 1 226 ? 22.609 0.406 -22.562 1 49 226 GLY A N 1
ATOM 1829 C CA . GLY A 1 226 ? 22.531 1.229 -23.75 1 49 226 GLY A CA 1
ATOM 1830 C C . GLY A 1 226 ? 21.359 0.858 -24.656 1 49 226 GLY A C 1
ATOM 1831 O O . GLY A 1 226 ? 21 1.613 -25.562 1 49 226 GLY A O 1
ATOM 1832 N N . LYS A 1 227 ? 21.125 -0.403 -25.156 1 39.59 227 LYS A N 1
ATOM 1833 C CA . LYS A 1 227 ? 20.438 -0.579 -26.438 1 39.59 227 LYS A CA 1
ATOM 1834 C C . LYS A 1 227 ? 18.922 -0.739 -26.219 1 39.59 227 LYS A C 1
ATOM 1836 O O . LYS A 1 227 ? 18.453 -1.823 -25.875 1 39.59 227 LYS A O 1
ATOM 1841 N N . ILE A 1 228 ? 18.359 -0.047 -25.391 1 40.62 228 ILE A N 1
ATOM 1842 C CA . ILE A 1 228 ? 16.938 -0.151 -25.672 1 40.62 228 ILE A CA 1
ATOM 1843 C C . ILE A 1 228 ? 16.672 0.235 -27.125 1 40.62 228 ILE A C 1
ATOM 1845 O O . ILE A 1 228 ? 16.859 1.389 -27.516 1 40.62 228 ILE A O 1
ATOM 1849 N N . ASP A 1 229 ? 16.953 -0.533 -28.125 1 33.91 229 ASP A N 1
ATOM 1850 C CA . ASP A 1 229 ? 16.438 -0.19 -29.438 1 33.91 229 ASP A CA 1
ATOM 1851 C C . ASP A 1 229 ? 14.914 -0.072 -29.406 1 33.91 229 ASP A C 1
ATOM 1853 O O . ASP A 1 229 ? 14.211 -1.066 -29.219 1 33.91 229 ASP A O 1
ATOM 1857 N N . ALA A 1 230 ? 14.531 0.888 -28.906 1 28.72 230 ALA A N 1
ATOM 1858 C CA . ALA A 1 230 ? 13.203 1.196 -29.422 1 28.72 230 ALA A CA 1
ATOM 1859 C C . ALA A 1 230 ? 13.273 1.706 -30.859 1 28.72 230 ALA A C 1
ATOM 1861 O O . ALA A 1 230 ? 14.117 2.549 -31.188 1 28.72 230 ALA A O 1
ATOM 1862 N N . MET B 1 1 ? -31.578 -20.594 -4.184 1 39.59 1 MET B N 1
ATOM 1863 C CA . MET B 1 1 ? -30.625 -21.5 -4.812 1 39.59 1 MET B CA 1
ATOM 1864 C C . MET B 1 1 ? -29.609 -20.719 -5.641 1 39.59 1 MET B C 1
ATOM 1866 O O . MET B 1 1 ? -29.953 -19.734 -6.305 1 39.59 1 MET B O 1
ATOM 1870 N N . ALA B 1 2 ? -28.359 -20.688 -5.227 1 53.69 2 ALA B N 1
ATOM 1871 C CA . ALA B 1 2 ? -27.406 -19.922 -6.039 1 53.69 2 ALA B CA 1
ATOM 1872 C C . ALA B 1 2 ? -27.625 -20.172 -7.527 1 53.69 2 ALA B C 1
ATOM 1874 O O . ALA B 1 2 ? -27.938 -21.297 -7.934 1 53.69 2 ALA B O 1
ATOM 1875 N N . PRO B 1 3 ? -27.953 -19.172 -8.266 1 61.88 3 PRO B N 1
ATOM 1876 C CA . PRO B 1 3 ? -28.266 -19.406 -9.68 1 61.88 3 PRO B CA 1
ATOM 1877 C C . PRO B 1 3 ? -27.266 -20.328 -10.359 1 61.88 3 PRO B C 1
ATOM 1879 O O . PRO B 1 3 ? -26.078 -20.328 -10 1 61.88 3 PRO B O 1
ATOM 1882 N N . LEU B 1 4 ? -27.75 -21.453 -10.914 1 73.38 4 LEU B N 1
ATOM 1883 C CA . LEU B 1 4 ? -26.953 -22.406 -11.664 1 73.38 4 LEU B CA 1
ATOM 1884 C C . LEU B 1 4 ? -26.391 -21.781 -12.938 1 73.38 4 LEU B C 1
ATOM 1886 O O . LEU B 1 4 ? -27.141 -21.219 -13.742 1 73.38 4 LEU B O 1
ATOM 1890 N N . GLY B 1 5 ? -25.156 -21.453 -12.984 1 80.25 5 GLY B N 1
ATOM 1891 C CA . GLY B 1 5 ? -24.484 -20.859 -14.133 1 80.25 5 GLY B CA 1
ATOM 1892 C C . GLY B 1 5 ? -24.203 -21.859 -15.234 1 80.25 5 GLY B C 1
ATOM 1893 O O . GLY B 1 5 ? -24.656 -23 -15.18 1 80.25 5 GLY B O 1
ATOM 1894 N N . TYR B 1 6 ? -23.609 -21.422 -16.234 1 89.25 6 TYR B N 1
ATOM 1895 C CA . TYR B 1 6 ? -23.281 -22.172 -17.438 1 89.25 6 TYR B CA 1
ATOM 1896 C C . TYR B 1 6 ? -22.438 -23.406 -17.109 1 89.25 6 TYR B C 1
ATOM 1898 O O . TYR B 1 6 ? -22.547 -24.438 -17.766 1 89.25 6 TYR B O 1
ATOM 1906 N N . TRP B 1 7 ? -21.688 -23.359 -16.016 1 91.25 7 TRP B N 1
ATOM 1907 C CA . TRP B 1 7 ? -20.703 -24.375 -15.719 1 91.25 7 TRP B CA 1
ATOM 1908 C C . TRP B 1 7 ? -21.266 -25.406 -14.742 1 91.25 7 TRP B C 1
ATOM 1910 O O . TRP B 1 7 ? -20.547 -26.312 -14.312 1 91.25 7 TRP B O 1
ATOM 1920 N N . GLY B 1 8 ? -22.516 -25.297 -14.367 1 88.69 8 GLY B N 1
ATOM 1921 C CA . GLY B 1 8 ? -23.109 -26.234 -13.43 1 88.69 8 GLY B CA 1
ATOM 1922 C C . GLY B 1 8 ? -22.891 -25.844 -11.977 1 88.69 8 GLY B C 1
ATOM 1923 O O . GLY B 1 8 ? -22.422 -24.75 -11.688 1 88.69 8 GLY B O 1
ATOM 1924 N N . PRO B 1 9 ? -23.266 -26.75 -11.094 1 89.06 9 PRO B N 1
ATOM 1925 C CA . PRO B 1 9 ? -23.109 -26.438 -9.664 1 89.06 9 PRO B CA 1
ATOM 1926 C C . PRO B 1 9 ? -21.641 -26.344 -9.25 1 89.06 9 PRO B C 1
ATOM 1928 O O . PRO B 1 9 ? -20.797 -27.109 -9.75 1 89.06 9 PRO B O 1
ATOM 1931 N N . PRO B 1 10 ? -21.297 -25.391 -8.398 1 90.38 10 PRO B N 1
ATOM 1932 C CA . PRO B 1 10 ? -19.922 -25.281 -7.91 1 90.38 10 PRO B CA 1
ATOM 1933 C C . PRO B 1 10 ? -19.453 -26.547 -7.195 1 90.38 10 PRO B C 1
ATOM 1935 O O . PRO B 1 10 ? -20.188 -27.141 -6.414 1 90.38 10 PRO B O 1
ATOM 1938 N N . THR B 1 11 ? -18.266 -27 -7.617 1 91.81 11 THR B N 1
ATOM 1939 C CA . THR B 1 11 ? -17.656 -28.156 -6.965 1 91.81 11 THR B CA 1
ATOM 1940 C C . THR B 1 11 ? -16.453 -27.734 -6.141 1 91.81 11 THR B C 1
ATOM 1942 O O . THR B 1 11 ? -15.859 -28.562 -5.438 1 91.81 11 THR B O 1
ATOM 1945 N N . ALA B 1 12 ? -16.141 -26.469 -6.223 1 91.88 12 ALA B N 1
ATOM 1946 C CA . ALA B 1 12 ? -14.984 -25.953 -5.492 1 91.88 12 ALA B CA 1
ATOM 1947 C C . ALA B 1 12 ? -15.25 -25.938 -3.988 1 91.88 12 ALA B C 1
ATOM 1949 O O . ALA B 1 12 ? -16.406 -25.938 -3.553 1 91.88 12 ALA B O 1
ATOM 1950 N N . THR B 1 13 ? -14.219 -26.031 -3.285 1 88.44 13 THR B N 1
ATOM 1951 C CA . THR B 1 13 ? -14.328 -26.031 -1.831 1 88.44 13 THR B CA 1
ATOM 1952 C C . THR B 1 13 ? -14.359 -24.609 -1.288 1 88.44 13 THR B C 1
ATOM 1954 O O . THR B 1 13 ? -14.633 -24.391 -0.105 1 88.44 13 THR B O 1
ATOM 1957 N N . LEU B 1 14 ? -14.055 -23.688 -2.127 1 83.25 14 LEU B N 1
ATOM 1958 C CA . LEU B 1 14 ? -14.031 -22.281 -1.736 1 83.25 14 LEU B CA 1
ATOM 1959 C C . LEU B 1 14 ? -14.992 -21.453 -2.59 1 83.25 14 LEU B C 1
ATOM 1961 O O . LEU B 1 14 ? -15.117 -21.703 -3.793 1 83.25 14 LEU B O 1
ATOM 1965 N N . ASP B 1 15 ? -15.844 -20.703 -1.958 1 75.44 15 ASP B N 1
ATOM 1966 C CA . ASP B 1 15 ? -16.719 -19.703 -2.592 1 75.44 15 ASP B CA 1
ATOM 1967 C C . ASP B 1 15 ? -16.562 -18.344 -1.932 1 75.44 15 ASP B C 1
ATOM 1969 O O . ASP B 1 15 ? -16.891 -18.172 -0.753 1 75.44 15 ASP B O 1
ATOM 1973 N N . TRP B 1 16 ? -16.125 -17.484 -2.676 1 70.25 16 TRP B N 1
ATOM 1974 C CA . TRP B 1 16 ? -15.742 -16.219 -2.074 1 70.25 16 TRP B CA 1
ATOM 1975 C C . TRP B 1 16 ? -16.922 -15.25 -2.061 1 70.25 16 TRP B C 1
ATOM 1977 O O . TRP B 1 16 ? -18.016 -15.594 -2.512 1 70.25 16 TRP B O 1
ATOM 1987 N N . CYS B 1 17 ? -16.969 -14.141 -1.415 1 63.81 17 CYS B N 1
ATOM 1988 C CA . CYS B 1 17 ? -18 -13.242 -0.923 1 63.81 17 CYS B CA 1
ATOM 1989 C C . CYS B 1 17 ? -18.781 -12.617 -2.078 1 63.81 17 CYS B C 1
ATOM 1991 O O . CYS B 1 17 ? -19.75 -11.891 -1.861 1 63.81 17 CYS B O 1
ATOM 1993 N N . GLU B 1 18 ? -18.453 -13.031 -3.283 1 75.56 18 GLU B N 1
ATOM 1994 C CA . GLU B 1 18 ? -19.172 -12.469 -4.414 1 75.56 18 GLU B CA 1
ATOM 1995 C C . GLU B 1 18 ? -20.391 -13.328 -4.773 1 75.56 18 GLU B C 1
ATOM 1997 O O . GLU B 1 18 ? -20.328 -14.555 -4.723 1 75.56 18 GLU B O 1
ATOM 2002 N N . ASP B 1 19 ? -21.484 -12.656 -5.098 1 76.56 19 ASP B N 1
ATOM 2003 C CA . ASP B 1 19 ? -22.656 -13.398 -5.582 1 76.56 19 ASP B CA 1
ATOM 2004 C C . ASP B 1 19 ? -22.359 -14.047 -6.93 1 76.56 19 ASP B C 1
ATOM 2006 O O . ASP B 1 19 ? -21.891 -13.391 -7.855 1 76.56 19 ASP B O 1
ATOM 2010 N N . ASN B 1 20 ? -22.703 -15.305 -6.945 1 85.19 20 ASN B N 1
ATOM 2011 C CA . ASN B 1 20 ? -22.391 -16.078 -8.148 1 85.19 20 ASN B CA 1
ATOM 2012 C C . ASN B 1 20 ? -23.312 -15.711 -9.305 1 85.19 20 ASN B C 1
ATOM 2014 O O . ASN B 1 20 ? -24.531 -15.578 -9.109 1 85.19 20 ASN B O 1
ATOM 2018 N N . TYR B 1 21 ? -22.672 -15.477 -10.523 1 86.5 21 TYR B N 1
ATOM 2019 C CA . TYR B 1 21 ? -23.344 -15.258 -11.789 1 86.5 21 TYR B CA 1
ATOM 2020 C C . TYR B 1 21 ? -24.25 -14.031 -11.727 1 86.5 21 TYR B C 1
ATOM 2022 O O . TYR B 1 21 ? -25.328 -14.016 -12.312 1 86.5 21 TYR B O 1
ATOM 2030 N N . ASP B 1 22 ? -23.75 -13.133 -11.023 1 78.94 22 ASP B N 1
ATOM 2031 C CA . ASP B 1 22 ? -24.5 -11.883 -10.859 1 78.94 22 ASP B CA 1
ATOM 2032 C C . ASP B 1 22 ? -24.453 -11.055 -12.141 1 78.94 22 ASP B C 1
ATOM 2034 O O . ASP B 1 22 ? -25.438 -10.406 -12.508 1 78.94 22 ASP B O 1
ATOM 2038 N N . TYR B 1 23 ? -23.406 -11.094 -12.859 1 80.06 23 TYR B N 1
ATOM 2039 C CA . TYR B 1 23 ? -23.219 -10.211 -14.008 1 80.06 23 TYR B CA 1
ATOM 2040 C C . TYR B 1 23 ? -23.312 -10.984 -15.312 1 80.06 23 TYR B C 1
ATOM 2042 O O . TYR B 1 23 ? -23.641 -10.43 -16.359 1 80.06 23 TYR B O 1
ATOM 2050 N N . SER B 1 24 ? -22.938 -12.195 -15.281 1 86.06 24 SER B N 1
ATOM 2051 C CA . SER B 1 24 ? -22.906 -13.031 -16.484 1 86.06 24 SER B CA 1
ATOM 2052 C C . SER B 1 24 ? -23.141 -14.492 -16.141 1 86.06 24 SER B C 1
ATOM 2054 O O . SER B 1 24 ? -22.656 -14.984 -15.109 1 86.06 24 SER B O 1
ATOM 2056 N N . PRO B 1 25 ? -23.922 -15.156 -16.953 1 90 25 PRO B N 1
ATOM 2057 C CA . PRO B 1 25 ? -24.109 -16.594 -16.703 1 90 25 PRO B CA 1
ATOM 2058 C C . PRO B 1 25 ? -22.844 -17.406 -16.969 1 90 25 PRO B C 1
ATOM 2060 O O . PRO B 1 25 ? -22.766 -18.562 -16.578 1 90 25 PRO B O 1
ATOM 2063 N N . PHE B 1 26 ? -21.844 -16.75 -17.562 1 92.25 26 PHE B N 1
ATOM 2064 C CA . PHE B 1 26 ? -20.625 -17.453 -17.922 1 92.25 26 PHE B CA 1
ATOM 2065 C C . PHE B 1 26 ? -19.531 -17.219 -16.875 1 92.25 26 PHE B C 1
ATOM 2067 O O . PHE B 1 26 ? -18.5 -17.891 -16.891 1 92.25 26 PHE B O 1
ATOM 2074 N N . VAL B 1 27 ? -19.719 -16.234 -16.031 1 92.69 27 VAL B N 1
ATOM 2075 C CA . VAL B 1 27 ? -18.703 -15.883 -15.031 1 92.69 27 VAL B CA 1
ATOM 2076 C C . VAL B 1 27 ? -19.328 -15.922 -13.633 1 92.69 27 VAL B C 1
ATOM 2078 O O . VAL B 1 27 ? -20.188 -15.102 -13.305 1 92.69 27 VAL B O 1
ATOM 2081 N N . ALA B 1 28 ? -18.875 -16.859 -12.852 1 91.5 28 ALA B N 1
ATOM 2082 C CA . ALA B 1 28 ? -19.438 -17.047 -11.516 1 91.5 28 ALA B CA 1
ATOM 2083 C C . ALA B 1 28 ? -19.141 -15.867 -10.609 1 91.5 28 ALA B C 1
ATOM 2085 O O . ALA B 1 28 ? -20.047 -15.281 -10.023 1 91.5 28 ALA B O 1
ATOM 2086 N N . GLU B 1 29 ? -17.891 -15.523 -10.547 1 90.06 29 GLU B N 1
ATOM 2087 C CA . GLU B 1 29 ? -17.453 -14.359 -9.773 1 90.06 29 GLU B CA 1
ATOM 2088 C C . GLU B 1 29 ? -16.812 -13.305 -10.68 1 90.06 29 GLU B C 1
ATOM 2090 O O . GLU B 1 29 ? -15.625 -13.375 -10.977 1 90.06 29 GLU B O 1
ATOM 2095 N N . PHE B 1 30 ? -17.562 -12.43 -10.984 1 87.38 30 PHE B N 1
ATOM 2096 C CA . PHE B 1 30 ? -17.203 -11.484 -12.039 1 87.38 30 PHE B CA 1
ATOM 2097 C C . PHE B 1 30 ? -15.992 -10.656 -11.633 1 87.38 30 PHE B C 1
ATOM 2099 O O . PHE B 1 30 ? -14.992 -10.609 -12.352 1 87.38 30 PHE B O 1
ATOM 2106 N N . TRP B 1 31 ? -15.969 -10.016 -10.539 1 83.69 31 TRP B N 1
ATOM 2107 C CA . TRP B 1 31 ? -14.891 -9.125 -10.117 1 83.69 31 TRP B CA 1
ATOM 2108 C C . TRP B 1 31 ? -13.641 -9.922 -9.758 1 83.69 31 TRP B C 1
ATOM 2110 O O . TRP B 1 31 ? -12.523 -9.516 -10.086 1 83.69 31 TRP B O 1
ATOM 2120 N N . ASN B 1 32 ? -13.805 -11.016 -9.164 1 89.38 32 ASN B N 1
ATOM 2121 C CA . ASN B 1 32 ? -12.672 -11.875 -8.844 1 89.38 32 ASN B CA 1
ATOM 2122 C C . ASN B 1 32 ? -11.992 -12.406 -10.109 1 89.38 32 ASN B C 1
ATOM 2124 O O . ASN B 1 32 ? -10.781 -12.594 -10.133 1 89.38 32 ASN B O 1
ATOM 2128 N N . THR B 1 33 ? -12.805 -12.609 -11.086 1 92 33 THR B N 1
ATOM 2129 C CA . THR B 1 33 ? -12.258 -13.07 -12.359 1 92 33 THR B CA 1
ATOM 2130 C C . THR B 1 33 ? -11.492 -11.945 -13.055 1 92 33 THR B C 1
ATOM 2132 O O . THR B 1 33 ? -10.328 -12.117 -13.414 1 92 33 THR B O 1
ATOM 2135 N N . LEU B 1 34 ? -12.086 -10.812 -13.062 1 88.38 34 LEU B N 1
ATOM 2136 C CA . LEU B 1 34 ? -11.523 -9.688 -13.797 1 88.38 34 LEU B CA 1
ATOM 2137 C C . LEU B 1 34 ? -10.266 -9.164 -13.109 1 88.38 34 LEU B C 1
ATOM 2139 O O . LEU B 1 34 ? -9.336 -8.703 -13.773 1 88.38 34 LEU B O 1
ATOM 2143 N N . SER B 1 35 ? -10.25 -9.242 -11.828 1 88.25 35 SER B N 1
ATOM 2144 C CA . SER B 1 35 ? -9.141 -8.68 -11.062 1 88.25 35 SER B CA 1
ATOM 2145 C C . SER B 1 35 ? -7.852 -9.461 -11.305 1 88.25 35 SER B C 1
ATOM 2147 O O . SER B 1 35 ? -6.766 -9.008 -10.938 1 88.25 35 SER B O 1
ATOM 2149 N N . ASN B 1 36 ? -7.914 -10.594 -12.016 1 92.44 36 ASN B N 1
ATOM 2150 C CA . ASN B 1 36 ? -6.734 -11.391 -12.32 1 92.44 36 ASN B CA 1
ATOM 2151 C C . ASN B 1 36 ? -6.012 -10.883 -13.562 1 92.44 36 ASN B C 1
ATOM 2153 O O . ASN B 1 36 ? -4.902 -11.32 -13.859 1 92.44 36 ASN B O 1
ATOM 2157 N N . LEU B 1 37 ? -6.516 -9.961 -14.234 1 87.19 37 LEU B N 1
ATOM 2158 C CA . LEU B 1 37 ? -5.984 -9.508 -15.516 1 87.19 37 LEU B CA 1
ATOM 2159 C C . LEU B 1 37 ? -4.566 -8.969 -15.352 1 87.19 37 LEU B C 1
ATOM 2161 O O . LEU B 1 37 ? -3.672 -9.328 -16.125 1 87.19 37 LEU B O 1
ATOM 2165 N N . PRO B 1 38 ? -4.285 -8.133 -14.367 1 83.12 38 PRO B N 1
ATOM 2166 C CA . PRO B 1 38 ? -2.908 -7.652 -14.227 1 83.12 38 PRO B CA 1
ATOM 2167 C C . PRO B 1 38 ? -1.917 -8.781 -13.945 1 83.12 38 PRO B C 1
ATOM 2169 O O . PRO B 1 38 ? -0.777 -8.734 -14.414 1 83.12 38 PRO B O 1
ATOM 2172 N N . MET B 1 39 ? -2.387 -9.742 -13.266 1 89.5 39 MET B N 1
ATOM 2173 C CA . MET B 1 39 ? -1.515 -10.867 -12.945 1 89.5 39 MET B CA 1
ATOM 2174 C C . MET B 1 39 ? -1.138 -11.641 -14.211 1 89.5 39 MET B C 1
ATOM 2176 O O . MET B 1 39 ? -0.048 -12.211 -14.289 1 89.5 39 MET B O 1
ATOM 2180 N N . VAL B 1 40 ? -1.983 -11.617 -15.164 1 90.19 40 VAL B N 1
ATOM 2181 C CA . VAL B 1 40 ? -1.743 -12.336 -16.406 1 90.19 40 VAL B CA 1
ATOM 2182 C C . VAL B 1 40 ? -0.964 -11.453 -17.375 1 90.19 40 VAL B C 1
ATOM 2184 O O . VAL B 1 40 ? 0.063 -11.867 -17.922 1 90.19 40 VAL B O 1
ATOM 2187 N N . ALA B 1 41 ? -1.281 -10.219 -17.5 1 85.31 41 ALA B N 1
ATOM 2188 C CA . ALA B 1 41 ? -0.786 -9.328 -18.547 1 85.31 41 ALA B CA 1
ATOM 2189 C C . ALA B 1 41 ? 0.571 -8.742 -18.172 1 85.31 41 ALA B C 1
ATOM 2191 O O . ALA B 1 41 ? 1.47 -8.648 -19 1 85.31 41 ALA B O 1
ATOM 2192 N N . ALA B 1 42 ? 0.773 -8.391 -16.922 1 82.69 42 ALA B N 1
ATOM 2193 C CA . ALA B 1 42 ? 1.969 -7.656 -16.516 1 82.69 42 ALA B CA 1
ATOM 2194 C C . ALA B 1 42 ? 3.229 -8.477 -16.766 1 82.69 42 ALA B C 1
ATOM 2196 O O . ALA B 1 42 ? 4.16 -8.008 -17.422 1 82.69 42 ALA B O 1
ATOM 2197 N N . PRO B 1 43 ? 3.219 -9.656 -16.281 1 85.69 43 PRO B N 1
ATOM 2198 C CA . PRO B 1 43 ? 4.426 -10.453 -16.531 1 85.69 43 PRO B CA 1
ATOM 2199 C C . PRO B 1 43 ? 4.629 -10.773 -18 1 85.69 43 PRO B C 1
ATOM 2201 O O . PRO B 1 43 ? 5.766 -10.844 -18.469 1 85.69 43 PRO B O 1
ATOM 2204 N N . LEU B 1 44 ? 3.568 -10.977 -18.734 1 82.25 44 LEU B N 1
ATOM 2205 C CA . LEU B 1 44 ? 3.672 -11.305 -20.156 1 82.25 44 LEU B CA 1
ATOM 2206 C C . LEU B 1 44 ? 4.223 -10.117 -20.938 1 82.25 44 LEU B C 1
ATOM 2208 O O . LEU B 1 44 ? 4.969 -10.305 -21.906 1 82.25 44 LEU B O 1
ATOM 2212 N N . LEU B 1 45 ? 3.951 -8.969 -20.516 1 79 45 LEU B N 1
ATOM 2213 C CA . LEU B 1 45 ? 4.438 -7.762 -21.188 1 79 45 LEU B CA 1
ATOM 2214 C C . LEU B 1 45 ? 5.895 -7.492 -20.828 1 79 45 LEU B C 1
ATOM 2216 O O . LEU B 1 45 ? 6.641 -6.922 -21.625 1 79 45 LEU B O 1
ATOM 2220 N N . SER B 1 46 ? 6.258 -7.914 -19.719 1 79.31 46 SER B N 1
ATOM 2221 C CA . SER B 1 46 ? 7.605 -7.621 -19.234 1 79.31 46 SER B CA 1
ATOM 2222 C C . SER B 1 46 ? 8.594 -8.711 -19.656 1 79.31 46 SER B C 1
ATOM 2224 O O . SER B 1 46 ? 9.797 -8.461 -19.75 1 79.31 46 SER B O 1
ATOM 2226 N N . ALA B 1 47 ? 8.086 -9.898 -19.969 1 79.81 47 ALA B N 1
ATOM 2227 C CA . ALA B 1 47 ? 8.922 -11.062 -20.25 1 79.81 47 ALA B CA 1
ATOM 2228 C C . ALA B 1 47 ? 9.82 -10.82 -21.453 1 79.81 47 ALA B C 1
ATOM 2230 O O . ALA B 1 47 ? 11.016 -11.148 -21.422 1 79.81 47 ALA B O 1
ATOM 2231 N N . PRO B 1 48 ? 9.391 -10.156 -22.453 1 77.25 48 PRO B N 1
ATOM 2232 C CA . PRO B 1 48 ? 10.266 -9.914 -23.609 1 77.25 48 PRO B CA 1
ATOM 2233 C C . PRO B 1 48 ? 11.438 -9 -23.281 1 77.25 48 PRO B C 1
ATOM 2235 O O . PRO B 1 48 ? 12.539 -9.164 -23.812 1 77.25 48 PRO B O 1
ATOM 2238 N N . PHE B 1 49 ? 11.258 -8.094 -22.422 1 75.12 49 PHE B N 1
ATOM 2239 C CA . PHE B 1 49 ? 12.336 -7.191 -22.016 1 75.12 49 PHE B CA 1
ATOM 2240 C C . PHE B 1 49 ? 13.383 -7.941 -21.203 1 75.12 49 PHE B C 1
ATOM 2242 O O . PHE B 1 49 ? 14.586 -7.691 -21.359 1 75.12 49 PHE B O 1
ATOM 2249 N N . CYS B 1 50 ? 12.891 -8.844 -20.422 1 74.56 50 CYS B N 1
ATOM 2250 C CA . CYS B 1 50 ? 13.805 -9.68 -19.656 1 74.56 50 CYS B CA 1
ATOM 2251 C C . CYS B 1 50 ? 14.609 -10.586 -20.578 1 74.56 50 CYS B C 1
ATOM 2253 O O . CYS B 1 50 ? 15.812 -10.758 -20.391 1 74.56 50 CYS B O 1
ATOM 2255 N N . ALA B 1 51 ? 13.93 -11.109 -21.562 1 75.75 51 ALA B N 1
ATOM 2256 C CA . ALA B 1 51 ? 14.594 -12 -22.5 1 75.75 51 ALA B CA 1
ATOM 2257 C C . ALA B 1 51 ? 15.617 -11.242 -23.344 1 75.75 51 ALA B C 1
ATOM 2259 O O . ALA B 1 51 ? 16.719 -11.742 -23.594 1 75.75 51 ALA B O 1
ATOM 2260 N N . ARG B 1 52 ? 15.305 -10.031 -23.688 1 73.12 52 ARG B N 1
ATOM 2261 C CA . ARG B 1 52 ? 16.172 -9.211 -24.531 1 73.12 52 ARG B CA 1
ATOM 2262 C C . ARG B 1 52 ? 17.406 -8.742 -23.75 1 73.12 52 ARG B C 1
ATOM 2264 O O . ARG B 1 52 ? 18.484 -8.562 -24.312 1 73.12 52 ARG B O 1
ATOM 2271 N N . ALA B 1 53 ? 17.172 -8.594 -22.516 1 71.75 53 ALA B N 1
ATOM 2272 C CA . ALA B 1 53 ? 18.25 -8.125 -21.672 1 71.75 53 ALA B CA 1
ATOM 2273 C C . ALA B 1 53 ? 19.156 -9.273 -21.219 1 71.75 53 ALA B C 1
ATOM 2275 O O . ALA B 1 53 ? 20.062 -9.086 -20.422 1 71.75 53 ALA B O 1
ATOM 2276 N N . HIS B 1 54 ? 18.906 -10.461 -21.828 1 73.56 54 HIS B N 1
ATOM 2277 C CA . HIS B 1 54 ? 19.688 -11.656 -21.531 1 73.56 54 HIS B CA 1
ATOM 2278 C C . HIS B 1 54 ? 19.75 -11.914 -20.031 1 73.56 54 HIS B C 1
ATOM 2280 O O . HIS B 1 54 ? 20.828 -12.18 -19.5 1 73.56 54 HIS B O 1
ATOM 2286 N N . MET B 1 55 ? 18.641 -11.719 -19.531 1 77.5 55 MET B N 1
ATOM 2287 C CA . MET B 1 55 ? 18.531 -12 -18.094 1 77.5 55 MET B CA 1
ATOM 2288 C C . MET B 1 55 ? 18.516 -13.508 -17.844 1 77.5 55 MET B C 1
ATOM 2290 O O . MET B 1 55 ? 18.281 -14.289 -18.75 1 77.5 55 MET B O 1
ATOM 2294 N N . GLU B 1 56 ? 18.906 -13.922 -16.703 1 88.31 56 GLU B N 1
ATOM 2295 C CA . GLU B 1 56 ? 18.938 -15.336 -16.328 1 88.31 56 GLU B CA 1
ATOM 2296 C C . GLU B 1 56 ? 17.562 -15.977 -16.469 1 88.31 56 GLU B C 1
ATOM 2298 O O . GLU B 1 56 ? 16.547 -15.328 -16.219 1 88.31 56 GLU B O 1
ATOM 2303 N N . TRP B 1 57 ? 17.484 -17.188 -16.875 1 88.88 57 TRP B N 1
ATOM 2304 C CA . TRP B 1 57 ? 16.266 -17.891 -17.234 1 88.88 57 TRP B CA 1
ATOM 2305 C C . TRP B 1 57 ? 15.328 -18 -16.031 1 88.88 57 TRP B C 1
ATOM 2307 O O . TRP B 1 57 ? 14.109 -18.094 -16.188 1 88.88 57 TRP B O 1
ATOM 2317 N N . ARG B 1 58 ? 15.867 -17.984 -14.836 1 91.56 58 ARG B N 1
ATOM 2318 C CA . ARG B 1 58 ? 15.039 -18.125 -13.648 1 91.56 58 ARG B CA 1
ATOM 2319 C C . ARG B 1 58 ? 14.031 -16.984 -13.547 1 91.56 58 ARG B C 1
ATOM 2321 O O . ARG B 1 58 ? 12.906 -17.188 -13.078 1 91.56 58 ARG B O 1
ATOM 2328 N N . TYR B 1 59 ? 14.375 -15.812 -14.062 1 91.75 59 TYR B N 1
ATOM 2329 C CA . TYR B 1 59 ? 13.461 -14.672 -13.992 1 91.75 59 TYR B CA 1
ATOM 2330 C C . TYR B 1 59 ? 12.383 -14.773 -15.055 1 91.75 59 TYR B C 1
ATOM 2332 O O . TYR B 1 59 ? 11.258 -14.297 -14.859 1 91.75 59 TYR B O 1
ATOM 2340 N N . LEU B 1 60 ? 12.664 -15.43 -16.172 1 89.69 60 LEU B N 1
ATOM 2341 C CA . LEU B 1 60 ? 11.641 -15.711 -17.172 1 89.69 60 LEU B CA 1
ATOM 2342 C C . LEU B 1 60 ? 10.625 -16.719 -16.656 1 89.69 60 LEU B C 1
ATOM 2344 O O . LEU B 1 60 ? 9.422 -16.547 -16.828 1 89.69 60 LEU B O 1
ATOM 2348 N N . VAL B 1 61 ? 11.156 -17.719 -16 1 93.75 61 VAL B N 1
ATOM 2349 C CA . VAL B 1 61 ? 10.289 -18.719 -15.398 1 93.75 61 VAL B CA 1
ATOM 2350 C C . VAL B 1 61 ? 9.391 -18.078 -14.344 1 93.75 61 VAL B C 1
ATOM 2352 O O . VAL B 1 61 ? 8.211 -18.422 -14.234 1 93.75 61 VAL B O 1
ATOM 2355 N N . ALA B 1 62 ? 9.961 -17.141 -13.594 1 94.75 62 ALA B N 1
ATOM 2356 C CA . ALA B 1 62 ? 9.188 -16.438 -12.578 1 94.75 62 ALA B CA 1
ATOM 2357 C C . ALA B 1 62 ? 8.055 -15.633 -13.219 1 94.75 62 ALA B C 1
ATOM 2359 O O . ALA B 1 62 ? 6.926 -15.656 -12.734 1 94.75 62 ALA B O 1
ATOM 2360 N N . HIS B 1 63 ? 8.336 -14.938 -14.336 1 92.88 63 HIS B N 1
ATOM 2361 C CA . HIS B 1 63 ? 7.324 -14.156 -15.039 1 92.88 63 HIS B CA 1
ATOM 2362 C C . HIS B 1 63 ? 6.203 -15.047 -15.562 1 92.88 63 HIS B C 1
ATOM 2364 O O . HIS B 1 63 ? 5.023 -14.75 -15.359 1 92.88 63 HIS B O 1
ATOM 2370 N N . VAL B 1 64 ? 6.574 -16.141 -16.141 1 92.44 64 VAL B N 1
ATOM 2371 C CA . VAL B 1 64 ? 5.59 -17.062 -16.703 1 92.44 64 VAL B CA 1
ATOM 2372 C C . VAL B 1 64 ? 4.77 -17.688 -15.562 1 92.44 64 VAL B C 1
ATOM 2374 O O . VAL B 1 64 ? 3.561 -17.891 -15.703 1 92.44 64 VAL B O 1
ATOM 2377 N N . GLY B 1 65 ? 5.449 -17.922 -14.5 1 95.62 65 GLY B N 1
ATOM 2378 C CA . GLY B 1 65 ? 4.762 -18.484 -13.344 1 95.62 65 GLY B CA 1
ATOM 2379 C C . GLY B 1 65 ? 3.613 -17.625 -12.859 1 95.62 65 GLY B C 1
ATOM 2380 O O . GLY B 1 65 ? 2.525 -18.125 -12.57 1 95.62 65 GLY B O 1
ATOM 2381 N N . ILE B 1 66 ? 3.814 -16.312 -12.75 1 95.25 66 ILE B N 1
ATOM 2382 C CA . ILE B 1 66 ? 2.771 -15.406 -12.297 1 95.25 66 ILE B CA 1
ATOM 2383 C C . ILE B 1 66 ? 1.588 -15.461 -13.258 1 95.25 66 ILE B C 1
ATOM 2385 O O . ILE B 1 66 ? 0.433 -15.508 -12.828 1 95.25 66 ILE B O 1
ATOM 2389 N N . SER B 1 67 ? 1.846 -15.5 -14.539 1 94.31 67 SER B N 1
ATOM 2390 C CA . SER B 1 67 ? 0.784 -15.547 -15.539 1 94.31 67 SER B CA 1
ATOM 2391 C C . SER B 1 67 ? -0.021 -16.844 -15.438 1 94.31 67 SER B C 1
ATOM 2393 O O . SER B 1 67 ? -1.245 -16.828 -15.578 1 94.31 67 SER B O 1
ATOM 2395 N N . VAL B 1 68 ? 0.693 -17.906 -15.227 1 96.31 68 VAL B N 1
ATOM 2396 C CA . VAL B 1 68 ? 0.028 -19.203 -15.086 1 96.31 68 VAL B CA 1
ATOM 2397 C C . VAL B 1 68 ? -0.907 -19.172 -13.883 1 96.31 68 VAL B C 1
ATOM 2399 O O . VAL B 1 68 ? -2.037 -19.656 -13.953 1 96.31 68 VAL B O 1
ATOM 2402 N N . VAL B 1 69 ? -0.466 -18.547 -12.781 1 96.75 69 VAL B N 1
ATOM 2403 C CA . VAL B 1 69 ? -1.303 -18.406 -11.594 1 96.75 69 VAL B CA 1
ATOM 2404 C C . VAL B 1 69 ? -2.529 -17.562 -11.93 1 96.75 69 VAL B C 1
ATOM 2406 O O . VAL B 1 69 ? -3.654 -17.922 -11.578 1 96.75 69 VAL B O 1
ATOM 2409 N N . GLY B 1 70 ? -2.295 -16.469 -12.594 1 96.5 70 GLY B N 1
ATOM 2410 C CA . GLY B 1 70 ? -3.389 -15.586 -12.969 1 96.5 70 GLY B CA 1
ATOM 2411 C C . GLY B 1 70 ? -4.418 -16.266 -13.859 1 96.5 70 GLY B C 1
ATOM 2412 O O . GLY B 1 70 ? -5.625 -16.078 -13.672 1 96.5 70 GLY B O 1
ATOM 2413 N N . ILE B 1 71 ? -3.949 -17.047 -14.852 1 95.75 71 ILE B N 1
ATOM 2414 C CA . ILE B 1 71 ? -4.836 -17.75 -15.766 1 95.75 71 ILE B CA 1
ATOM 2415 C C . ILE B 1 71 ? -5.637 -18.797 -14.992 1 95.75 71 ILE B C 1
ATOM 2417 O O . ILE B 1 71 ? -6.852 -18.922 -15.164 1 95.75 71 ILE B O 1
ATOM 2421 N N . GLY B 1 72 ? -4.984 -19.531 -14.219 1 97 72 GLY B N 1
ATOM 2422 C CA . GLY B 1 72 ? -5.68 -20.484 -13.375 1 97 72 GLY B CA 1
ATOM 2423 C C . GLY B 1 72 ? -6.723 -19.844 -12.484 1 97 72 GLY B C 1
ATOM 2424 O O . GLY B 1 72 ? -7.844 -20.344 -12.367 1 97 72 GLY B O 1
ATOM 2425 N N . SER B 1 73 ? -6.328 -18.75 -11.844 1 96.75 73 SER B N 1
ATOM 2426 C CA . SER B 1 73 ? -7.254 -18.031 -10.984 1 96.75 73 SER B CA 1
ATOM 2427 C C . SER B 1 73 ? -8.445 -17.5 -11.773 1 96.75 73 SER B C 1
ATOM 2429 O O . SER B 1 73 ? -9.578 -17.531 -11.289 1 96.75 73 SER B O 1
ATOM 2431 N N . TRP B 1 74 ? -8.156 -17.062 -12.945 1 95.88 74 TRP B N 1
ATOM 2432 C CA . TRP B 1 74 ? -9.234 -16.609 -13.82 1 95.88 74 TRP B CA 1
ATOM 2433 C C . TRP B 1 74 ? -10.266 -17.703 -14.039 1 95.88 74 TRP B C 1
ATOM 2435 O O . TRP B 1 74 ? -11.461 -17.5 -13.812 1 95.88 74 TRP B O 1
ATOM 2445 N N . PHE B 1 75 ? -9.828 -18.859 -14.359 1 96.31 75 PHE B N 1
ATOM 2446 C CA . PHE B 1 75 ? -10.734 -19.969 -14.648 1 96.31 75 PHE B CA 1
ATOM 2447 C C . PHE B 1 75 ? -11.414 -20.453 -13.375 1 96.31 75 PHE B C 1
ATOM 2449 O O . PHE B 1 75 ? -12.578 -20.875 -13.398 1 96.31 75 PHE B O 1
ATOM 2456 N N . PHE B 1 76 ? -10.75 -20.375 -12.297 1 96.25 76 PHE B N 1
ATOM 2457 C CA . PHE B 1 76 ? -11.344 -20.797 -11.031 1 96.25 76 PHE B CA 1
ATOM 2458 C C . PHE B 1 76 ? -12.523 -19.906 -10.672 1 96.25 76 PHE B C 1
ATOM 2460 O O . PHE B 1 76 ? -13.633 -20.391 -10.469 1 96.25 76 PHE B O 1
ATOM 2467 N N . HIS B 1 77 ? -12.344 -18.641 -10.719 1 94.38 77 HIS B N 1
ATOM 2468 C CA . HIS B 1 77 ? -13.391 -17.703 -10.305 1 94.38 77 HIS B CA 1
ATOM 2469 C C . HIS B 1 77 ? -14.492 -17.609 -11.352 1 94.38 77 HIS B C 1
ATOM 2471 O O . HIS B 1 77 ? -15.641 -17.297 -11.023 1 94.38 77 HIS B O 1
ATOM 2477 N N . MET B 1 78 ? -14.117 -17.984 -12.57 1 94.69 78 MET B N 1
ATOM 2478 C CA . MET B 1 78 ? -15.102 -18.016 -13.656 1 94.69 78 MET B CA 1
ATOM 2479 C C . MET B 1 78 ? -16.031 -19.203 -13.523 1 94.69 78 MET B C 1
ATOM 2481 O O . MET B 1 78 ? -17.234 -19.109 -13.781 1 94.69 78 MET B O 1
ATOM 2485 N N . THR B 1 79 ? -15.547 -20.344 -13.016 1 94.19 79 THR B N 1
ATOM 2486 C CA . THR B 1 79 ? -16.312 -21.578 -13.109 1 94.19 79 THR B CA 1
ATOM 2487 C C . THR B 1 79 ? -16.672 -22.094 -11.727 1 94.19 79 THR B C 1
ATOM 2489 O O . THR B 1 79 ? -17.672 -22.812 -11.562 1 94.19 79 THR B O 1
ATOM 2492 N N . LEU B 1 80 ? -15.82 -21.906 -10.742 1 94.44 80 LEU B N 1
ATOM 2493 C CA . LEU B 1 80 ? -15.938 -22.422 -9.375 1 94.44 80 LEU B CA 1
ATOM 2494 C C . LEU B 1 80 ? -15.953 -23.953 -9.375 1 94.44 80 LEU B C 1
ATOM 2496 O O . LEU B 1 80 ? -16.688 -24.562 -8.594 1 94.44 80 LEU B O 1
ATOM 2500 N N . LEU B 1 81 ? -15.156 -24.562 -10.242 1 94.44 81 LEU B N 1
ATOM 2501 C CA . LEU B 1 81 ? -14.945 -26 -10.289 1 94.44 81 LEU B CA 1
ATOM 2502 C C . LEU B 1 81 ? -13.711 -26.406 -9.492 1 94.44 81 LEU B C 1
ATOM 2504 O O . LEU B 1 81 ? -12.727 -25.656 -9.453 1 94.44 81 LEU B O 1
ATOM 2508 N N . TYR B 1 82 ? -13.766 -27.531 -8.977 1 94.69 82 TYR B N 1
ATOM 2509 C CA . TYR B 1 82 ? -12.664 -28 -8.133 1 94.69 82 TYR B CA 1
ATOM 2510 C C . TYR B 1 82 ? -11.383 -28.141 -8.938 1 94.69 82 TYR B C 1
ATOM 2512 O O . TYR B 1 82 ? -10.297 -27.766 -8.469 1 94.69 82 TYR B O 1
ATOM 2520 N N . GLU B 1 83 ? -11.477 -28.672 -10.141 1 94.94 83 GLU B N 1
ATOM 2521 C CA . GLU B 1 83 ? -10.297 -28.812 -10.992 1 94.94 83 GLU B CA 1
ATOM 2522 C C . GLU B 1 83 ? -9.656 -27.469 -11.281 1 94.94 83 GLU B C 1
ATOM 2524 O O . GLU B 1 83 ? -8.43 -27.359 -11.352 1 94.94 83 GLU B O 1
ATOM 2529 N N . MET B 1 84 ? -10.469 -26.453 -11.43 1 96 84 MET B N 1
ATOM 2530 C CA . MET B 1 84 ? -9.953 -25.125 -11.703 1 96 84 MET B CA 1
ATOM 2531 C C . MET B 1 84 ? -9.398 -24.484 -10.43 1 96 84 MET B C 1
ATOM 2533 O O . MET B 1 84 ? -8.461 -23.688 -10.492 1 96 84 MET B O 1
ATOM 2537 N N . GLN B 1 85 ? -9.977 -24.828 -9.312 1 95.5 85 GLN B N 1
ATOM 2538 C CA . GLN B 1 85 ? -9.414 -24.391 -8.039 1 95.5 85 GLN B CA 1
ATOM 2539 C C . GLN B 1 85 ? -7.98 -24.891 -7.879 1 95.5 85 GLN B C 1
ATOM 2541 O O . GLN B 1 85 ? -7.105 -24.141 -7.43 1 95.5 85 GLN B O 1
ATOM 2546 N N . LEU B 1 86 ? -7.809 -26.141 -8.258 1 95.81 86 LEU B N 1
ATOM 2547 C CA . LEU B 1 86 ? -6.469 -26.719 -8.195 1 95.81 86 LEU B CA 1
ATOM 2548 C C . LEU B 1 86 ? -5.523 -25.984 -9.148 1 95.81 86 LEU B C 1
ATOM 2550 O O . LEU B 1 86 ? -4.352 -25.766 -8.828 1 95.81 86 LEU B O 1
ATOM 2554 N N . LEU B 1 87 ? -6.02 -25.625 -10.281 1 96.06 87 LEU B N 1
ATOM 2555 C CA . LEU B 1 87 ? -5.242 -24.891 -11.273 1 96.06 87 LEU B CA 1
ATOM 2556 C C . LEU B 1 87 ? -4.875 -23.5 -10.758 1 96.06 87 LEU B C 1
ATOM 2558 O O . LEU B 1 87 ? -3.926 -22.875 -11.25 1 96.06 87 LEU B O 1
ATOM 2562 N N . ASP B 1 88 ? -5.555 -22.984 -9.805 1 95.75 88 ASP B N 1
ATOM 2563 C CA . ASP B 1 88 ? -5.281 -21.703 -9.156 1 95.75 88 ASP B CA 1
ATOM 2564 C C . ASP B 1 88 ? -4.277 -21.875 -8.016 1 95.75 88 ASP B C 1
ATOM 2566 O O . ASP B 1 88 ? -3.244 -21.203 -7.988 1 95.75 88 ASP B O 1
ATOM 2570 N N . GLU B 1 89 ? -4.488 -22.828 -7.184 1 96.12 89 GLU B N 1
ATOM 2571 C CA . GLU B 1 89 ? -3.787 -22.906 -5.902 1 96.12 89 GLU B CA 1
ATOM 2572 C C . GLU B 1 89 ? -2.418 -23.562 -6.066 1 96.12 89 GLU B C 1
ATOM 2574 O O . GLU B 1 89 ? -1.432 -23.094 -5.488 1 96.12 89 GLU B O 1
ATOM 2579 N N . LEU B 1 90 ? -2.324 -24.578 -6.867 1 97.19 90 LEU B N 1
ATOM 2580 C CA . LEU B 1 90 ? -1.076 -25.328 -6.953 1 97.19 90 LEU B CA 1
ATOM 2581 C C . LEU B 1 90 ? 0.013 -24.5 -7.625 1 97.19 90 LEU B C 1
ATOM 2583 O O . LEU B 1 90 ? 1.13 -24.406 -7.109 1 97.19 90 LEU B O 1
ATOM 2587 N N . PRO B 1 91 ? -0.272 -23.859 -8.711 1 97.38 91 PRO B N 1
ATOM 2588 C CA . PRO B 1 91 ? 0.767 -23.031 -9.32 1 97.38 91 PRO B CA 1
ATOM 2589 C C . PRO B 1 91 ? 1.248 -21.922 -8.383 1 97.38 91 PRO B C 1
ATOM 2591 O O . PRO B 1 91 ? 2.379 -21.438 -8.516 1 97.38 91 PRO B O 1
ATOM 2594 N N . MET B 1 92 ? 0.424 -21.453 -7.461 1 96.81 92 MET B N 1
ATOM 2595 C CA . MET B 1 92 ? 0.861 -20.469 -6.477 1 96.81 92 MET B CA 1
ATOM 2596 C C . MET B 1 92 ? 2.062 -20.969 -5.688 1 96.81 92 MET B C 1
ATOM 2598 O O . MET B 1 92 ? 3.027 -20.234 -5.473 1 96.81 92 MET B O 1
ATOM 2602 N N . ILE B 1 93 ? 1.977 -22.203 -5.344 1 97.62 93 ILE B N 1
ATOM 2603 C CA . ILE B 1 93 ? 3.059 -22.828 -4.594 1 97.62 93 ILE B CA 1
ATOM 2604 C C . ILE B 1 93 ? 4.293 -22.969 -5.48 1 97.62 93 ILE B C 1
ATOM 2606 O O . ILE B 1 93 ? 5.402 -22.609 -5.074 1 97.62 93 ILE B O 1
ATOM 2610 N N . TYR B 1 94 ? 4.098 -23.453 -6.684 1 98.19 94 TYR B N 1
ATOM 2611 C CA . TYR B 1 94 ? 5.199 -23.688 -7.605 1 98.19 94 TYR B CA 1
ATOM 2612 C C . TYR B 1 94 ? 5.918 -22.391 -7.945 1 98.19 94 TYR B C 1
ATOM 2614 O O . TYR B 1 94 ? 7.148 -22.328 -7.914 1 98.19 94 TYR B O 1
ATOM 2622 N N . THR B 1 95 ? 5.141 -21.422 -8.242 1 97.38 95 THR B N 1
ATOM 2623 C CA . THR B 1 95 ? 5.719 -20.141 -8.617 1 97.38 95 THR B CA 1
ATOM 2624 C C . THR B 1 95 ? 6.441 -19.5 -7.43 1 97.38 95 THR B C 1
ATOM 2626 O O . THR B 1 95 ? 7.516 -18.922 -7.59 1 97.38 95 THR B O 1
ATOM 2629 N N . CYS B 1 96 ? 5.887 -19.625 -6.293 1 97.69 96 CYS B N 1
ATOM 2630 C CA . CYS B 1 96 ? 6.531 -19.078 -5.105 1 97.69 96 CYS B CA 1
ATOM 2631 C C . CYS B 1 96 ? 7.871 -19.75 -4.848 1 97.69 96 CYS B C 1
ATOM 2633 O O . CYS B 1 96 ? 8.82 -19.125 -4.383 1 97.69 96 CYS B O 1
ATOM 2635 N N . CYS B 1 97 ? 7.926 -21 -5.098 1 97.94 97 CYS B N 1
ATOM 2636 C CA . CYS B 1 97 ? 9.195 -21.703 -4.973 1 97.94 97 CYS B CA 1
ATOM 2637 C C . CYS B 1 97 ? 10.234 -21.141 -5.93 1 97.94 97 CYS B C 1
ATOM 2639 O O . CYS B 1 97 ? 11.406 -21.016 -5.574 1 97.94 97 CYS B O 1
ATOM 2641 N N . VAL B 1 98 ? 9.828 -20.844 -7.125 1 97.19 98 VAL B N 1
ATOM 2642 C CA . VAL B 1 98 ? 10.719 -20.203 -8.086 1 97.19 98 VAL B CA 1
ATOM 2643 C C . VAL B 1 98 ? 11.203 -18.875 -7.539 1 97.19 98 VAL B C 1
ATOM 2645 O O . VAL B 1 98 ? 12.391 -18.547 -7.641 1 97.19 98 VAL B O 1
ATOM 2648 N N . PHE B 1 99 ? 10.281 -18.109 -6.918 1 97.38 99 PHE B N 1
ATOM 2649 C CA . PHE B 1 99 ? 10.641 -16.844 -6.309 1 97.38 99 PHE B CA 1
ATOM 2650 C C . PHE B 1 99 ? 11.695 -17.031 -5.23 1 97.38 99 PHE B C 1
ATOM 2652 O O . PHE B 1 99 ? 12.664 -16.266 -5.156 1 97.38 99 PHE B O 1
ATOM 2659 N N . VAL B 1 100 ? 11.469 -18.016 -4.426 1 97.38 100 VAL B N 1
ATOM 2660 C CA . VAL B 1 100 ? 12.406 -18.312 -3.346 1 97.38 100 VAL B CA 1
ATOM 2661 C C . VAL B 1 100 ? 13.781 -18.609 -3.928 1 97.38 100 VAL B C 1
ATOM 2663 O O . VAL B 1 100 ? 14.797 -18.094 -3.451 1 97.38 100 VAL B O 1
ATOM 2666 N N . TYR B 1 101 ? 13.852 -19.359 -4.953 1 97.19 101 TYR B N 1
ATOM 2667 C CA . TYR B 1 101 ? 15.117 -19.688 -5.598 1 97.19 101 TYR B CA 1
ATOM 2668 C C . TYR B 1 101 ? 15.805 -18.438 -6.129 1 97.19 101 TYR B C 1
ATOM 2670 O O . TYR B 1 101 ? 17 -18.234 -5.891 1 97.19 101 TYR B O 1
ATOM 2678 N N . CYS B 1 102 ? 15.039 -17.641 -6.828 1 94.62 102 CYS B N 1
ATOM 2679 C CA . CYS B 1 102 ? 15.609 -16.422 -7.414 1 94.62 102 CYS B CA 1
ATOM 2680 C C . CYS B 1 102 ? 16.172 -15.508 -6.332 1 94.62 102 CYS B C 1
ATOM 2682 O O . CYS B 1 102 ? 17.281 -15 -6.457 1 94.62 102 CYS B O 1
ATOM 2684 N N . LEU B 1 103 ? 15.406 -15.359 -5.312 1 95.38 103 LEU B N 1
ATOM 2685 C CA . LEU B 1 103 ? 15.773 -14.406 -4.27 1 95.38 103 LEU B CA 1
ATOM 2686 C C . LEU B 1 103 ? 16.969 -14.914 -3.467 1 95.38 103 LEU B C 1
ATOM 2688 O O . LEU B 1 103 ? 17.875 -14.141 -3.148 1 95.38 103 LEU B O 1
ATOM 2692 N N . PHE B 1 104 ? 17.047 -16.188 -3.168 1 95.62 104 PHE B N 1
ATOM 2693 C CA . PHE B 1 104 ? 18.109 -16.734 -2.324 1 95.62 104 PHE B CA 1
ATOM 2694 C C . PHE B 1 104 ? 19.406 -16.859 -3.104 1 95.62 104 PHE B C 1
ATOM 2696 O O . PHE B 1 104 ? 20.484 -16.953 -2.512 1 95.62 104 PHE B O 1
ATOM 2703 N N . LEU B 1 105 ? 19.344 -16.844 -4.414 1 94.62 105 LEU B N 1
ATOM 2704 C CA . LEU B 1 105 ? 20.547 -16.984 -5.219 1 94.62 105 LEU B CA 1
ATOM 2705 C C . LEU B 1 105 ? 20.938 -15.641 -5.832 1 94.62 105 LEU B C 1
ATOM 2707 O O . LEU B 1 105 ? 21.719 -15.594 -6.781 1 94.62 105 LEU B O 1
ATOM 2711 N N . SER B 1 106 ? 20.453 -14.555 -5.285 1 92.25 106 SER B N 1
ATOM 2712 C CA . SER B 1 106 ? 20.719 -13.219 -5.812 1 92.25 106 SER B CA 1
ATOM 2713 C C . SER B 1 106 ? 22.188 -12.859 -5.727 1 92.25 106 SER B C 1
ATOM 2715 O O . SER B 1 106 ? 22.688 -12.062 -6.523 1 92.25 106 SER B O 1
ATOM 2717 N N . PHE B 1 107 ? 22.953 -13.469 -4.773 1 93 107 PHE B N 1
ATOM 2718 C CA . PHE B 1 107 ? 24.328 -13.078 -4.543 1 93 107 PHE B CA 1
ATOM 2719 C C . PHE B 1 107 ? 25.281 -14.188 -4.957 1 93 107 PHE B C 1
ATOM 2721 O O . PHE B 1 107 ? 26.406 -14.289 -4.438 1 93 107 PHE B O 1
ATOM 2728 N N . GLU B 1 108 ? 24.875 -14.984 -5.871 1 93.69 108 GLU B N 1
ATOM 2729 C CA . GLU B 1 108 ? 25.719 -16.062 -6.387 1 93.69 108 GLU B CA 1
ATOM 2730 C C . GLU B 1 108 ? 26.375 -15.672 -7.711 1 93.69 108 GLU B C 1
ATOM 2732 O O . GLU B 1 108 ? 26.047 -14.633 -8.281 1 93.69 108 GLU B O 1
ATOM 2737 N N . LYS B 1 109 ? 27.375 -16.359 -8.188 1 92.12 109 LYS B N 1
ATOM 2738 C CA . LYS B 1 109 ? 28.047 -16.125 -9.461 1 92.12 109 LYS B CA 1
ATOM 2739 C C . LYS B 1 109 ? 27.078 -16.219 -10.625 1 92.12 109 LYS B C 1
ATOM 2741 O O . LYS B 1 109 ? 26 -16.812 -10.5 1 92.12 109 LYS B O 1
ATOM 2746 N N . PRO B 1 110 ? 27.375 -15.57 -11.688 1 88.75 110 PRO B N 1
ATOM 2747 C CA . PRO B 1 110 ? 26.469 -15.57 -12.844 1 88.75 110 PRO B CA 1
ATOM 2748 C C . PRO B 1 110 ? 26.125 -16.984 -13.32 1 88.75 110 PRO B C 1
ATOM 2750 O O . PRO B 1 110 ? 27 -17.844 -13.375 1 88.75 110 PRO B O 1
ATOM 2753 N N . ASN B 1 111 ? 24.891 -17.297 -13.594 1 85.88 111 ASN B N 1
ATOM 2754 C CA . ASN B 1 111 ? 24.359 -18.547 -14.156 1 85.88 111 ASN B CA 1
ATOM 2755 C C . ASN B 1 111 ? 24.641 -19.734 -13.242 1 85.88 111 ASN B C 1
ATOM 2757 O O . ASN B 1 111 ? 24.781 -20.859 -13.719 1 85.88 111 ASN B O 1
ATOM 2761 N N . PHE B 1 112 ? 24.859 -19.359 -12.016 1 90.25 112 PHE B N 1
ATOM 2762 C CA . PHE B 1 112 ? 25.031 -20.422 -11.039 1 90.25 112 PHE B CA 1
ATOM 2763 C C . PHE B 1 112 ? 23.719 -21.172 -10.828 1 90.25 112 PHE B C 1
ATOM 2765 O O . PHE B 1 112 ? 22.656 -20.562 -10.695 1 90.25 112 PHE B O 1
ATOM 2772 N N . MET B 1 113 ? 23.797 -22.516 -10.969 1 91.25 113 MET B N 1
ATOM 2773 C CA . MET B 1 113 ? 22.641 -23.359 -10.711 1 91.25 113 MET B CA 1
ATOM 2774 C C . MET B 1 113 ? 22.844 -24.203 -9.453 1 91.25 113 MET B C 1
ATOM 2776 O O . MET B 1 113 ? 23.75 -25.031 -9.398 1 91.25 113 MET B O 1
ATOM 2780 N N . ASN B 1 114 ? 22.047 -23.969 -8.461 1 95.38 114 ASN B N 1
ATOM 2781 C CA . ASN B 1 114 ? 22.078 -24.766 -7.242 1 95.38 114 ASN B CA 1
ATOM 2782 C C . ASN B 1 114 ? 21.094 -25.953 -7.32 1 95.38 114 ASN B C 1
ATOM 2784 O O . ASN B 1 114 ? 19.969 -25.859 -6.855 1 95.38 114 ASN B O 1
ATOM 2788 N N . VAL B 1 115 ? 21.578 -27.078 -7.828 1 95.94 115 VAL B N 1
ATOM 2789 C CA . VAL B 1 115 ? 20.766 -28.234 -8.148 1 95.94 115 VAL B CA 1
ATOM 2790 C C . VAL B 1 115 ? 20.125 -28.797 -6.871 1 95.94 115 VAL B C 1
ATOM 2792 O O . VAL B 1 115 ? 18.938 -29.094 -6.836 1 95.94 115 VAL B O 1
ATOM 2795 N N . PRO B 1 116 ? 20.938 -28.969 -5.742 1 97.06 116 PRO B N 1
ATOM 2796 C CA . PRO B 1 116 ? 20.297 -29.469 -4.52 1 97.06 116 PRO B CA 1
ATOM 2797 C C . PRO B 1 116 ? 19.141 -28.578 -4.059 1 97.06 116 PRO B C 1
ATOM 2799 O O . PRO B 1 116 ? 18.125 -29.078 -3.588 1 97.06 116 PRO B O 1
ATOM 2802 N N . PHE B 1 117 ? 19.281 -27.281 -4.207 1 97.19 117 PHE B N 1
ATOM 2803 C CA . PHE B 1 117 ? 18.234 -26.359 -3.812 1 97.19 117 PHE B CA 1
ATOM 2804 C C . PHE B 1 117 ? 17.016 -26.516 -4.715 1 97.19 117 PHE B C 1
ATOM 2806 O O . PHE B 1 117 ? 15.875 -26.516 -4.234 1 97.19 117 PHE B O 1
ATOM 2813 N N . ILE B 1 118 ? 17.219 -26.656 -5.973 1 96.94 118 ILE B N 1
ATOM 2814 C CA . ILE B 1 118 ? 16.141 -26.875 -6.93 1 96.94 118 ILE B CA 1
ATOM 2815 C C . ILE B 1 118 ? 15.391 -28.156 -6.574 1 96.94 118 ILE B C 1
ATOM 2817 O O . ILE B 1 118 ? 14.156 -28.172 -6.527 1 96.94 118 ILE B O 1
ATOM 2821 N N . LEU B 1 119 ? 16.156 -29.203 -6.266 1 97.62 119 LEU B N 1
ATOM 2822 C CA . LEU B 1 119 ? 15.547 -30.484 -5.938 1 97.62 119 LEU B CA 1
ATOM 2823 C C . LEU B 1 119 ? 14.734 -30.391 -4.648 1 97.62 119 LEU B C 1
ATOM 2825 O O . LEU B 1 119 ? 13.68 -31.016 -4.535 1 97.62 119 LEU B O 1
ATOM 2829 N N . THR B 1 120 ? 15.227 -29.672 -3.701 1 97.94 120 THR B N 1
ATOM 2830 C CA . THR B 1 120 ? 14.5 -29.5 -2.445 1 97.94 120 THR B CA 1
ATOM 2831 C C . THR B 1 120 ? 13.18 -28.781 -2.684 1 97.94 120 THR B C 1
ATOM 2833 O O . THR B 1 120 ? 12.141 -29.188 -2.154 1 97.94 120 THR B O 1
ATOM 2836 N N . LEU B 1 121 ? 13.18 -27.75 -3.482 1 97.94 121 LEU B N 1
ATOM 2837 C CA . LEU B 1 121 ? 11.969 -26.984 -3.76 1 97.94 121 LEU B CA 1
ATOM 2838 C C . LEU B 1 121 ? 10.984 -27.812 -4.586 1 97.94 121 LEU B C 1
ATOM 2840 O O . LEU B 1 121 ? 9.766 -27.734 -4.371 1 97.94 121 LEU B O 1
ATOM 2844 N N . VAL B 1 122 ? 11.5 -28.625 -5.484 1 97.69 122 VAL B N 1
ATOM 2845 C CA . VAL B 1 122 ? 10.648 -29.516 -6.27 1 97.69 122 VAL B CA 1
ATOM 2846 C C . VAL B 1 122 ? 10.031 -30.578 -5.363 1 97.69 122 VAL B C 1
ATOM 2848 O O . VAL B 1 122 ? 8.844 -30.875 -5.465 1 97.69 122 VAL B O 1
ATOM 2851 N N . ALA B 1 123 ? 10.852 -31.125 -4.516 1 98.12 123 ALA B N 1
ATOM 2852 C CA . ALA B 1 123 ? 10.344 -32.094 -3.561 1 98.12 123 ALA B CA 1
ATOM 2853 C C . ALA B 1 123 ? 9.273 -31.5 -2.664 1 98.12 123 ALA B C 1
ATOM 2855 O O . ALA B 1 123 ? 8.242 -32.125 -2.408 1 98.12 123 ALA B O 1
ATOM 2856 N N . PHE B 1 124 ? 9.523 -30.344 -2.176 1 97.94 124 PHE B N 1
ATOM 2857 C CA . PHE B 1 124 ? 8.539 -29.641 -1.364 1 97.94 124 PHE B CA 1
ATOM 2858 C C . PHE B 1 124 ? 7.238 -29.438 -2.131 1 97.94 124 PHE B C 1
ATOM 2860 O O . PHE B 1 124 ? 6.16 -29.734 -1.612 1 97.94 124 PHE B O 1
ATOM 2867 N N . SER B 1 125 ? 7.336 -28.969 -3.381 1 98.06 125 SER B N 1
ATOM 2868 C CA . SER B 1 125 ? 6.16 -28.75 -4.219 1 98.06 125 SER B CA 1
ATOM 2869 C C . SER B 1 125 ? 5.379 -30.031 -4.422 1 98.06 125 SER B C 1
ATOM 2871 O O . SER B 1 125 ? 4.148 -30.047 -4.34 1 98.06 125 SER B O 1
ATOM 2873 N N . CYS B 1 126 ? 6.051 -31.141 -4.617 1 97.88 126 CYS B N 1
ATOM 2874 C CA . CYS B 1 126 ? 5.418 -32.438 -4.82 1 97.88 126 CYS B CA 1
ATOM 2875 C C . CYS B 1 126 ? 4.742 -32.906 -3.545 1 97.88 126 CYS B C 1
ATOM 2877 O O . CYS B 1 126 ? 3.617 -33.406 -3.584 1 97.88 126 CYS B O 1
ATOM 2879 N N . LEU B 1 127 ? 5.414 -32.781 -2.496 1 97.88 127 LEU B N 1
ATOM 2880 C CA . LEU B 1 127 ? 4.867 -33.188 -1.21 1 97.88 127 LEU B CA 1
ATOM 2881 C C . LEU B 1 127 ? 3.605 -32.406 -0.871 1 97.88 127 LEU B C 1
ATOM 2883 O O . LEU B 1 127 ? 2.588 -33 -0.49 1 97.88 127 LEU B O 1
ATOM 2887 N N . VAL B 1 128 ? 3.676 -31.094 -1.035 1 97.31 128 VAL B N 1
ATOM 2888 C CA . VAL B 1 128 ? 2.523 -30.25 -0.742 1 97.31 128 VAL B CA 1
ATOM 2889 C C . VAL B 1 128 ? 1.366 -30.609 -1.671 1 97.31 128 VAL B C 1
ATOM 2891 O O . VAL B 1 128 ? 0.214 -30.688 -1.237 1 97.31 128 VAL B O 1
ATOM 2894 N N . THR B 1 129 ? 1.686 -30.844 -2.953 1 97.5 129 THR B N 1
ATOM 2895 C CA . THR B 1 129 ? 0.662 -31.234 -3.914 1 97.5 129 THR B CA 1
ATOM 2896 C C . THR B 1 129 ? -0.008 -32.531 -3.488 1 97.5 129 THR B C 1
ATOM 2898 O O . THR B 1 129 ? -1.236 -32.625 -3.445 1 97.5 129 THR B O 1
ATOM 2901 N N . GLY B 1 130 ? 0.763 -33.5 -3.129 1 97.31 130 GLY B N 1
ATOM 2902 C CA . GLY B 1 130 ? 0.232 -34.812 -2.715 1 97.31 130 GLY B CA 1
ATOM 2903 C C . GLY B 1 130 ? -0.638 -34.719 -1.475 1 97.31 130 GLY B C 1
ATOM 2904 O O . GLY B 1 130 ? -1.758 -35.219 -1.461 1 97.31 130 GLY B O 1
ATOM 2905 N N . ILE B 1 131 ? -0.169 -34.062 -0.485 1 96.88 131 ILE B N 1
ATOM 2906 C CA . ILE B 1 131 ? -0.899 -33.938 0.771 1 96.88 131 ILE B CA 1
ATOM 2907 C C . ILE B 1 131 ? -2.191 -33.156 0.543 1 96.88 131 ILE B C 1
ATOM 2909 O O . ILE B 1 131 ? -3.24 -33.5 1.087 1 96.88 131 ILE B O 1
ATOM 2913 N N . TYR B 1 132 ? -2.084 -32.094 -0.254 1 95.38 132 TYR B N 1
ATOM 2914 C CA . TYR B 1 132 ? -3.248 -31.266 -0.516 1 95.38 132 TYR B CA 1
ATOM 2915 C C . TYR B 1 132 ? -4.332 -32.031 -1.246 1 95.38 132 TYR B C 1
ATOM 2917 O O . TYR B 1 132 ? -5.52 -31.906 -0.944 1 95.38 132 TYR B O 1
ATOM 2925 N N . LEU B 1 133 ? -3.965 -32.906 -2.23 1 94.69 133 LEU B N 1
ATOM 2926 C CA . LEU B 1 133 ? -4.93 -33.719 -2.982 1 94.69 133 LEU B CA 1
ATOM 2927 C C . LEU B 1 133 ? -5.578 -34.781 -2.088 1 94.69 133 LEU B C 1
ATOM 2929 O O . LEU B 1 133 ? -6.734 -35.156 -2.301 1 94.69 133 LEU B O 1
ATOM 2933 N N . LEU B 1 134 ? -4.867 -35.156 -1.049 1 94.88 134 LEU B N 1
ATOM 2934 C CA . LEU B 1 134 ? -5.387 -36.156 -0.115 1 94.88 134 LEU B CA 1
ATOM 2935 C C . LEU B 1 134 ? -6.32 -35.5 0.904 1 94.88 134 LEU B C 1
ATOM 2937 O O . LEU B 1 134 ? -7.391 -36.031 1.199 1 94.88 134 LEU B O 1
ATOM 2941 N N . LEU B 1 135 ? -5.953 -34.344 1.412 1 93.19 135 LEU B N 1
ATOM 2942 C CA . LEU B 1 135 ? -6.703 -33.688 2.477 1 93.19 135 LEU B CA 1
ATOM 2943 C C . LEU B 1 135 ? -7.859 -32.875 1.905 1 93.19 135 LEU B C 1
ATOM 2945 O O . LEU B 1 135 ? -8.906 -32.75 2.543 1 93.19 135 LEU B O 1
ATOM 2949 N N . LYS B 1 136 ? -7.691 -32.281 0.765 1 91.12 136 LYS B N 1
ATOM 2950 C CA . LYS B 1 136 ? -8.656 -31.406 0.109 1 91.12 136 LYS B CA 1
ATOM 2951 C C . LYS B 1 136 ? -9.078 -30.266 1.031 1 91.12 136 LYS B C 1
ATOM 2953 O O . LYS B 1 136 ? -10.25 -29.891 1.069 1 91.12 136 LYS B O 1
ATOM 2958 N N . ASP B 1 137 ? -8.172 -29.844 1.923 1 91.12 137 ASP B N 1
ATOM 2959 C CA . ASP B 1 137 ? -8.383 -28.734 2.859 1 91.12 137 ASP B CA 1
ATOM 2960 C C . ASP B 1 137 ? -7.617 -27.484 2.422 1 91.12 137 ASP B C 1
ATOM 2962 O O . ASP B 1 137 ? -6.383 -27.484 2.434 1 91.12 137 ASP B O 1
ATOM 2966 N N . PRO B 1 138 ? -8.32 -26.5 2.123 1 90.62 138 PRO B N 1
ATOM 2967 C CA . PRO B 1 138 ? -7.66 -25.281 1.632 1 90.62 138 PRO B CA 1
ATOM 2968 C C . PRO B 1 138 ? -6.77 -24.625 2.686 1 90.62 138 PRO B C 1
ATOM 2970 O O . PRO B 1 138 ? -5.84 -23.891 2.344 1 90.62 138 PRO B O 1
ATOM 2973 N N . VAL B 1 139 ? -7.062 -24.875 3.939 1 91.69 139 VAL B N 1
ATOM 2974 C CA . VAL B 1 139 ? -6.266 -24.281 5.008 1 91.69 139 VAL B CA 1
ATOM 2975 C C . VAL B 1 139 ? -4.828 -24.797 4.93 1 91.69 139 VAL B C 1
ATOM 2977 O O . VAL B 1 139 ? -3.883 -24.031 5.172 1 91.69 139 VAL B O 1
ATOM 2980 N N . PHE B 1 140 ? -4.703 -26.078 4.617 1 93.94 140 PHE B N 1
ATOM 2981 C CA . PHE B 1 140 ? -3.367 -26.641 4.445 1 93.94 140 PHE B CA 1
ATOM 2982 C C . PHE B 1 140 ? -2.596 -25.875 3.375 1 93.94 140 PHE B C 1
ATOM 2984 O O . PHE B 1 140 ? -1.454 -25.469 3.594 1 93.94 140 PHE B O 1
ATOM 2991 N N . HIS B 1 141 ? -3.162 -25.672 2.26 1 93.25 141 HIS B N 1
ATOM 2992 C CA . HIS B 1 141 ? -2.549 -24.938 1.168 1 93.25 141 HIS B CA 1
ATOM 2993 C C . HIS B 1 141 ? -2.191 -23.516 1.601 1 93.25 141 HIS B C 1
ATOM 2995 O O . HIS B 1 141 ? -1.094 -23.031 1.314 1 93.25 141 HIS B O 1
ATOM 3001 N N . GLN B 1 142 ? -3.072 -22.906 2.305 1 92.19 142 GLN B N 1
ATOM 3002 C CA . GLN B 1 142 ? -2.873 -21.531 2.742 1 92.19 142 GLN B CA 1
ATOM 3003 C C . GLN B 1 142 ? -1.685 -21.422 3.691 1 92.19 142 GLN B C 1
ATOM 3005 O O . GLN B 1 142 ? -0.891 -20.484 3.598 1 92.19 142 GLN B O 1
ATOM 3010 N N . VAL B 1 143 ? -1.563 -22.328 4.535 1 93.94 143 VAL B N 1
ATOM 3011 C CA . VAL B 1 143 ? -0.473 -22.312 5.504 1 93.94 143 VAL B CA 1
ATOM 3012 C C . VAL B 1 143 ? 0.858 -22.516 4.789 1 93.94 143 VAL B C 1
ATOM 3014 O O . VAL B 1 143 ? 1.831 -21.812 5.047 1 93.94 143 VAL B O 1
ATOM 3017 N N . MET B 1 144 ? 0.91 -23.484 3.902 1 96.31 144 MET B N 1
ATOM 3018 C CA . MET B 1 144 ? 2.141 -23.766 3.168 1 96.31 144 MET B CA 1
ATOM 3019 C C . MET B 1 144 ? 2.549 -22.578 2.311 1 96.31 144 MET B C 1
ATOM 3021 O O . MET B 1 144 ? 3.723 -22.203 2.273 1 96.31 144 MET B O 1
ATOM 3025 N N . TYR B 1 145 ? 1.6 -22.016 1.673 1 96.38 145 TYR B N 1
ATOM 3026 C CA . TYR B 1 145 ? 1.855 -20.828 0.869 1 96.38 145 TYR B CA 1
ATOM 3027 C C . TYR B 1 145 ? 2.334 -19.672 1.74 1 96.38 145 TYR B C 1
ATOM 3029 O O . TYR B 1 145 ? 3.295 -18.984 1.394 1 96.38 145 TYR B O 1
ATOM 3037 N N . GLY B 1 146 ? 1.652 -19.5 2.836 1 94.94 146 GLY B N 1
ATOM 3038 C CA . GLY B 1 146 ? 2.041 -18.453 3.773 1 94.94 146 GLY B CA 1
ATOM 3039 C C . GLY B 1 146 ? 3.469 -18.594 4.266 1 94.94 146 GLY B C 1
ATOM 3040 O O . GLY B 1 146 ? 4.18 -17.609 4.426 1 94.94 146 GLY B O 1
ATOM 3041 N N . MET B 1 147 ? 3.854 -19.75 4.543 1 95.31 147 MET B N 1
ATOM 3042 C CA . MET B 1 147 ? 5.223 -20.016 4.973 1 95.31 147 MET B CA 1
ATOM 3043 C C . MET B 1 147 ? 6.223 -19.594 3.9 1 95.31 147 MET B C 1
ATOM 3045 O O . MET B 1 147 ? 7.238 -18.969 4.203 1 95.31 147 MET B O 1
ATOM 3049 N N . LEU B 1 148 ? 5.969 -19.969 2.689 1 96.44 148 LEU B N 1
ATOM 3050 C CA . LEU B 1 148 ? 6.844 -19.578 1.589 1 96.44 148 LEU B CA 1
ATOM 3051 C C . LEU B 1 148 ? 6.93 -18.062 1.475 1 96.44 148 LEU B C 1
ATOM 3053 O O . LEU B 1 148 ? 8.016 -17.516 1.297 1 96.44 148 LEU B O 1
ATOM 3057 N N . VAL B 1 149 ? 5.812 -17.422 1.612 1 95.12 149 VAL B N 1
ATOM 3058 C CA . VAL B 1 149 ? 5.77 -15.969 1.52 1 95.12 149 VAL B CA 1
ATOM 3059 C C . VAL B 1 149 ? 6.586 -15.352 2.652 1 95.12 149 VAL B C 1
ATOM 3061 O O . VAL B 1 149 ? 7.293 -14.367 2.449 1 95.12 149 VAL B O 1
ATOM 3064 N N . CYS B 1 150 ? 6.531 -15.945 3.828 1 94.25 150 CYS B N 1
ATOM 3065 C CA . CYS B 1 150 ? 7.324 -15.469 4.953 1 94.25 150 CYS B CA 1
ATOM 3066 C C . CYS B 1 150 ? 8.812 -15.523 4.633 1 94.25 150 CYS B C 1
ATOM 3068 O O . CYS B 1 150 ? 9.547 -14.578 4.914 1 94.25 150 CYS B O 1
ATOM 3070 N N . PHE B 1 151 ? 9.281 -16.578 4.027 1 94.88 151 PHE B N 1
ATOM 3071 C CA . PHE B 1 151 ? 10.672 -16.688 3.604 1 94.88 151 PHE B CA 1
ATOM 3072 C C . PHE B 1 151 ? 11.031 -15.586 2.617 1 94.88 151 PHE B C 1
ATOM 3074 O O . PHE B 1 151 ? 12.117 -15 2.697 1 94.88 151 PHE B O 1
ATOM 3081 N N . LEU B 1 152 ? 10.156 -15.344 1.736 1 96.06 152 LEU B N 1
ATOM 3082 C CA . LEU B 1 152 ? 10.398 -14.328 0.724 1 96.06 152 LEU B CA 1
ATOM 3083 C C . LEU B 1 152 ? 10.516 -12.945 1.362 1 96.06 152 LEU B C 1
ATOM 3085 O O . LEU B 1 152 ? 11.398 -12.156 1 1 96.06 152 LEU B O 1
ATOM 3089 N N . VAL B 1 153 ? 9.617 -12.703 2.289 1 91.88 153 VAL B N 1
ATOM 3090 C CA . VAL B 1 153 ? 9.609 -11.391 2.936 1 91.88 153 VAL B CA 1
ATOM 3091 C C . VAL B 1 153 ? 10.898 -11.211 3.742 1 91.88 153 VAL B C 1
ATOM 3093 O O . VAL B 1 153 ? 11.555 -10.18 3.639 1 91.88 153 VAL B O 1
ATOM 3096 N N . VAL B 1 154 ? 11.312 -12.203 4.527 1 93.19 154 VAL B N 1
ATOM 3097 C CA . VAL B 1 154 ? 12.516 -12.125 5.355 1 93.19 154 VAL B CA 1
ATOM 3098 C C . VAL B 1 154 ? 13.742 -11.93 4.465 1 93.19 154 VAL B C 1
ATOM 3100 O O . VAL B 1 154 ? 14.57 -11.047 4.723 1 93.19 154 VAL B O 1
ATOM 3103 N N . ARG B 1 155 ? 13.867 -12.734 3.428 1 95.19 155 ARG B N 1
ATOM 3104 C CA . ARG B 1 155 ? 15 -12.609 2.512 1 95.19 155 ARG B CA 1
ATOM 3105 C C . ARG B 1 155 ? 14.953 -11.273 1.767 1 95.19 155 ARG B C 1
ATOM 3107 O O . ARG B 1 155 ? 15.992 -10.672 1.503 1 95.19 155 ARG B O 1
ATOM 3114 N N . GLY B 1 156 ? 13.75 -10.867 1.402 1 93.25 156 GLY B N 1
ATOM 3115 C CA . GLY B 1 156 ? 13.594 -9.578 0.75 1 93.25 156 GLY B CA 1
ATOM 3116 C C . GLY B 1 156 ? 14.086 -8.422 1.598 1 93.25 156 GLY B C 1
ATOM 3117 O O . GLY B 1 156 ? 14.75 -7.508 1.093 1 93.25 156 GLY B O 1
ATOM 3118 N N . VAL B 1 157 ? 13.766 -8.445 2.838 1 86 157 VAL B N 1
ATOM 3119 C CA . VAL B 1 157 ? 14.219 -7.414 3.762 1 86 157 VAL B CA 1
ATOM 3120 C C . VAL B 1 157 ? 15.742 -7.441 3.861 1 86 157 VAL B C 1
ATOM 3122 O O . VAL B 1 157 ? 16.391 -6.395 3.848 1 86 157 VAL B O 1
ATOM 3125 N N . TYR B 1 158 ? 16.328 -8.609 3.969 1 90.81 158 TYR B N 1
ATOM 3126 C CA . TYR B 1 158 ? 17.781 -8.758 3.988 1 90.81 158 TYR B CA 1
ATOM 3127 C C . TYR B 1 158 ? 18.422 -8.094 2.773 1 90.81 158 TYR B C 1
ATOM 3129 O O . TYR B 1 158 ? 19.406 -7.355 2.902 1 90.81 158 TYR B O 1
ATOM 3137 N N . ILE B 1 159 ? 17.891 -8.336 1.664 1 90.12 159 ILE B N 1
ATOM 3138 C CA . ILE B 1 159 ? 18.422 -7.797 0.42 1 90.12 159 ILE B CA 1
ATOM 3139 C C . ILE B 1 159 ? 18.234 -6.281 0.39 1 90.12 159 ILE B C 1
ATOM 3141 O O . ILE B 1 159 ? 19.094 -5.547 -0.092 1 90.12 159 ILE B O 1
ATOM 3145 N N . ALA B 1 160 ? 17.094 -5.844 0.856 1 82.81 160 ALA B N 1
ATOM 3146 C CA . ALA B 1 160 ? 16.844 -4.406 0.919 1 82.81 160 ALA B CA 1
ATOM 3147 C C . ALA B 1 160 ? 17.891 -3.707 1.781 1 82.81 160 ALA B C 1
ATOM 3149 O O . ALA B 1 160 ? 18.406 -2.643 1.416 1 82.81 160 ALA B O 1
ATOM 3150 N N . PHE B 1 161 ? 18.234 -4.281 2.875 1 78.31 161 PHE B N 1
ATOM 3151 C CA . PHE B 1 161 ? 19.266 -3.723 3.744 1 78.31 161 PHE B CA 1
ATOM 3152 C C . PHE B 1 161 ? 20.625 -3.742 3.059 1 78.31 161 PHE B C 1
ATOM 3154 O O . PHE B 1 161 ? 21.406 -2.793 3.18 1 78.31 161 PHE B O 1
ATOM 3161 N N . TRP B 1 162 ? 20.953 -4.832 2.426 1 82.75 162 TRP B N 1
ATOM 3162 C CA . TRP B 1 162 ? 22.188 -4.922 1.652 1 82.75 162 TRP B CA 1
ATOM 3163 C C . TRP B 1 162 ? 22.266 -3.809 0.613 1 82.75 162 TRP B C 1
ATOM 3165 O O . TRP B 1 162 ? 23.312 -3.186 0.435 1 82.75 162 TRP B O 1
ATOM 3175 N N . ARG B 1 163 ? 21.172 -3.607 -0.045 1 77.69 163 ARG B N 1
ATOM 3176 C CA . ARG B 1 163 ? 21.109 -2.584 -1.083 1 77.69 163 ARG B CA 1
ATOM 3177 C C . ARG B 1 163 ? 21.375 -1.199 -0.501 1 77.69 163 ARG B C 1
ATOM 3179 O O . ARG B 1 163 ? 22.062 -0.383 -1.119 1 77.69 163 ARG B O 1
ATOM 3186 N N . VAL B 1 164 ? 20.797 -0.962 0.6 1 69.5 164 VAL B N 1
ATOM 3187 C CA . VAL B 1 164 ? 21 0.319 1.27 1 69.5 164 VAL B CA 1
ATOM 3188 C C . VAL B 1 164 ? 22.469 0.478 1.65 1 69.5 164 VAL B C 1
ATOM 3190 O O . VAL B 1 164 ? 23.047 1.563 1.516 1 69.5 164 VAL B O 1
ATOM 3193 N N . ARG B 1 165 ? 23.078 -0.525 2.086 1 68.62 165 ARG B N 1
ATOM 3194 C CA . ARG B 1 165 ? 24.469 -0.504 2.498 1 68.62 165 ARG B CA 1
ATOM 3195 C C . ARG B 1 165 ? 25.391 -0.27 1.304 1 68.62 165 ARG B C 1
ATOM 3197 O O . ARG B 1 165 ? 26.359 0.494 1.396 1 68.62 165 ARG B O 1
ATOM 3204 N N . VAL B 1 166 ? 25.031 -0.973 0.225 1 68.94 166 VAL B N 1
ATOM 3205 C CA . VAL B 1 166 ? 25.891 -0.853 -0.94 1 68.94 166 VAL B CA 1
ATOM 3206 C C . VAL B 1 166 ? 25.609 0.453 -1.674 1 68.94 166 VAL B C 1
ATOM 3208 O O . VAL B 1 166 ? 26.484 1.014 -2.336 1 68.94 166 VAL B O 1
ATOM 3211 N N . SER B 1 167 ? 24.328 0.673 -1.923 1 56.03 167 SER B N 1
ATOM 3212 C CA . SER B 1 167 ? 23.969 1.921 -2.586 1 56.03 167 SER B CA 1
ATOM 3213 C C . SER B 1 167 ? 24.438 3.131 -1.786 1 56.03 167 SER B C 1
ATOM 3215 O O . SER B 1 167 ? 24.25 4.273 -2.211 1 56.03 167 SER B O 1
ATOM 3217 N N . MET B 1 168 ? 24.75 2.953 -0.475 1 49 168 MET B N 1
ATOM 3218 C CA . MET B 1 168 ? 25.453 4.137 0.016 1 49 168 MET B CA 1
ATOM 3219 C C . MET B 1 168 ? 26.422 4.676 -1.039 1 49 168 MET B C 1
ATOM 3221 O O . MET B 1 168 ? 27.297 5.488 -0.732 1 49 168 MET B O 1
ATOM 3225 N N . LEU B 1 169 ? 26.516 3.953 -2.104 1 41.88 169 LEU B N 1
ATOM 3226 C CA . LEU B 1 169 ? 27.141 4.613 -3.246 1 41.88 169 LEU B CA 1
ATOM 3227 C C . LEU B 1 169 ? 26.266 5.742 -3.768 1 41.88 169 LEU B C 1
ATOM 3229 O O . LEU B 1 169 ? 25.047 5.738 -3.551 1 41.88 169 LEU B O 1
ATOM 3233 N N . PRO B 1 170 ? 26.719 6.531 -5.016 1 41.72 170 PRO B N 1
ATOM 3234 C CA . PRO B 1 170 ? 26.203 7.875 -5.285 1 41.72 170 PRO B CA 1
ATOM 3235 C C . PRO B 1 170 ? 24.688 7.918 -5.398 1 41.72 170 PRO B C 1
ATOM 3237 O O . PRO B 1 170 ? 24.031 6.867 -5.398 1 41.72 170 PRO B O 1
ATOM 3240 N N . THR B 1 171 ? 24.031 8.891 -6.398 1 41.69 171 THR B N 1
ATOM 3241 C CA . THR B 1 171 ? 23.031 9.922 -6.66 1 41.69 171 THR B CA 1
ATOM 3242 C C . THR B 1 171 ? 21.703 9.297 -7.066 1 41.69 171 THR B C 1
ATOM 3244 O O . THR B 1 171 ? 20.641 9.859 -6.816 1 41.69 171 THR B O 1
ATOM 3247 N N . SER B 1 172 ? 21.703 8.273 -7.992 1 42.53 172 SER B N 1
ATOM 3248 C CA . SER B 1 172 ? 20.578 8.102 -8.922 1 42.53 172 SER B CA 1
ATOM 3249 C C . SER B 1 172 ? 19.453 7.312 -8.281 1 42.53 172 SER B C 1
ATOM 3251 O O . SER B 1 172 ? 18.281 7.473 -8.656 1 42.53 172 SER B O 1
ATOM 3253 N N . LEU B 1 173 ? 19.828 6.215 -7.664 1 50.91 173 LEU B N 1
ATOM 3254 C CA . LEU B 1 173 ? 18.688 5.496 -7.117 1 50.91 173 LEU B CA 1
ATOM 3255 C C . LEU B 1 173 ? 18 6.32 -6.035 1 50.91 173 LEU B C 1
ATOM 3257 O O . LEU B 1 173 ? 17.109 5.82 -5.34 1 50.91 173 LEU B O 1
ATOM 3261 N N . GLY B 1 174 ? 18.469 7.551 -5.949 1 52 174 GLY B N 1
ATOM 3262 C CA . GLY B 1 174 ? 18.328 8.555 -4.906 1 52 174 GLY B CA 1
ATOM 3263 C C . GLY B 1 174 ? 16.891 8.781 -4.488 1 52 174 GLY B C 1
ATOM 3264 O O . GLY B 1 174 ? 16.562 8.734 -3.301 1 52 174 GLY B O 1
ATOM 3265 N N . ALA B 1 175 ? 16.172 8.836 -5.555 1 60.91 175 ALA B N 1
ATOM 3266 C CA . ALA B 1 175 ? 14.789 9.156 -5.184 1 60.91 175 ALA B CA 1
ATOM 3267 C C . ALA B 1 175 ? 14.109 7.965 -4.52 1 60.91 175 ALA B C 1
ATOM 3269 O O . ALA B 1 175 ? 13.406 8.117 -3.52 1 60.91 175 ALA B O 1
ATOM 3270 N N . VAL B 1 176 ? 14.406 6.688 -5.062 1 61.94 176 VAL B N 1
ATOM 3271 C CA . VAL B 1 176 ? 13.695 5.504 -4.582 1 61.94 176 VAL B CA 1
ATOM 3272 C C . VAL B 1 176 ? 14.227 5.109 -3.203 1 61.94 176 VAL B C 1
ATOM 3274 O O . VAL B 1 176 ? 13.492 4.555 -2.383 1 61.94 176 VAL B O 1
ATOM 3277 N N . SER B 1 177 ? 15.445 5.488 -3.021 1 63.31 177 SER B N 1
ATOM 3278 C CA . SER B 1 177 ? 16.047 5.094 -1.749 1 63.31 177 SER B CA 1
ATOM 3279 C C . SER B 1 177 ? 15.664 6.07 -0.638 1 63.31 177 SER B C 1
ATOM 3281 O O . SER B 1 177 ? 15.93 5.809 0.538 1 63.31 177 SER B O 1
ATOM 3283 N N . GLN B 1 178 ? 15.023 7.078 -1.112 1 74 178 GLN B N 1
ATOM 3284 C CA . GLN B 1 178 ? 14.641 8.062 -0.111 1 74 178 GLN B CA 1
ATOM 3285 C C . GLN B 1 178 ? 13.312 7.688 0.55 1 74 178 GLN B C 1
ATOM 3287 O O . GLN B 1 178 ? 12.25 8.141 0.127 1 74 178 GLN B O 1
ATOM 3292 N N . LEU B 1 179 ? 13.438 6.891 1.564 1 74.25 179 LEU B N 1
ATOM 3293 C CA . LEU B 1 179 ? 12.273 6.305 2.225 1 74.25 179 LEU B CA 1
ATOM 3294 C C . LEU B 1 179 ? 11.352 7.391 2.764 1 74.25 179 LEU B C 1
ATOM 3296 O O . LEU B 1 179 ? 10.133 7.219 2.793 1 74.25 179 LEU B O 1
ATOM 3300 N N . HIS B 1 180 ? 11.977 8.531 3.166 1 84.62 180 HIS B N 1
ATOM 3301 C CA . HIS B 1 180 ? 11.156 9.617 3.688 1 84.62 180 HIS B CA 1
ATOM 3302 C C . HIS B 1 180 ? 10.297 10.234 2.588 1 84.62 180 HIS B C 1
ATOM 3304 O O . HIS B 1 180 ? 9.156 10.625 2.832 1 84.62 180 HIS B O 1
ATOM 3310 N N . ALA B 1 181 ? 10.836 10.266 1.449 1 85 181 ALA B N 1
ATOM 3311 C CA . ALA B 1 181 ? 10.055 10.734 0.31 1 85 181 ALA B CA 1
ATOM 3312 C C . ALA B 1 181 ? 8.852 9.82 0.063 1 85 181 ALA B C 1
ATOM 3314 O O . ALA B 1 181 ? 7.75 10.297 -0.215 1 85 181 ALA B O 1
ATOM 3315 N N . TRP B 1 182 ? 9.086 8.586 0.23 1 81.25 182 TRP B N 1
ATOM 3316 C CA . TRP B 1 182 ? 7.984 7.637 0.099 1 81.25 182 TRP B CA 1
ATOM 3317 C C . TRP B 1 182 ? 6.953 7.844 1.203 1 81.25 182 TRP B C 1
ATOM 3319 O O . TRP B 1 182 ? 5.746 7.727 0.968 1 81.25 182 TRP B O 1
ATOM 3329 N N . TRP B 1 183 ? 7.395 8.078 2.359 1 86.5 183 TRP B N 1
ATOM 3330 C CA . TRP B 1 183 ? 6.496 8.359 3.473 1 86.5 183 TRP B CA 1
ATOM 3331 C C . TRP B 1 183 ? 5.582 9.539 3.145 1 86.5 183 TRP B C 1
ATOM 3333 O O . TRP B 1 183 ? 4.387 9.508 3.447 1 86.5 183 TRP B O 1
ATOM 3343 N N . HIS B 1 184 ? 6.148 10.555 2.449 1 90.44 184 HIS B N 1
ATOM 3344 C CA . HIS B 1 184 ? 5.34 11.695 2.043 1 90.44 184 HIS B CA 1
ATOM 3345 C C . HIS B 1 184 ? 4.25 11.281 1.059 1 90.44 184 HIS B C 1
ATOM 3347 O O . HIS B 1 184 ? 3.082 11.641 1.232 1 90.44 184 HIS B O 1
ATOM 3353 N N . LEU B 1 185 ? 4.613 10.523 0.151 1 85.25 185 LEU B N 1
ATOM 3354 C CA . LEU B 1 185 ? 3.682 10.125 -0.897 1 85.25 185 LEU B CA 1
ATOM 3355 C C . LEU B 1 185 ? 2.564 9.258 -0.329 1 85.25 185 LEU B C 1
ATOM 3357 O O . LEU B 1 185 ? 1.386 9.5 -0.594 1 85.25 185 LEU B O 1
ATOM 3361 N N . LEU B 1 186 ? 2.947 8.32 0.448 1 85.75 186 LEU B N 1
ATOM 3362 C CA . LEU B 1 186 ? 1.974 7.379 0.994 1 85.75 186 LEU B CA 1
ATOM 3363 C C . LEU B 1 186 ? 1.091 8.055 2.037 1 85.75 186 LEU B C 1
ATOM 3365 O O . LEU B 1 186 ? -0.116 7.812 2.088 1 85.75 186 LEU B O 1
ATOM 3369 N N . SER B 1 187 ? 1.695 8.891 2.854 1 89.81 187 SER B N 1
ATOM 3370 C CA . SER B 1 187 ? 0.911 9.609 3.857 1 89.81 187 SER B CA 1
ATOM 3371 C C . SER B 1 187 ? -0.039 10.609 3.209 1 89.81 187 SER B C 1
ATOM 3373 O O . SER B 1 187 ? -1.172 10.781 3.664 1 89.81 187 SER B O 1
ATOM 3375 N N . GLY B 1 188 ? 0.501 11.227 2.18 1 88.75 188 GLY B N 1
ATOM 3376 C CA . GLY B 1 188 ? -0.37 12.133 1.449 1 88.75 188 GLY B CA 1
ATOM 3377 C C . GLY B 1 188 ? -1.555 11.438 0.807 1 88.75 188 GLY B C 1
ATOM 3378 O O . GLY B 1 188 ? -2.699 11.867 0.973 1 88.75 188 GLY B O 1
ATOM 3379 N N . LEU B 1 189 ? -1.325 10.414 0.141 1 83.81 189 LEU B N 1
ATOM 3380 C CA . LEU B 1 189 ? -2.383 9.633 -0.489 1 83.81 189 LEU B CA 1
ATOM 3381 C C . LEU B 1 189 ? -3.305 9.023 0.561 1 83.81 189 LEU B C 1
ATOM 3383 O O . LEU B 1 189 ? -4.527 9.055 0.413 1 83.81 189 LEU B O 1
ATOM 3387 N N . GLY B 1 190 ? -2.652 8.469 1.527 1 86.94 190 GLY B N 1
ATOM 3388 C CA . GLY B 1 190 ? -3.43 7.863 2.6 1 86.94 190 GLY B CA 1
ATOM 3389 C C . GLY B 1 190 ? -4.375 8.836 3.273 1 86.94 190 GLY B C 1
ATOM 3390 O O . GLY B 1 190 ? -5.531 8.508 3.537 1 86.94 190 GLY B O 1
ATOM 3391 N N . SER B 1 191 ? -3.898 10 3.553 1 91.88 191 SER B N 1
ATOM 3392 C CA . SER B 1 191 ? -4.727 11.008 4.199 1 91.88 191 SER B CA 1
ATOM 3393 C C . SER B 1 191 ? -5.867 11.453 3.289 1 91.88 191 SER B C 1
ATOM 3395 O O . SER B 1 191 ? -6.992 11.656 3.748 1 91.88 191 SER B O 1
ATOM 3397 N N . TYR B 1 192 ? -5.609 11.602 2.064 1 89.12 192 TYR B N 1
ATOM 3398 C CA . TYR B 1 192 ? -6.637 11.977 1.096 1 89.12 192 TYR B CA 1
ATOM 3399 C C . TYR B 1 192 ? -7.719 10.906 1.011 1 89.12 192 TYR B C 1
ATOM 3401 O O . TYR B 1 192 ? -8.914 11.219 1.078 1 89.12 192 TYR B O 1
ATOM 3409 N N . LEU B 1 193 ? -7.344 9.672 0.903 1 85.69 193 LEU B N 1
ATOM 3410 C CA . LEU B 1 193 ? -8.297 8.57 0.825 1 85.69 193 LEU B CA 1
ATOM 3411 C C . LEU B 1 193 ? -9.078 8.438 2.129 1 85.69 193 LEU B C 1
ATOM 3413 O O . LEU B 1 193 ? -10.242 8.039 2.119 1 85.69 193 LEU B O 1
ATOM 3417 N N . HIS B 1 194 ? -8.336 8.758 3.166 1 90.88 194 HIS B N 1
ATOM 3418 C CA . HIS B 1 194 ? -9.016 8.75 4.453 1 90.88 194 HIS B CA 1
ATOM 3419 C C . HIS B 1 194 ? -10.203 9.719 4.457 1 90.88 194 HIS B C 1
ATOM 3421 O O . HIS B 1 194 ? -11.273 9.391 4.961 1 90.88 194 HIS B O 1
ATOM 3427 N N . ILE B 1 195 ? -10.031 10.859 3.912 1 90.5 195 ILE B N 1
ATOM 3428 C CA . ILE B 1 195 ? -11.117 11.836 3.852 1 90.5 195 ILE B CA 1
ATOM 3429 C C . ILE B 1 195 ? -12.258 11.297 2.99 1 90.5 195 ILE B C 1
ATOM 3431 O O . ILE B 1 195 ? -13.422 11.383 3.373 1 90.5 195 ILE B O 1
ATOM 3435 N N . LEU B 1 196 ? -11.914 10.727 1.863 1 85.25 196 LEU B N 1
ATOM 3436 C CA . LEU B 1 196 ? -12.93 10.18 0.969 1 85.25 196 LEU B CA 1
ATOM 3437 C C . LEU B 1 196 ? -13.695 9.047 1.644 1 85.25 196 LEU B C 1
ATOM 3439 O O . LEU B 1 196 ? -14.914 8.938 1.491 1 85.25 196 LEU B O 1
ATOM 3443 N N . PHE B 1 197 ? -12.922 8.242 2.311 1 89.44 197 PHE B N 1
ATOM 3444 C CA . PHE B 1 197 ? -13.516 7.129 3.041 1 89.44 197 PHE B CA 1
ATOM 3445 C C . PHE B 1 197 ? -14.492 7.641 4.098 1 89.44 197 PHE B C 1
ATOM 3447 O O . PHE B 1 197 ? -15.625 7.16 4.191 1 89.44 197 PHE B O 1
ATOM 3454 N N . SER B 1 198 ? -14.023 8.586 4.895 1 90.94 198 SER B N 1
ATOM 3455 C CA . SER B 1 198 ? -14.852 9.18 5.941 1 90.94 198 SER B CA 1
ATOM 3456 C C . SER B 1 198 ? -16.094 9.844 5.352 1 90.94 198 SER B C 1
ATOM 3458 O O . SER B 1 198 ? -17.203 9.648 5.852 1 90.94 198 SER B O 1
ATOM 3460 N N . LEU B 1 199 ? -15.906 10.523 4.281 1 88.5 199 LEU B N 1
ATOM 3461 C CA . LEU B 1 199 ? -17.016 11.211 3.619 1 88.5 199 LEU B CA 1
ATOM 3462 C C . LEU B 1 199 ? -18 10.211 3.025 1 88.5 199 LEU B C 1
ATOM 3464 O O . LEU B 1 199 ? -19.219 10.406 3.121 1 88.5 199 LEU B O 1
ATOM 3468 N N . SER B 1 200 ? -17.5 9.242 2.387 1 84.94 200 SER B N 1
ATOM 3469 C CA . SER B 1 200 ? -18.359 8.211 1.799 1 84.94 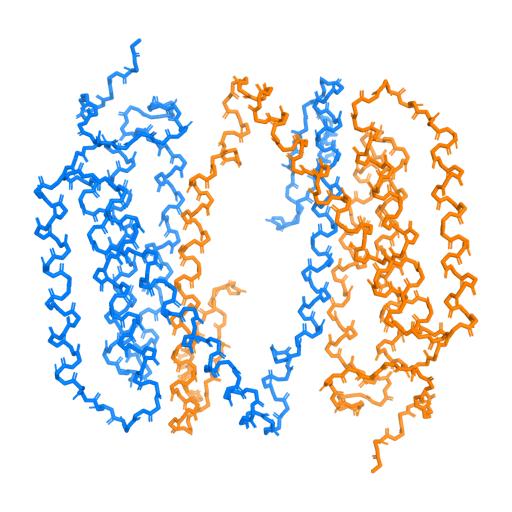200 SER B CA 1
ATOM 3470 C C . SER B 1 200 ? -19.219 7.531 2.861 1 84.94 200 SER B C 1
ATOM 3472 O O 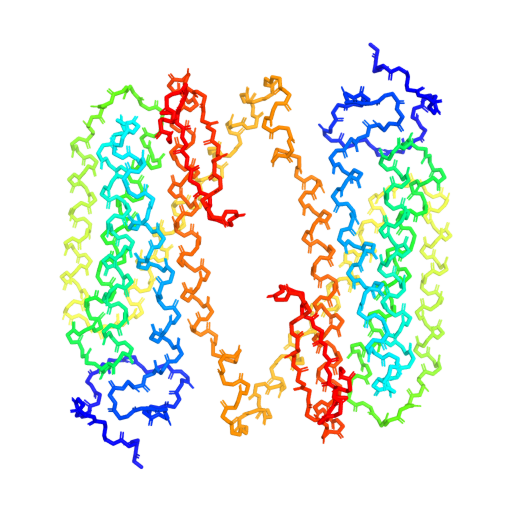. SER B 1 200 ? -20.406 7.281 2.641 1 84.94 200 SER B O 1
ATOM 3474 N N . ALA B 1 201 ? -18.625 7.219 3.988 1 87.19 201 ALA B N 1
ATOM 3475 C CA . ALA B 1 201 ? -19.359 6.602 5.086 1 87.19 201 ALA B CA 1
ATOM 3476 C C . ALA B 1 201 ? -20.438 7.543 5.629 1 87.19 201 ALA B C 1
ATOM 3478 O O . ALA B 1 201 ? -21.547 7.117 5.941 1 87.19 201 ALA B O 1
ATOM 3479 N N . ARG B 1 202 ? -20.078 8.766 5.68 1 90.25 202 ARG B N 1
ATOM 3480 C CA . ARG B 1 202 ? -21 9.781 6.156 1 90.25 202 ARG B CA 1
ATOM 3481 C C . ARG B 1 202 ? -22.203 9.906 5.219 1 90.25 202 ARG B C 1
ATOM 3483 O O . ARG B 1 202 ? -23.344 9.945 5.668 1 90.25 202 ARG B O 1
ATOM 3490 N N . LEU B 1 203 ? -21.922 9.953 3.975 1 85.06 203 LEU B N 1
ATOM 3491 C CA . LEU B 1 203 ? -22.984 10.07 2.98 1 85.06 203 LEU B CA 1
ATOM 3492 C C . LEU B 1 203 ? -23.875 8.836 2.994 1 85.06 203 LEU B C 1
ATOM 3494 O O . LEU B 1 203 ? -25.109 8.953 2.918 1 85.06 203 LEU B O 1
ATOM 3498 N N . LEU B 1 204 ? -23.25 7.746 3.111 1 83.44 204 LEU B N 1
ATOM 3499 C CA . LEU B 1 204 ? -24.016 6.504 3.188 1 83.44 204 LEU B CA 1
ATOM 3500 C C . LEU B 1 204 ? -24.938 6.5 4.414 1 83.44 204 LEU B C 1
ATOM 3502 O O . LEU B 1 204 ? -26.078 6.078 4.332 1 83.44 204 LEU B O 1
ATOM 3506 N N . TYR B 1 205 ? -24.391 6.934 5.453 1 88 205 TYR B N 1
ATOM 3507 C CA . TYR B 1 205 ? -25.188 7 6.68 1 88 205 TYR B CA 1
ATOM 3508 C C . TYR B 1 205 ? -26.359 7.961 6.523 1 88 205 TYR B C 1
ATOM 3510 O O . TYR B 1 205 ? -27.438 7.723 7.066 1 88 205 TYR B O 1
ATOM 3518 N N . LEU B 1 206 ? -26.156 9.031 5.777 1 87.75 206 LEU B N 1
ATOM 3519 C CA . LEU B 1 206 ? -27.188 10.023 5.543 1 87.75 206 LEU B CA 1
ATOM 3520 C C . LEU B 1 206 ? -28.109 9.594 4.395 1 87.75 206 LEU B C 1
ATOM 3522 O O . LEU B 1 206 ? -28.922 10.383 3.916 1 87.75 206 LEU B O 1
ATOM 3526 N N . LYS B 1 207 ? -27.891 8.344 3.863 1 83.94 207 LYS B N 1
ATOM 3527 C CA . LYS B 1 207 ? -28.703 7.734 2.82 1 83.94 207 LYS B CA 1
ATOM 3528 C C . LYS B 1 207 ? -28.531 8.453 1.487 1 83.94 207 LYS B C 1
ATOM 3530 O O . LYS B 1 207 ? -29.484 8.633 0.737 1 83.94 207 LYS B O 1
ATOM 3535 N N . LYS B 1 208 ? -27.391 9.07 1.379 1 81.06 208 LYS B N 1
ATOM 3536 C CA . LYS B 1 208 ? -26.969 9.602 0.083 1 81.06 208 LYS B CA 1
ATOM 3537 C C . LYS B 1 208 ? -26.031 8.625 -0.632 1 81.06 208 LYS B C 1
ATOM 3539 O O . LYS B 1 208 ? -25.328 7.852 0.011 1 81.06 208 LYS B O 1
ATOM 3544 N N . ARG B 1 209 ? -26.109 8.539 -1.859 1 73.81 209 ARG B N 1
ATOM 3545 C CA . ARG B 1 209 ? -25.297 7.59 -2.617 1 73.81 209 ARG B CA 1
ATOM 3546 C C . ARG B 1 209 ? -24 8.242 -3.098 1 73.81 209 ARG B C 1
ATOM 3548 O O . ARG B 1 209 ? -24.016 9.07 -4.004 1 73.81 209 ARG B O 1
ATOM 3555 N N . PRO B 1 210 ? -22.953 7.891 -2.375 1 76 210 PRO B N 1
ATOM 3556 C CA . PRO B 1 210 ? -21.672 8.43 -2.834 1 76 210 PRO B CA 1
ATOM 3557 C C . PRO B 1 210 ? -21.188 7.77 -4.121 1 76 210 PRO B C 1
ATOM 3559 O O . PRO B 1 210 ? -21.375 6.566 -4.316 1 76 210 PRO B O 1
ATOM 3562 N N . ARG B 1 211 ? -20.766 8.578 -5.094 1 71.94 211 ARG B N 1
ATOM 3563 C CA . ARG B 1 211 ? -20.188 8.078 -6.332 1 71.94 211 ARG B CA 1
ATOM 3564 C C . ARG B 1 211 ? -18.766 8.602 -6.512 1 71.94 211 ARG B C 1
ATOM 3566 O O . ARG B 1 211 ? -18.516 9.797 -6.316 1 71.94 211 ARG B O 1
ATOM 3573 N N . VAL B 1 212 ? -17.891 7.703 -6.75 1 72.88 212 VAL B N 1
ATOM 3574 C CA . VAL B 1 212 ? -16.516 8.102 -7 1 72.88 212 VAL B CA 1
ATOM 3575 C C . VAL B 1 212 ? -16.328 8.43 -8.477 1 72.88 212 VAL B C 1
ATOM 3577 O O . VAL B 1 212 ? -16.766 7.672 -9.352 1 72.88 212 VAL B O 1
ATOM 3580 N N . THR B 1 213 ? -15.922 9.602 -8.727 1 68.19 213 THR B N 1
ATOM 3581 C CA . THR B 1 213 ? -15.562 10.023 -10.07 1 68.19 213 THR B CA 1
ATOM 3582 C C . THR B 1 213 ? -14.055 10.242 -10.188 1 68.19 213 THR B C 1
ATOM 3584 O O . THR B 1 213 ? -13.414 10.68 -9.227 1 68.19 213 THR B O 1
ATOM 3587 N N . TRP B 1 214 ? -13.523 9.852 -11.266 1 68.5 214 TRP B N 1
ATOM 3588 C CA . TRP B 1 214 ? -12.086 9.938 -11.477 1 68.5 214 TRP B CA 1
ATOM 3589 C C . TRP B 1 214 ? -11.727 11.172 -12.297 1 68.5 214 TRP B C 1
ATOM 3591 O O . TRP B 1 214 ? -12.031 11.234 -13.492 1 68.5 214 TRP B O 1
ATOM 3601 N N . LEU B 1 215 ? -11.102 12.109 -11.594 1 66.5 215 LEU B N 1
ATOM 3602 C CA . LEU B 1 215 ? -10.648 13.328 -12.266 1 66.5 215 LEU B CA 1
ATOM 3603 C C . LEU B 1 215 ? -9.422 13.039 -13.133 1 66.5 215 LEU B C 1
ATOM 3605 O O . LEU B 1 215 ? -8.445 12.453 -12.656 1 66.5 215 LEU B O 1
ATOM 3609 N N . LEU B 1 216 ? -9.445 13.391 -14.297 1 61.81 216 LEU B N 1
ATOM 3610 C CA . LEU B 1 216 ? -8.391 13.18 -15.273 1 61.81 216 LEU B CA 1
ATOM 3611 C C . LEU B 1 216 ? -8.055 11.695 -15.398 1 61.81 216 LEU B C 1
ATOM 3613 O O . LEU B 1 216 ? -6.926 11.336 -15.742 1 61.81 216 LEU B O 1
ATOM 3617 N N . GLY B 1 217 ? -8.914 10.867 -14.906 1 56.38 217 GLY B N 1
ATOM 3618 C CA . GLY B 1 217 ? -8.789 9.43 -15.078 1 56.38 217 GLY B CA 1
ATOM 3619 C C . GLY B 1 217 ? -8.047 8.75 -13.938 1 56.38 217 GLY B C 1
ATOM 3620 O O . GLY B 1 217 ? -8.062 7.523 -13.828 1 56.38 217 GLY B O 1
ATOM 3621 N N . PHE B 1 218 ? -7.406 9.586 -13.023 1 60.66 218 PHE B N 1
ATOM 3622 C CA . PHE B 1 218 ? -6.586 8.867 -12.055 1 60.66 218 PHE B CA 1
ATOM 3623 C C . PHE B 1 218 ? -6.863 9.352 -10.641 1 60.66 218 PHE B C 1
ATOM 3625 O O . PHE B 1 218 ? -6.555 8.656 -9.672 1 60.66 218 PHE B O 1
ATOM 3632 N N . TRP B 1 219 ? -7.457 10.492 -10.555 1 70.44 219 TRP B N 1
ATOM 3633 C CA . TRP B 1 219 ? -7.637 11.039 -9.219 1 70.44 219 TRP B CA 1
ATOM 3634 C C . TRP B 1 219 ? -9.078 10.883 -8.75 1 70.44 219 TRP B C 1
ATOM 3636 O O . TRP B 1 219 ? -10 11.461 -9.344 1 70.44 219 TRP B O 1
ATOM 3646 N N . PRO B 1 220 ? -9.32 10.148 -7.66 1 75 220 PRO B N 1
ATOM 3647 C CA . PRO B 1 220 ? -10.695 9.891 -7.215 1 75 220 PRO B CA 1
ATOM 3648 C C . PRO B 1 220 ? -11.289 11.07 -6.445 1 75 220 PRO B C 1
ATOM 3650 O O . PRO B 1 220 ? -10.602 11.688 -5.629 1 75 220 PRO B O 1
ATOM 3653 N N . VAL B 1 221 ? -12.445 11.469 -6.828 1 78.81 221 VAL B N 1
ATOM 3654 C CA . VAL B 1 221 ? -13.219 12.469 -6.105 1 78.81 221 VAL B CA 1
ATOM 3655 C C . VAL B 1 221 ? -14.625 11.938 -5.824 1 78.81 221 VAL B C 1
ATOM 3657 O O . VAL B 1 221 ? -15.133 11.094 -6.562 1 78.81 221 VAL B O 1
ATOM 3660 N N . LEU B 1 222 ? -15.188 12.297 -4.699 1 76.69 222 LEU B N 1
ATOM 3661 C CA . LEU B 1 222 ? -16.531 11.852 -4.328 1 76.69 222 LEU B CA 1
ATOM 3662 C C . LEU B 1 222 ? -17.578 12.859 -4.77 1 76.69 222 LEU B C 1
ATOM 3664 O O . LEU B 1 222 ? -17.406 14.07 -4.574 1 76.69 222 LEU B O 1
ATOM 3668 N N . CYS B 1 223 ? -18.516 12.43 -5.547 1 70.88 223 CYS B N 1
ATOM 3669 C CA . CYS B 1 223 ? -19.656 13.227 -5.973 1 70.88 223 CYS B CA 1
ATOM 3670 C C . CYS B 1 223 ? -20.953 12.664 -5.418 1 70.88 223 CYS B C 1
ATOM 3672 O O . CYS B 1 223 ? -21.031 11.477 -5.086 1 70.88 223 CYS B O 1
ATOM 3674 N N . VAL B 1 224 ? -21.75 13.641 -4.938 1 66.62 224 VAL B N 1
ATOM 3675 C CA . VAL B 1 224 ? -23.078 13.258 -4.473 1 66.62 224 VAL B CA 1
ATOM 3676 C C . VAL B 1 224 ? -24.094 13.438 -5.602 1 66.62 224 VAL B C 1
ATOM 3678 O O . VAL B 1 224 ? -23.969 14.359 -6.414 1 66.62 224 VAL B O 1
ATOM 3681 N N . ASP B 1 225 ? -25.172 12.586 -5.785 1 60.91 225 ASP B N 1
ATOM 3682 C CA . ASP B 1 225 ? -26.281 12.547 -6.734 1 60.91 225 ASP B CA 1
ATOM 3683 C C . ASP B 1 225 ? -25.844 13.047 -8.109 1 60.91 225 ASP B C 1
ATOM 3685 O O . ASP B 1 225 ? -24.812 13.695 -8.242 1 60.91 225 ASP B O 1
ATOM 3689 N N . GLY B 1 226 ? -26.641 12.891 -9.484 1 50.47 226 GLY B N 1
ATOM 3690 C CA . GLY B 1 226 ? -26.719 13.094 -10.922 1 50.47 226 GLY B CA 1
ATOM 3691 C C . GLY B 1 226 ? -25.906 14.289 -11.398 1 50.47 226 GLY B C 1
ATOM 3692 O O . GLY B 1 226 ? -25.797 14.523 -12.602 1 50.47 226 GLY B O 1
ATOM 3693 N N . LYS B 1 227 ? -25.844 15.484 -10.742 1 40.62 227 LYS B N 1
ATOM 3694 C CA . LYS B 1 227 ? -25.516 16.672 -11.516 1 40.62 227 LYS B CA 1
ATOM 3695 C C . LYS B 1 227 ? -24 16.906 -11.547 1 40.62 227 LYS B C 1
ATOM 3697 O O . LYS B 1 227 ? -23.422 17.359 -10.562 1 40.62 227 LYS B O 1
ATOM 3702 N N . ILE B 1 228 ? -23.234 15.953 -11.742 1 41.22 228 ILE B N 1
ATOM 3703 C CA . ILE B 1 228 ? -21.938 16.469 -12.141 1 41.22 228 ILE B CA 1
ATOM 3704 C C . ILE B 1 228 ? -22.094 17.453 -13.305 1 41.22 228 ILE B C 1
ATOM 3706 O O . ILE B 1 228 ? -22.5 17.047 -14.398 1 41.22 228 ILE B O 1
ATOM 3710 N N . ASP B 1 229 ? -22.562 18.656 -13.172 1 33.81 229 ASP B N 1
ATOM 3711 C CA . ASP B 1 229 ? -22.438 19.547 -14.312 1 33.81 229 ASP B CA 1
ATOM 3712 C C . ASP B 1 229 ? -20.984 19.672 -14.758 1 33.81 229 ASP B C 1
ATOM 3714 O O . ASP B 1 229 ? -20.141 20.219 -14.039 1 33.81 229 ASP B O 1
ATOM 3718 N N . ALA B 1 230 ? -20.594 18.75 -15.367 1 29.14 230 ALA B N 1
ATOM 3719 C CA . ALA B 1 230 ? -19.5 19.125 -16.25 1 29.14 230 ALA B CA 1
ATOM 3720 C C . ALA B 1 230 ? -20 19.969 -17.422 1 29.14 230 ALA B C 1
ATOM 3722 O O . ALA B 1 230 ? -21 19.625 -18.047 1 29.14 230 ALA B O 1
#

Solvent-accessible surface area (backbone atoms only — not comparable to full-atom values): 24529 Å² total; per-residue (Å²): 122,82,68,71,35,75,71,43,74,68,59,31,94,69,81,67,97,55,65,55,36,71,85,33,57,72,26,27,24,55,53,49,22,58,31,22,47,59,20,32,49,51,30,62,67,42,39,60,47,40,60,72,54,67,50,65,65,69,60,50,53,40,29,51,28,44,20,49,23,18,50,20,36,26,48,13,33,25,44,30,32,42,73,30,42,49,42,22,54,52,40,47,48,51,30,48,45,47,46,44,51,53,53,76,51,34,86,53,64,86,90,65,76,59,60,72,60,52,50,50,47,49,49,50,48,50,50,53,50,52,51,40,71,71,64,70,44,68,64,60,54,49,51,57,44,49,52,54,50,49,52,44,50,55,53,47,50,52,50,52,51,51,47,55,64,58,50,72,44,88,74,77,64,43,60,78,67,30,58,67,21,49,49,37,42,50,51,28,52,49,52,53,49,45,49,52,51,41,49,40,51,28,31,45,66,72,72,39,62,65,37,79,42,56,51,94,74,73,42,79,37,68,40,57,73,91,74,70,80,119,123,81,66,72,35,76,72,44,74,68,59,33,94,68,80,68,97,57,66,56,35,71,86,34,57,74,26,28,24,55,52,48,21,59,30,20,46,60,20,31,48,51,30,61,68,41,38,59,48,39,58,72,58,66,50,64,65,68,60,51,52,40,29,50,28,45,22,50,22,19,50,20,36,25,49,14,31,25,43,31,32,41,73,30,42,49,43,22,54,53,39,48,48,51,31,48,45,47,46,44,51,52,56,74,50,33,84,54,64,86,90,64,76,61,61,70,58,52,51,51,49,50,49,50,48,49,51,52,50,52,52,40,72,70,65,71,43,68,66,60,54,49,51,56,43,49,52,53,50,49,52,44,51,56,53,48,50,53,50,50,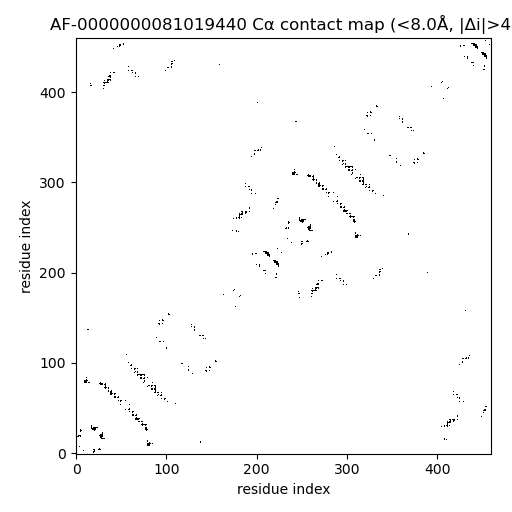52,50,46,53,66,60,50,73,43,90,74,76,65,42,62,79,67,30,59,66,22,48,49,37,42,51,49,27,50,49,53,54,49,45,50,51,51,42,49,41,50,27,31,45,67,70,73,39,64,64,38,82,42,56,51,95,73,74,43,78,35,66,40,58,70,91,71,72,83,119

Secondary structure (DSSP, 8-state):
----BTTBS---S---SSPTTSSBTTBSSHHHHHTTHHHHHHHHHHHHHHHHTT--HHHHHHHHHHHHHHHHHHHHHHH--HHHHHHHHHHHHHHHHHHHHHHHTTTSPTT---HHHHHHHHHHHHHHHHHHHHH--HHHHHHHHHHHHHHHHHHHHHHHHHHHHH--S-STTHHHH-HHHHHHHHHHHHHHHHHHHHHHHHHHHTT--EEEEEETTTEEEEEESS----/----BTTBS---S---SSPTTSSBTTBSSHHHHHTTHHHHHHHHHHHHHHHHTT--HHHHHHHHHHHHHHHHHHHHHHH--HHHHHHHHHHHHHHHHHHHHHHHTTTSPTT---HHHHHHHHHHHHHHHHHHHHH--HHHHHHHHHHHHHHHHHHHHHHHHHHHHH--S-STTHHHH-HHHHHHHHHHHHHHHHHHHHHHHHHHHTT--EEEEEETTTEEEEEESS----

Foldseek 3Di:
DQPQAPQGDAPAPDDDPARACPPHSQFGHDCQLVVLVCQQVVLVVCLVVCVVVVHACLVNVLSVLSNQLSVLSNVCRRRNYHVSVCSNLLSLLVSLLSLLVCLVCVPPPPPDDDVVSVVVSVVVSVVLSVVCVVVVDVVSSVVSSVVSVVSNVVSVVVVLVVCVVVVVPDDPCVVVNPVVNVVCVCVVVVVVVVVVVVVCVVCVVVVWHWDWDADVNHRTDTDTDDDPPD/DQPQAPQGDAPAPDDDPARACPPHSQFGHDCQLVVLVCQQVVLVVCLVVCVVVVHACLVNVLSVLSNQLSVLSNVCRRRNYHVSVCSNLLSLLVSLLSLLVCLVCVPPPPPDDDVVSVVVSVVVSVVLSVVCVVVVDVVSSVVSSVVSVVSNVVSVVVVLVVCVVVVVPDDPCPCVNPVVNVVVVCVVVVVVVVVVVVVCVVCVVVVWHWDWDADVNHRTDTDTDPPPPD

Nearest PDB structures (foldseek):
  6yxh-assembly1_A  TM=7.486E-01  e=1.824E-16  Homo sapiens
  8wot-assembly1_A  TM=4.749E-01  e=1.574E-01  Homo sapiens
  8jgf-assembly1_R  TM=6.835E-01  e=1.324E+00  Homo sapiens
  7mtq-assembly1_A  TM=3.771E-01  e=9.621E-01  Homo sapiens
  1cii-assembly1_A  TM=2.903E-01  e=8.535E+00  Escherichia coli

InterPro domains:
  IPR008901 Alkaline ceramidase [PF05875] (8-162)
  IPR008901 Alkaline ceramidase [PTHR46187] (5-165)

Sequence (460 aa):
MAPLGYWGPPTATLDWCEDNYDYSPFVAEFWNTLSNLPMVAAPLLSAPFCARAHMEWRYLVAHVGISVVGIGSWFFHMTLLYEMQLLDELPMIYTCCVFVYCLFLSFEKPNFMNVPFILTLVAFSCLVTGIYLLLKDPVFHQVMYGMLVCFLVVRGVYIAFWRVRVSMLPTSLGAVSQLHAWWHLLSGLGSYLHILFSLSARLLYLKKRPRVTWLLGFWPVLCVDGKIDAMAPLGYWGPPTATLDWCEDNYDYSPFVAEFWNTLSNLPMVAAPLLSAPFCARAHMEWRYLVAHVGISVVGIGSWFFHMTLLYEMQLLDELPMIYTCCVFVYCLFLSFEKPNFMNVPFILTLVAFSCLVTGIYLLLKDPVFHQVMYGMLVCFLVVRGVYIAFWRVRVSMLPTSLGAVSQLHAWWHLLSGLGSYLHILFSLSARLLYLKKRPRVTWLLGFWPVLCVDGKIDA

Radius of gyration: 25.41 Å; Cα contacts (8 Å, |Δi|>4): 569; chains: 2; bounding box: 62×66×55 Å